Protein AF-0000000071013697 (afdb_homodimer)

Sequence (736 aa):
MAKAIGVGIIGIQPDRSWGAIAHVPALRLLPDQYRIEAVSTTRIESARAAAEHYDIPRHFASVEDLCACDAVDLVAVTVKVPAHLALVRTALAAGKHVYCEWPLGNGLDEAIEMADAARAAGVVATCGMQARFAPELAYARDLIADGYVGEVLSATLIGNGGVWGPVVPPADAYNADVTNGATMLTIPLGHTLDGVAQILGDLVQVSARLGNRRTEQLVLGENRTVPLTAPDQIMLHGVLKGGALLSVHYRGGMPAGTGFLLEINGTAGDLQISGPVGHAQLADLQISGARSGEALAPLSVPAKYSGDADLPAVIGNVYRSYRQLANDIATGSRLAPSFDAAVARHRMIAAIEASAAAGGRSIDITDGMAKAIGVGIIGIQPDRSWGAIAHVPALRLLPDQYRIEAVSTTRIESARAAAEHYDIPRHFASVEDLCACDAVDLVAVTVKVPAHLALVRTALAAGKHVYCEWPLGNGLDEAIEMADAARAAGVVATCGMQARFAPELAYARDLIADGYVGEVLSATLIGNGGVWGPVVPPADAYNADVTNGATMLTIPLGHTLDGVAQILGDLVQVSARLGNRRTEQLVLGENRTVPLTAPDQIMLHGVLKGGALLSVHYRGGMPAGTGFLLEINGTAGDLQISGPVGHAQLADLQISGARSGEALAPLSVPAKYSGDADLPAVIGNVYRSYRQLANDIATGSRLAPSFDAAVARHRMIAAIEASAAAGGRSIDITDG

Radius of gyration: 29.69 Å; Cα contacts (8 Å, |Δi|>4): 1861; cha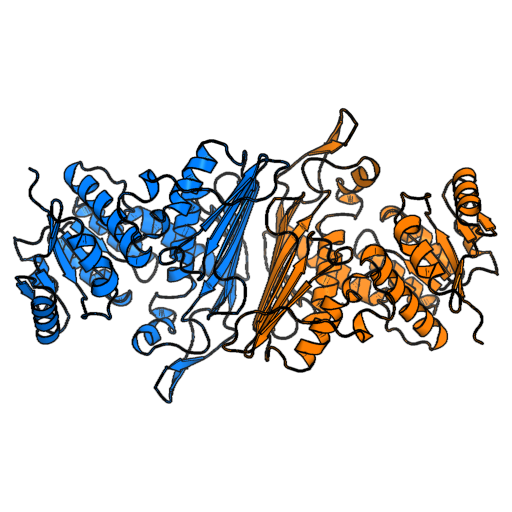ins: 2; bounding box: 60×95×62 Å

Structure (mmCIF, N/CA/C/O backbone):
data_AF-0000000071013697-model_v1
#
loop_
_entity.id
_entity.type
_entity.pdbx_description
1 polymer 'Gfo/Idh/MocA family oxidoreductase'
#
loop_
_atom_site.group_PDB
_atom_site.id
_atom_site.type_symbol
_atom_site.label_atom_id
_atom_site.label_alt_id
_atom_site.label_comp_id
_atom_site.label_asym_id
_atom_site.label_entity_id
_atom_site.label_seq_id
_atom_site.pdbx_PDB_ins_code
_atom_site.Cartn_x
_atom_site.Cartn_y
_atom_site.Cartn_z
_atom_site.occupancy
_atom_site.B_iso_or_equiv
_atom_site.auth_seq_id
_atom_site.auth_comp_id
_atom_site.auth_asym_id
_atom_site.auth_atom_id
_atom_site.pdbx_PDB_model_num
ATOM 1 N N . MET A 1 1 ? 17.625 -37 -32.031 1 46.25 1 MET A N 1
ATOM 2 C CA . MET A 1 1 ? 16.859 -36 -31.266 1 46.25 1 MET A CA 1
ATOM 3 C C . MET A 1 1 ? 16.25 -36.625 -30.016 1 46.25 1 MET A C 1
ATOM 5 O O . MET A 1 1 ? 15.953 -37.812 -29.984 1 46.25 1 MET A O 1
ATOM 9 N N . ALA A 1 2 ? 16.516 -35.844 -28.844 1 65.62 2 ALA A N 1
ATOM 10 C CA . ALA A 1 2 ? 15.984 -36.469 -27.641 1 65.62 2 ALA A CA 1
ATOM 11 C C . ALA A 1 2 ? 14.5 -36.781 -27.781 1 65.62 2 ALA A C 1
ATOM 13 O O . ALA A 1 2 ? 13.773 -36.062 -28.469 1 65.62 2 ALA A O 1
ATOM 14 N N . LYS A 1 3 ? 14.047 -37.938 -27.516 1 87.94 3 LYS A N 1
ATOM 15 C CA . LYS A 1 3 ? 12.648 -38.375 -27.562 1 87.94 3 LYS A CA 1
ATOM 16 C C . LYS A 1 3 ? 11.75 -37.406 -26.812 1 87.94 3 LYS A C 1
ATOM 18 O O . LYS A 1 3 ? 12.102 -36.938 -25.719 1 87.94 3 LYS A O 1
ATOM 23 N N . ALA A 1 4 ? 10.656 -36.969 -27.5 1 95.62 4 ALA A N 1
ATOM 24 C CA . ALA A 1 4 ? 9.68 -36.094 -26.875 1 95.62 4 ALA A CA 1
ATOM 25 C C . ALA A 1 4 ? 9.141 -36.688 -25.578 1 95.62 4 ALA A C 1
ATOM 27 O O . ALA A 1 4 ? 8.953 -37.906 -25.484 1 95.62 4 ALA A O 1
ATOM 28 N N . ILE A 1 5 ? 8.969 -35.875 -24.609 1 98.5 5 ILE A N 1
ATOM 29 C CA . ILE A 1 5 ? 8.438 -36.281 -23.312 1 98.5 5 ILE A CA 1
ATOM 30 C C . ILE A 1 5 ? 6.945 -36.562 -23.422 1 98.5 5 ILE A C 1
ATOM 32 O O . ILE A 1 5 ? 6.168 -35.688 -23.828 1 98.5 5 ILE A O 1
ATOM 36 N N . GLY A 1 6 ? 6.547 -37.781 -23.203 1 98.75 6 GLY A N 1
ATOM 37 C CA . GLY A 1 6 ? 5.129 -38.125 -23.172 1 98.75 6 GLY A CA 1
ATOM 38 C C . GLY A 1 6 ? 4.426 -37.594 -21.938 1 98.75 6 GLY A C 1
ATOM 39 O O . GLY A 1 6 ? 4.77 -37.969 -20.812 1 98.75 6 GLY A O 1
ATOM 40 N N . VAL A 1 7 ? 3.352 -36.781 -22.141 1 98.88 7 VAL A N 1
ATOM 41 C CA . VAL A 1 7 ? 2.684 -36.125 -21.031 1 98.88 7 VAL A CA 1
ATOM 42 C C . VAL A 1 7 ? 1.305 -36.75 -20.812 1 98.88 7 VAL A C 1
ATOM 44 O O . VAL A 1 7 ? 0.542 -36.938 -21.766 1 98.88 7 VAL A O 1
ATOM 47 N N . GLY A 1 8 ? 1.058 -37.156 -19.625 1 98.81 8 GLY A N 1
ATOM 48 C CA . GLY A 1 8 ? -0.3 -37.406 -19.172 1 98.81 8 GLY A CA 1
ATOM 49 C C . GLY A 1 8 ? -0.873 -36.281 -18.344 1 98.81 8 GLY A C 1
ATOM 50 O O . GLY A 1 8 ? -0.254 -35.844 -17.375 1 98.81 8 GLY A O 1
ATOM 51 N N . ILE A 1 9 ? -2.076 -35.781 -18.672 1 98.75 9 ILE A N 1
ATOM 52 C CA . ILE A 1 9 ? -2.672 -34.656 -17.969 1 98.75 9 ILE A CA 1
ATOM 53 C C . ILE A 1 9 ? -3.883 -35.125 -17.172 1 98.75 9 ILE A C 1
ATOM 55 O O . ILE A 1 9 ? -4.75 -35.812 -17.688 1 98.75 9 ILE A O 1
ATOM 59 N N . ILE A 1 10 ? -3.846 -34.75 -15.922 1 98.31 10 ILE A N 1
ATOM 60 C CA . ILE A 1 10 ? -4.977 -35.031 -15.047 1 98.31 10 ILE A CA 1
ATOM 61 C C . ILE A 1 10 ? -5.832 -33.781 -14.875 1 98.31 10 ILE A C 1
ATOM 63 O O . ILE A 1 10 ? -5.344 -32.75 -14.406 1 98.31 10 ILE A O 1
ATOM 67 N N . GLY A 1 11 ? -7.094 -33.844 -15.242 1 95.12 11 GLY A N 1
ATOM 68 C CA . GLY A 1 11 ? -8.008 -32.781 -14.883 1 95.12 11 GLY A CA 1
ATOM 69 C C . GLY A 1 11 ? -8.352 -31.875 -16.047 1 95.12 11 GLY A C 1
ATOM 70 O O . GLY A 1 11 ? -8.531 -30.672 -15.867 1 95.12 11 GLY A O 1
ATOM 71 N N . ILE A 1 12 ? -8.523 -32.344 -17.281 1 94.5 12 ILE A N 1
ATOM 72 C CA . ILE A 1 12 ? -8.891 -31.516 -18.422 1 94.5 12 ILE A CA 1
ATOM 73 C C . ILE A 1 12 ? -10.406 -31.531 -18.609 1 94.5 12 ILE A C 1
ATOM 75 O O . ILE A 1 12 ? -11.016 -32.594 -18.703 1 94.5 12 ILE A O 1
ATOM 79 N N . GLN A 1 13 ? -10.984 -30.453 -18.469 1 91.69 13 GLN A N 1
ATOM 80 C CA . GLN A 1 13 ? -12.336 -30.188 -18.953 1 91.69 13 GLN A CA 1
ATOM 81 C C . GLN A 1 13 ? -12.312 -29.188 -20.109 1 91.69 13 GLN A C 1
ATOM 83 O O . GLN A 1 13 ? -11.914 -28.031 -19.922 1 91.69 13 GLN A O 1
ATOM 88 N N . PRO A 1 14 ? -12.805 -29.688 -21.25 1 90.12 14 PRO A N 1
ATOM 89 C CA . PRO A 1 14 ? -12.656 -28.844 -22.438 1 90.12 14 PRO A CA 1
ATOM 90 C C . PRO A 1 14 ? -13.164 -27.422 -22.219 1 90.12 14 PRO A C 1
ATOM 92 O O . PRO A 1 14 ? -14.281 -27.234 -21.734 1 90.12 14 PRO A O 1
ATOM 95 N N . ASP A 1 15 ? -12.305 -26.422 -22.484 1 84.62 15 ASP A N 1
ATOM 96 C CA . ASP A 1 15 ? -12.531 -24.969 -22.578 1 84.62 15 ASP A CA 1
ATOM 97 C C . ASP A 1 15 ? -12.883 -24.391 -21.203 1 84.62 15 ASP A C 1
ATOM 99 O O . ASP A 1 15 ? -13.398 -23.281 -21.109 1 84.62 15 ASP A O 1
ATOM 103 N N . ARG A 1 16 ? -12.672 -25.141 -20.156 1 86.94 16 ARG A N 1
ATOM 104 C CA . ARG A 1 16 ? -13.086 -24.656 -18.844 1 86.94 16 ARG A CA 1
ATOM 105 C C . ARG A 1 16 ? -11.961 -24.812 -17.828 1 86.94 16 ARG A C 1
ATOM 107 O O . ARG A 1 16 ? -11.68 -23.891 -17.062 1 86.94 16 ARG A O 1
ATOM 114 N N . SER A 1 17 ? -11.336 -25.859 -17.922 1 92.81 17 SER A N 1
ATOM 115 C CA . SER A 1 17 ? -10.344 -26.156 -16.891 1 92.81 17 SER A CA 1
ATOM 116 C C . SER A 1 17 ? -9.016 -25.469 -17.203 1 92.81 17 SER A C 1
ATOM 118 O O . SER A 1 17 ? -8.734 -25.125 -18.344 1 92.81 17 SER A O 1
ATOM 120 N N . TRP A 1 18 ? -8.227 -25.234 -16.141 1 94.69 18 TRP A N 1
ATOM 121 C CA . TRP A 1 18 ? -6.887 -24.672 -16.297 1 94.69 18 TRP A CA 1
ATOM 122 C C . TRP A 1 18 ? -6.031 -25.531 -17.219 1 94.69 18 TRP A C 1
ATOM 124 O O . TRP A 1 18 ? -5.273 -25 -18.031 1 94.69 18 TRP A O 1
ATOM 134 N N . GLY A 1 19 ? -6.156 -26.859 -17.094 1 96.25 19 GLY A N 1
ATOM 135 C CA . GLY A 1 19 ? -5.461 -27.75 -18 1 96.25 19 GLY A CA 1
ATOM 136 C C . GLY A 1 19 ? -5.77 -27.484 -19.453 1 96.25 19 GLY A C 1
ATOM 137 O O . GLY A 1 19 ? -4.867 -27.469 -20.297 1 96.25 19 GLY A O 1
ATOM 138 N N . ALA A 1 20 ? -7.02 -27.25 -19.703 1 95.69 20 ALA A N 1
ATOM 139 C CA . ALA A 1 20 ? -7.484 -27.016 -21.062 1 95.69 20 ALA A CA 1
ATOM 140 C C . ALA A 1 20 ? -7.043 -25.656 -21.578 1 95.69 20 ALA A C 1
ATOM 142 O O . ALA A 1 20 ? -6.625 -25.531 -22.734 1 95.69 20 ALA A O 1
ATOM 143 N N . ILE A 1 21 ? -7.004 -24.656 -20.719 1 95.19 21 ILE A N 1
ATOM 144 C CA . ILE A 1 21 ? -6.855 -23.266 -21.156 1 95.19 21 ILE A CA 1
ATOM 145 C C . ILE A 1 21 ? -5.371 -22.906 -21.234 1 95.19 21 ILE A C 1
ATOM 147 O O . ILE A 1 21 ? -4.961 -22.109 -22.078 1 95.19 21 ILE A O 1
ATOM 151 N N . ALA A 1 22 ? -4.594 -23.578 -20.391 1 96.62 22 ALA A N 1
ATOM 152 C CA . ALA A 1 22 ? -3.203 -23.141 -20.281 1 96.62 22 ALA A CA 1
ATOM 153 C C . ALA A 1 22 ? -2.25 -24.281 -20.656 1 96.62 22 ALA A C 1
ATOM 155 O O . ALA A 1 22 ? -1.383 -24.109 -21.516 1 96.62 22 ALA A O 1
ATOM 156 N N . HIS A 1 23 ? -2.459 -25.484 -20.188 1 98.06 23 HIS A N 1
ATOM 157 C CA . HIS A 1 23 ? -1.481 -26.562 -20.328 1 98.06 23 HIS A CA 1
ATOM 158 C C . HIS A 1 23 ? -1.508 -27.141 -21.734 1 98.06 23 HIS A C 1
ATOM 160 O O . HIS A 1 23 ? -0.461 -27.281 -22.375 1 98.06 23 HIS A O 1
ATOM 166 N N . VAL A 1 24 ? -2.707 -27.469 -22.234 1 97.94 24 VAL A N 1
ATOM 167 C CA . VAL A 1 24 ? -2.811 -28.094 -23.562 1 97.94 24 VAL A CA 1
ATOM 168 C C . VAL A 1 24 ? -2.223 -27.156 -24.609 1 97.94 24 VAL A C 1
ATOM 170 O O . VAL A 1 24 ? -1.322 -27.547 -25.359 1 97.94 24 VAL A O 1
ATOM 173 N N . PRO A 1 25 ? -2.629 -25.859 -24.609 1 96.56 25 PRO A N 1
ATOM 174 C CA . PRO A 1 25 ? -2.041 -24.969 -25.625 1 96.56 25 PRO A CA 1
ATOM 175 C C . PRO A 1 25 ? -0.535 -24.797 -25.453 1 96.56 25 PRO A C 1
ATOM 177 O O . PRO A 1 25 ? 0.202 -24.75 -26.438 1 96.56 25 PRO A O 1
ATOM 180 N N . ALA A 1 26 ? -0.019 -24.688 -24.281 1 96.69 26 ALA A N 1
ATOM 181 C CA . ALA A 1 26 ? 1.41 -24.516 -24.031 1 96.69 26 ALA A CA 1
ATOM 182 C C . ALA A 1 26 ? 2.203 -25.719 -24.547 1 96.69 26 ALA A C 1
ATOM 184 O O . ALA A 1 26 ? 3.219 -25.547 -25.234 1 96.69 26 ALA A O 1
ATOM 185 N N . LEU A 1 27 ? 1.732 -26.922 -24.281 1 98.06 27 LEU A N 1
ATOM 186 C CA . LEU A 1 27 ? 2.414 -28.141 -24.688 1 98.06 27 LEU A CA 1
ATOM 187 C C . LEU A 1 27 ? 2.406 -28.297 -26.203 1 98.06 27 LEU A C 1
ATOM 189 O O . LEU A 1 27 ? 3.391 -28.75 -26.781 1 98.06 27 LEU A O 1
ATOM 193 N N . ARG A 1 28 ? 1.353 -27.891 -26.812 1 97.06 28 ARG A N 1
ATOM 194 C CA . ARG A 1 28 ? 1.227 -28.016 -28.266 1 97.06 28 ARG A CA 1
ATOM 195 C C . ARG A 1 28 ? 2.178 -27.062 -28.969 1 97.06 28 ARG A C 1
ATOM 197 O O . ARG A 1 28 ? 2.543 -27.281 -30.125 1 97.06 28 ARG A O 1
ATOM 204 N N . LEU A 1 29 ? 2.561 -26.016 -28.297 1 94.81 29 LEU A N 1
ATOM 205 C CA . LEU A 1 29 ? 3.514 -25.062 -28.844 1 94.81 29 LEU A CA 1
ATOM 206 C C . LEU A 1 29 ? 4.938 -25.594 -28.75 1 94.81 29 LEU A C 1
ATOM 208 O O . LEU A 1 29 ? 5.875 -24.984 -29.266 1 94.81 29 LEU A O 1
ATOM 212 N N . LEU A 1 30 ? 5.09 -26.781 -28.109 1 96.19 30 LEU A N 1
ATOM 213 C CA . LEU A 1 30 ? 6.402 -27.391 -27.938 1 96.19 30 LEU A CA 1
ATOM 214 C C . LEU A 1 30 ? 6.418 -28.812 -28.469 1 96.19 30 LEU A C 1
ATOM 216 O O . LEU A 1 30 ? 6.828 -29.75 -27.781 1 96.19 30 LEU A O 1
ATOM 220 N N . PRO A 1 31 ? 6.16 -29.031 -29.766 1 95.62 31 PRO A N 1
ATOM 221 C CA . PRO A 1 31 ? 5.98 -30.375 -30.312 1 95.62 31 PRO A CA 1
ATOM 222 C C . PRO A 1 31 ? 7.285 -31.172 -30.359 1 95.62 31 PRO A C 1
ATOM 224 O O . PRO A 1 31 ? 7.266 -32.406 -30.391 1 95.62 31 PRO A O 1
ATOM 227 N N . ASP A 1 32 ? 8.367 -30.422 -30.359 1 96.12 32 ASP A N 1
ATOM 228 C CA . ASP A 1 32 ? 9.656 -31.109 -30.391 1 96.12 32 ASP A CA 1
ATOM 229 C C . ASP A 1 32 ? 10.047 -31.625 -29.016 1 96.12 32 ASP A C 1
ATOM 231 O O . ASP A 1 32 ? 10.883 -32.531 -28.891 1 96.12 32 ASP A O 1
ATOM 235 N N . GLN A 1 33 ? 9.375 -31.094 -28.031 1 97.56 33 GLN A N 1
ATOM 236 C CA . GLN A 1 33 ? 9.781 -31.438 -26.672 1 97.56 33 GLN A CA 1
ATOM 237 C C . GLN A 1 33 ? 8.727 -32.312 -25.984 1 97.56 33 GLN A C 1
ATOM 239 O O . GLN A 1 33 ? 9.047 -33.062 -25.078 1 97.56 33 GLN A O 1
ATOM 244 N N . TYR A 1 34 ? 7.48 -32.094 -26.438 1 98.44 34 TYR A N 1
ATOM 245 C CA . TYR A 1 34 ? 6.414 -32.781 -25.719 1 98.44 34 TYR A CA 1
ATOM 246 C C . TYR A 1 34 ? 5.434 -33.406 -26.703 1 98.44 34 TYR A C 1
ATOM 248 O O . TYR A 1 34 ? 5.246 -32.938 -27.812 1 98.44 34 TYR A O 1
ATOM 256 N N . ARG A 1 35 ? 4.801 -34.5 -26.234 1 98.31 35 ARG A N 1
ATOM 257 C CA . ARG A 1 35 ? 3.625 -35.125 -26.828 1 98.31 35 ARG A CA 1
ATOM 258 C C . ARG A 1 35 ? 2.576 -35.438 -25.766 1 98.31 35 ARG A C 1
ATOM 260 O O . ARG A 1 35 ? 2.871 -36.125 -24.781 1 98.31 35 ARG A O 1
ATOM 267 N N . ILE A 1 36 ? 1.415 -34.906 -25.938 1 98.69 36 ILE A N 1
ATOM 268 C CA . ILE A 1 36 ? 0.339 -35.281 -25.031 1 98.69 36 ILE A CA 1
ATOM 269 C C . ILE A 1 36 ? -0.137 -36.688 -25.344 1 98.69 36 ILE A C 1
ATOM 271 O O . ILE A 1 36 ? -0.72 -36.938 -26.406 1 98.69 36 ILE A O 1
ATOM 275 N N . GLU A 1 37 ? 0.039 -37.594 -24.406 1 98.5 37 GLU A N 1
ATOM 276 C CA . GLU A 1 37 ? -0.154 -39 -24.703 1 98.5 37 GLU A CA 1
ATOM 277 C C . GLU A 1 37 ? -1.427 -39.531 -24.047 1 98.5 37 GLU A C 1
ATOM 279 O O . GLU A 1 37 ? -1.995 -40.531 -24.516 1 98.5 37 GLU A O 1
ATOM 284 N N . ALA A 1 38 ? -1.811 -38.844 -22.984 1 98.62 38 ALA A N 1
ATOM 285 C CA . ALA A 1 38 ? -2.928 -39.406 -22.234 1 98.62 38 ALA A CA 1
ATOM 286 C C . ALA A 1 38 ? -3.621 -38.312 -21.406 1 98.62 38 ALA A C 1
ATOM 288 O O . ALA A 1 38 ? -3.02 -37.281 -21.078 1 98.62 38 ALA A O 1
ATOM 289 N N . VAL A 1 39 ? -4.926 -38.531 -21.078 1 98.44 39 VAL A N 1
ATOM 290 C CA . VAL A 1 39 ? -5.703 -37.719 -20.156 1 98.44 39 VAL A CA 1
ATOM 291 C C . VAL A 1 39 ? -6.449 -38.625 -19.172 1 98.44 39 VAL A C 1
ATOM 293 O O . VAL A 1 39 ? -6.801 -39.75 -19.484 1 98.44 39 VAL A O 1
ATOM 296 N N . SER A 1 40 ? -6.551 -38.125 -18 1 97.44 40 SER A N 1
ATOM 297 C CA . SER A 1 40 ? -7.355 -38.812 -17 1 97.44 40 SER A CA 1
ATOM 298 C C . SER A 1 40 ? -8.266 -37.844 -16.25 1 97.44 40 SER A C 1
ATOM 300 O O . SER A 1 40 ? -7.879 -36.719 -15.977 1 97.44 40 SER A O 1
ATOM 302 N N . THR A 1 41 ? -9.453 -38.188 -16.047 1 93.94 41 THR A N 1
ATOM 303 C CA . THR A 1 41 ? -10.398 -37.594 -15.109 1 93.94 41 THR A CA 1
ATOM 304 C C . THR A 1 41 ? -10.992 -38.625 -14.18 1 93.94 41 THR A C 1
ATOM 306 O O . THR A 1 41 ? -10.648 -39.812 -14.266 1 93.94 41 THR A O 1
ATOM 309 N N . THR A 1 42 ? -11.766 -38.125 -13.219 1 90.25 42 THR A N 1
ATOM 310 C CA . THR A 1 42 ? -12.359 -39.062 -12.289 1 90.25 42 THR A CA 1
ATOM 311 C C . THR A 1 42 ? -13.477 -39.844 -12.961 1 90.25 42 THR A C 1
ATOM 313 O O . THR A 1 42 ? -13.961 -40.844 -12.414 1 90.25 42 THR A O 1
ATOM 316 N N . ARG A 1 43 ? -14.055 -39.406 -14.211 1 90.56 43 ARG A N 1
ATOM 317 C CA . ARG A 1 43 ? -15.102 -40.094 -14.969 1 90.56 43 ARG A CA 1
ATOM 318 C C . ARG A 1 43 ? -14.617 -40.469 -16.359 1 90.56 43 ARG A C 1
ATOM 320 O O . ARG A 1 43 ? -14.117 -39.625 -17.094 1 90.56 43 ARG A O 1
ATOM 327 N N . ILE A 1 44 ? -14.703 -41.656 -16.703 1 95.38 44 ILE A N 1
ATOM 328 C CA . ILE A 1 44 ? -14.203 -42.156 -17.984 1 95.38 44 ILE A CA 1
ATOM 329 C C . ILE A 1 44 ? -14.844 -41.375 -19.125 1 95.38 44 ILE A C 1
ATOM 331 O O . ILE A 1 44 ? -14.195 -41.125 -20.141 1 95.38 44 ILE A O 1
ATOM 335 N N . GLU A 1 45 ? -16.062 -41 -18.969 1 96 45 GLU A N 1
ATOM 336 C CA . GLU A 1 45 ? -16.766 -40.281 -20.016 1 96 45 GLU A CA 1
ATOM 337 C C . GLU A 1 45 ? -16.141 -38.906 -20.25 1 96 45 GLU A C 1
ATOM 339 O O . GLU A 1 45 ? -15.953 -38.5 -21.406 1 96 45 GLU A O 1
ATOM 344 N N . SER A 1 46 ? -15.844 -38.25 -19.141 1 94.94 46 SER A N 1
ATOM 345 C CA . SER A 1 46 ? -15.211 -36.938 -19.281 1 94.94 46 SER A CA 1
ATOM 346 C C . SER A 1 46 ? -13.805 -37.062 -19.844 1 94.94 46 SER A C 1
ATOM 348 O O . SER A 1 46 ? -13.359 -36.219 -20.609 1 94.94 46 SER A O 1
ATOM 350 N N . ALA A 1 47 ? -13.109 -38.156 -19.453 1 96.81 47 ALA A N 1
ATOM 351 C CA . ALA A 1 47 ? -11.773 -38.406 -20 1 96.81 47 ALA A CA 1
ATOM 352 C C . ALA A 1 47 ? -11.844 -38.656 -21.5 1 96.81 47 ALA A C 1
ATOM 354 O O . ALA A 1 47 ? -11.016 -38.125 -22.25 1 96.81 47 ALA A O 1
ATOM 355 N N . ARG A 1 48 ? -12.781 -39.406 -21.891 1 97.19 48 ARG A N 1
ATOM 356 C CA . ARG A 1 48 ? -12.977 -39.688 -23.312 1 97.19 48 ARG A CA 1
ATOM 357 C C . ARG A 1 48 ? -13.297 -38.406 -24.094 1 97.19 48 ARG A C 1
ATOM 359 O O . ARG A 1 48 ? -12.75 -38.188 -25.172 1 97.19 48 ARG A O 1
ATOM 366 N N . ALA A 1 49 ? -14.188 -37.656 -23.578 1 96.5 49 ALA A N 1
ATOM 367 C CA . ALA A 1 49 ? -14.57 -36.406 -24.219 1 96.5 49 ALA A CA 1
ATOM 368 C C . ALA A 1 49 ? -13.359 -35.5 -24.406 1 96.5 49 ALA A C 1
ATOM 370 O O . ALA A 1 49 ? -13.203 -34.875 -25.453 1 96.5 49 ALA A O 1
ATOM 371 N N . ALA A 1 50 ? -12.578 -35.406 -23.359 1 96.88 50 ALA A N 1
ATOM 372 C CA . ALA A 1 50 ? -11.375 -34.594 -23.438 1 96.88 50 ALA A CA 1
ATOM 373 C C . ALA A 1 50 ? -10.406 -35.125 -24.484 1 96.88 50 ALA A C 1
ATOM 375 O O . ALA A 1 50 ? -9.852 -34.375 -25.281 1 96.88 50 ALA A O 1
ATOM 376 N N . ALA A 1 51 ? -10.211 -36.406 -24.5 1 97.88 51 ALA A N 1
ATOM 377 C CA . ALA A 1 51 ? -9.312 -37.062 -25.453 1 97.88 51 ALA A CA 1
ATOM 378 C C . ALA A 1 51 ? -9.758 -36.812 -26.891 1 97.88 51 ALA A C 1
ATOM 380 O O . ALA A 1 51 ? -8.945 -36.469 -27.75 1 97.88 51 ALA A O 1
ATOM 381 N N . GLU A 1 52 ? -11.031 -36.938 -27.094 1 97.62 52 GLU A N 1
ATOM 382 C CA . GLU A 1 52 ? -11.594 -36.719 -28.422 1 97.62 52 GLU A CA 1
ATOM 383 C C . GLU A 1 52 ? -11.461 -35.25 -28.844 1 97.62 52 GLU A C 1
ATOM 385 O O . GLU A 1 52 ? -11.062 -34.969 -29.969 1 97.62 52 GLU A O 1
ATOM 390 N N . HIS A 1 53 ? -11.789 -34.406 -27.922 1 97.31 53 HIS A N 1
ATOM 391 C CA . HIS A 1 53 ? -11.781 -32.969 -28.203 1 97.31 53 HIS A CA 1
ATOM 392 C C . HIS A 1 53 ? -10.383 -32.5 -28.562 1 97.31 53 HIS A C 1
ATOM 394 O O . HIS A 1 53 ? -10.219 -31.656 -29.469 1 97.31 53 HIS A O 1
ATOM 400 N N . TYR A 1 54 ? -9.352 -33.062 -27.891 1 97.38 54 TYR A N 1
ATOM 401 C CA . TYR A 1 54 ? -7.996 -32.531 -28.062 1 97.38 54 TYR A CA 1
ATOM 402 C C . TYR A 1 54 ? -7.133 -33.531 -28.859 1 97.38 54 TYR A C 1
ATOM 404 O O . TYR A 1 54 ? -5.918 -33.344 -28.953 1 97.38 54 TYR A O 1
ATOM 412 N N . ASP A 1 55 ? -7.707 -34.531 -29.391 1 97.25 55 ASP A N 1
ATOM 413 C CA . ASP A 1 55 ? -7.008 -35.562 -30.172 1 97.25 55 ASP A CA 1
ATOM 414 C C . ASP A 1 55 ? -5.867 -36.188 -29.359 1 97.25 55 ASP A C 1
ATOM 416 O O . ASP A 1 55 ? -4.723 -36.219 -29.812 1 97.25 55 ASP A O 1
ATOM 420 N N . ILE A 1 56 ? -6.152 -36.594 -28.188 1 98.25 56 ILE A N 1
ATOM 421 C CA . ILE A 1 56 ? -5.227 -37.281 -27.312 1 98.25 56 ILE A CA 1
ATOM 422 C C . ILE A 1 56 ? -5.449 -38.781 -27.438 1 98.25 56 ILE A C 1
ATOM 424 O O . ILE A 1 56 ? -6.582 -39.281 -27.328 1 98.25 56 ILE A O 1
ATOM 428 N N . PRO A 1 57 ? -4.457 -39.531 -27.688 1 98.12 57 PRO A N 1
ATOM 429 C CA . PRO A 1 57 ? -4.617 -40.938 -28.109 1 98.12 57 PRO A CA 1
ATOM 430 C C . PRO A 1 57 ? -5.172 -41.844 -27.016 1 98.12 57 PRO A C 1
ATOM 432 O O . PRO A 1 57 ? -5.766 -42.875 -27.312 1 98.12 57 PRO A O 1
ATOM 435 N N . ARG A 1 58 ? -4.973 -41.5 -25.672 1 98.5 58 ARG A N 1
ATOM 436 C CA . ARG A 1 58 ? -5.363 -42.406 -24.594 1 98.5 58 ARG A CA 1
ATOM 437 C C . ARG A 1 58 ? -6.148 -41.656 -23.516 1 98.5 58 ARG A C 1
ATOM 439 O O . ARG A 1 58 ? -5.875 -40.469 -23.25 1 98.5 58 ARG A O 1
ATOM 446 N N . HIS A 1 59 ? -7.117 -42.219 -22.984 1 98.12 59 HIS A N 1
ATOM 447 C CA . HIS A 1 59 ? -7.906 -41.719 -21.875 1 98.12 59 HIS A CA 1
ATOM 448 C C . HIS A 1 59 ? -8.117 -42.75 -20.797 1 98.12 59 HIS A C 1
ATOM 450 O O . HIS A 1 59 ? -8.273 -43.938 -21.094 1 98.12 59 HIS A O 1
ATOM 456 N N . PHE A 1 60 ? -8 -42.344 -19.547 1 97.88 60 PHE A N 1
ATOM 457 C CA . PHE A 1 60 ? -8.102 -43.25 -18.422 1 97.88 60 PHE A CA 1
ATOM 458 C C . PHE A 1 60 ? -9.086 -42.719 -17.375 1 97.88 60 PHE A C 1
ATOM 460 O O . PHE A 1 60 ? -9.336 -41.531 -17.312 1 97.88 60 PHE A O 1
ATOM 467 N N . ALA A 1 61 ? -9.562 -43.562 -16.531 1 94.25 61 ALA A N 1
ATOM 468 C CA . ALA A 1 61 ? -10.5 -43.188 -15.484 1 94.25 61 ALA A CA 1
ATOM 469 C C . ALA A 1 61 ? -9.805 -43.062 -14.133 1 94.25 61 ALA A C 1
ATOM 471 O O . ALA A 1 61 ? -10.453 -42.812 -13.117 1 94.25 61 ALA A O 1
ATOM 472 N N . SER A 1 62 ? -8.5 -43.312 -14.211 1 95.06 62 SER A N 1
ATOM 473 C CA . SER A 1 62 ? -7.773 -43.188 -12.953 1 95.06 62 SER A CA 1
ATOM 474 C C . SER A 1 62 ? -6.332 -42.75 -13.18 1 95.06 62 SER A C 1
ATOM 476 O O . SER A 1 62 ? -5.766 -43 -14.242 1 95.06 62 SER A O 1
ATOM 478 N N . VAL A 1 63 ? -5.844 -42.156 -12.094 1 97.06 63 VAL A N 1
ATOM 479 C CA . VAL A 1 63 ? -4.449 -41.719 -12.125 1 97.06 63 VAL A CA 1
ATOM 480 C C . VAL A 1 63 ? -3.531 -42.938 -12.164 1 97.06 63 VAL A C 1
ATOM 482 O O . VAL A 1 63 ? -2.475 -42.906 -12.797 1 97.06 63 VAL A O 1
ATOM 485 N N . GLU A 1 64 ? -3.908 -44.031 -11.562 1 97.75 64 GLU A N 1
ATOM 486 C CA . GLU A 1 64 ? -3.109 -45.281 -11.562 1 97.75 64 GLU A CA 1
ATOM 487 C C . GLU A 1 64 ? -2.902 -45.812 -12.977 1 97.75 64 GLU A C 1
ATOM 489 O O . GLU A 1 64 ? -1.779 -46.125 -13.367 1 97.75 64 GLU A O 1
ATOM 494 N N . ASP A 1 65 ? -4.02 -45.844 -13.703 1 97.75 65 ASP A N 1
ATOM 495 C CA . ASP A 1 65 ? -3.941 -46.312 -15.078 1 97.75 65 ASP A CA 1
ATOM 496 C C . ASP A 1 65 ? -3.094 -45.375 -15.938 1 97.75 65 ASP A C 1
ATOM 498 O O . ASP A 1 65 ? -2.318 -45.844 -16.781 1 97.75 65 ASP A O 1
ATOM 502 N N . LEU A 1 66 ? -3.316 -44.125 -15.75 1 98.44 66 LEU A N 1
ATOM 503 C CA . LEU A 1 66 ? -2.52 -43.156 -16.5 1 98.44 66 LEU A CA 1
ATOM 504 C C . LEU A 1 66 ? -1.034 -43.344 -16.203 1 98.44 66 LEU A C 1
ATOM 506 O O . LEU A 1 66 ? -0.212 -43.344 -17.125 1 98.44 66 LEU A O 1
ATOM 510 N N . CYS A 1 67 ? -0.663 -43.562 -14.93 1 98.31 67 CYS A N 1
ATOM 511 C CA . CYS A 1 67 ? 0.728 -43.688 -14.5 1 98.31 67 CYS A CA 1
ATOM 512 C C . CYS A 1 67 ? 1.337 -45 -14.953 1 98.31 67 CYS A C 1
ATOM 514 O O . CYS A 1 67 ? 2.557 -45.125 -15.078 1 98.31 67 CYS A O 1
ATOM 516 N N . ALA A 1 68 ? 0.521 -45.969 -15.195 1 97.94 68 ALA A N 1
ATOM 517 C CA . ALA A 1 68 ? 0.993 -47.281 -15.648 1 97.94 68 ALA A CA 1
ATOM 518 C C . ALA A 1 68 ? 1.287 -47.281 -17.141 1 97.94 68 ALA A C 1
ATOM 520 O O . ALA A 1 68 ? 1.915 -48.219 -17.672 1 97.94 68 ALA A O 1
ATOM 521 N N . CYS A 1 69 ? 0.825 -46.281 -17.797 1 97.88 69 CYS A N 1
ATOM 522 C CA . CYS A 1 69 ? 1.018 -46.188 -19.234 1 97.88 69 CYS A CA 1
ATOM 523 C C . CYS A 1 69 ? 2.477 -45.906 -19.578 1 97.88 69 CYS A C 1
ATOM 525 O O . CYS A 1 69 ? 3.023 -44.875 -19.172 1 97.88 69 CYS A O 1
ATOM 527 N N . ASP A 1 70 ? 3.086 -46.688 -20.484 1 97.56 70 ASP A N 1
ATOM 528 C CA . ASP A 1 70 ? 4.5 -46.594 -20.828 1 97.56 70 ASP A CA 1
ATOM 529 C C . ASP A 1 70 ? 4.781 -45.344 -21.641 1 97.56 70 ASP A C 1
ATOM 531 O O . ASP A 1 70 ? 5.891 -44.781 -21.609 1 97.56 70 ASP A O 1
ATOM 535 N N . ALA A 1 71 ? 3.77 -44.875 -22.281 1 97.88 71 ALA A N 1
ATOM 536 C CA . ALA A 1 71 ? 3.941 -43.719 -23.156 1 97.88 71 ALA A CA 1
ATOM 537 C C . ALA A 1 71 ? 4.012 -42.438 -22.344 1 97.88 71 ALA A C 1
ATOM 539 O O . ALA A 1 71 ? 4.406 -41.375 -22.859 1 97.88 71 ALA A O 1
ATOM 540 N N . VAL A 1 72 ? 3.68 -42.5 -21.031 1 98.69 72 VAL A N 1
ATOM 541 C CA . VAL A 1 72 ? 3.656 -41.312 -20.188 1 98.69 72 VAL A CA 1
ATOM 542 C C . VAL A 1 72 ? 4.957 -41.25 -19.391 1 98.69 72 VAL A C 1
ATOM 544 O O . VAL A 1 72 ? 5.285 -42.156 -18.625 1 98.69 72 VAL A O 1
ATOM 547 N N . ASP A 1 73 ? 5.676 -40.125 -19.562 1 98.5 73 ASP A N 1
ATOM 548 C CA . ASP A 1 73 ? 6.906 -39.875 -18.828 1 98.5 73 ASP A CA 1
ATOM 549 C C . ASP A 1 73 ? 6.668 -38.844 -17.734 1 98.5 73 ASP A C 1
ATOM 551 O O . ASP A 1 73 ? 7.359 -38.844 -16.703 1 98.5 73 ASP A O 1
ATOM 555 N N . LEU A 1 74 ? 5.805 -37.875 -17.984 1 98.81 74 LEU A N 1
ATOM 556 C CA . LEU A 1 74 ? 5.484 -36.75 -17.141 1 98.81 74 LEU A CA 1
ATOM 557 C C . LEU A 1 74 ? 3.986 -36.656 -16.859 1 98.81 74 LEU A C 1
ATOM 559 O O . LEU A 1 74 ? 3.176 -36.781 -17.781 1 98.81 74 LEU A O 1
ATOM 563 N N . VAL A 1 75 ? 3.633 -36.531 -15.617 1 98.88 75 VAL A N 1
ATOM 564 C CA . VAL A 1 75 ? 2.232 -36.344 -15.242 1 98.88 75 VAL A CA 1
ATOM 565 C C . VAL A 1 75 ? 1.982 -34.906 -14.828 1 98.88 75 VAL A C 1
ATOM 567 O O . VAL A 1 75 ? 2.641 -34.375 -13.922 1 98.88 75 VAL A O 1
ATOM 570 N N . ALA A 1 76 ? 1.092 -34.219 -15.492 1 98.88 76 ALA A N 1
ATOM 571 C CA . ALA A 1 76 ? 0.643 -32.875 -15.117 1 98.88 76 ALA A CA 1
ATOM 572 C C . ALA A 1 76 ? -0.642 -32.938 -14.297 1 98.88 76 ALA A C 1
ATOM 574 O O . ALA A 1 76 ? -1.678 -33.375 -14.789 1 98.88 76 ALA A O 1
ATOM 575 N N . VAL A 1 77 ? -0.539 -32.5 -13.07 1 98.75 77 VAL A N 1
ATOM 576 C CA . VAL A 1 77 ? -1.677 -32.5 -12.156 1 98.75 77 VAL A CA 1
ATOM 577 C C . VAL A 1 77 ? -2.295 -31.094 -12.141 1 98.75 77 VAL A C 1
ATOM 579 O O . VAL A 1 77 ? -1.746 -30.172 -11.531 1 98.75 77 VAL A O 1
ATOM 582 N N . THR A 1 78 ? -3.477 -30.891 -12.766 1 97.94 78 THR A N 1
ATOM 583 C CA . THR A 1 78 ? -4.074 -29.578 -12.977 1 97.94 78 THR A CA 1
ATOM 584 C C . THR A 1 78 ? -5.496 -29.531 -12.422 1 97.94 78 THR A C 1
ATOM 586 O O . THR A 1 78 ? -6.406 -29.016 -13.078 1 97.94 78 THR A O 1
ATOM 589 N N . VAL A 1 79 ? -5.711 -30.125 -11.258 1 96.88 79 VAL A N 1
ATOM 590 C CA . VAL A 1 79 ? -7.012 -30.219 -10.609 1 96.88 79 VAL A CA 1
ATOM 591 C C . VAL A 1 79 ? -7.031 -29.344 -9.359 1 96.88 79 VAL A C 1
ATOM 593 O O . VAL A 1 79 ? -6.09 -28.578 -9.117 1 96.88 79 VAL A O 1
ATOM 596 N N . LYS A 1 80 ? -8.125 -29.406 -8.641 1 96.44 80 LYS A N 1
ATOM 597 C CA . LYS A 1 80 ? -8.281 -28.625 -7.422 1 96.44 80 LYS A CA 1
ATOM 598 C C . LYS A 1 80 ? -7.32 -29.109 -6.336 1 96.44 80 LYS A C 1
ATOM 600 O O . LYS A 1 80 ? -7.047 -30.297 -6.227 1 96.44 80 LYS A O 1
ATOM 605 N N . VA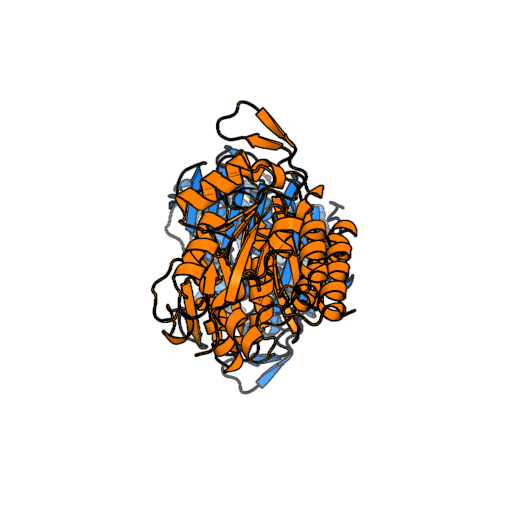L A 1 81 ? -6.922 -28.234 -5.43 1 97.94 81 VAL A N 1
ATOM 606 C CA . VAL A 1 81 ? -5.812 -28.344 -4.488 1 97.94 81 VAL A CA 1
ATOM 607 C C . VAL A 1 81 ? -6.008 -29.578 -3.607 1 97.94 81 VAL A C 1
ATOM 609 O O . VAL A 1 81 ? -5.07 -30.344 -3.387 1 97.94 81 VAL A O 1
ATOM 612 N N . PRO A 1 82 ? -7.203 -29.906 -3.146 1 97.81 82 PRO A N 1
ATOM 613 C CA . PRO A 1 82 ? -7.352 -31 -2.176 1 97.81 82 PRO A CA 1
ATOM 614 C C . PRO A 1 82 ? -6.984 -32.344 -2.758 1 97.81 82 PRO A C 1
ATOM 616 O O . PRO A 1 82 ? -6.719 -33.312 -2.01 1 97.81 82 PRO A O 1
ATOM 619 N N . ALA A 1 83 ? -6.93 -32.438 -4.074 1 97.62 83 ALA A N 1
ATOM 620 C CA . ALA A 1 83 ? -6.664 -33.719 -4.715 1 97.62 83 ALA A CA 1
ATOM 621 C C . ALA A 1 83 ? -5.176 -33.875 -5.004 1 97.62 83 ALA A C 1
ATOM 623 O O . ALA A 1 83 ? -4.727 -34.969 -5.375 1 97.62 83 ALA A O 1
ATOM 624 N N . HIS A 1 84 ? -4.348 -32.844 -4.809 1 98.75 84 HIS A N 1
ATOM 625 C CA . HIS A 1 84 ? -2.963 -32.844 -5.27 1 98.75 84 HIS A CA 1
ATOM 626 C C . HIS A 1 84 ? -2.146 -33.938 -4.621 1 98.75 84 HIS A C 1
ATOM 628 O O . HIS A 1 84 ? -1.475 -34.719 -5.312 1 98.75 84 HIS A O 1
ATOM 634 N N . LEU A 1 85 ? -2.273 -34.062 -3.324 1 98.75 85 LEU A N 1
ATOM 635 C CA . LEU A 1 85 ? -1.399 -34.969 -2.59 1 98.75 85 LEU A CA 1
ATOM 636 C C . LEU A 1 85 ? -1.549 -36.406 -3.102 1 98.75 85 LEU A C 1
ATOM 638 O O . LEU A 1 85 ? -0.56 -37.031 -3.471 1 98.75 85 LEU A O 1
ATOM 642 N N . ALA A 1 86 ? -2.766 -36.875 -3.168 1 98.38 86 ALA A N 1
ATOM 643 C CA . ALA A 1 86 ? -3.025 -38.25 -3.568 1 98.38 86 ALA A CA 1
ATOM 644 C C . ALA A 1 86 ? -2.553 -38.5 -4.996 1 98.38 86 ALA A C 1
ATOM 646 O O . ALA A 1 86 ? -1.929 -39.531 -5.277 1 98.38 86 ALA A O 1
ATOM 647 N N . LEU A 1 87 ? -2.801 -37.594 -5.883 1 98.69 87 LEU A N 1
ATOM 648 C CA . LEU A 1 87 ? -2.467 -37.75 -7.293 1 98.69 87 LEU A CA 1
ATOM 649 C C . LEU A 1 87 ? -0.958 -37.688 -7.504 1 98.69 87 LEU A C 1
ATOM 651 O O . LEU A 1 87 ? -0.401 -38.531 -8.242 1 98.69 87 LEU A O 1
ATOM 655 N N . VAL A 1 88 ? -0.315 -36.75 -6.867 1 98.81 88 VAL A N 1
ATOM 656 C CA . VAL A 1 88 ? 1.129 -36.562 -6.992 1 98.81 88 VAL A CA 1
ATOM 657 C C . VAL A 1 88 ? 1.847 -37.781 -6.41 1 98.81 88 VAL A C 1
ATOM 659 O O . VAL A 1 88 ? 2.807 -38.281 -6.996 1 98.81 88 VAL A O 1
ATOM 662 N N . ARG A 1 89 ? 1.359 -38.25 -5.289 1 98.38 89 ARG A N 1
ATOM 663 C CA . ARG A 1 89 ? 1.939 -39.438 -4.668 1 98.38 89 ARG A CA 1
ATOM 664 C C . ARG A 1 89 ? 1.92 -40.625 -5.629 1 98.38 89 ARG A C 1
ATOM 666 O O . ARG A 1 89 ? 2.914 -41.344 -5.758 1 98.38 89 ARG A O 1
ATOM 673 N N . THR A 1 90 ? 0.8 -40.844 -6.27 1 98.5 90 THR A N 1
ATOM 674 C CA . THR A 1 90 ? 0.642 -41.969 -7.207 1 98.5 90 THR A CA 1
ATOM 675 C C . THR A 1 90 ? 1.61 -41.812 -8.375 1 98.5 90 THR A C 1
ATOM 677 O O . THR A 1 90 ? 2.256 -42.812 -8.773 1 98.5 90 THR A O 1
ATOM 680 N N . ALA A 1 91 ? 1.736 -40.625 -8.914 1 98.81 91 ALA A N 1
ATOM 681 C CA . ALA A 1 91 ? 2.631 -40.375 -10.039 1 98.81 91 ALA A CA 1
ATOM 682 C C . ALA A 1 91 ? 4.086 -40.625 -9.656 1 98.81 91 ALA A C 1
ATOM 684 O O . ALA A 1 91 ? 4.84 -41.25 -10.398 1 98.81 91 ALA A O 1
ATOM 685 N N . LEU A 1 92 ? 4.461 -40.156 -8.484 1 98.62 92 LEU A N 1
ATOM 686 C CA . LEU A 1 92 ? 5.836 -40.281 -8.016 1 98.62 92 LEU A CA 1
ATOM 687 C C . LEU A 1 92 ? 6.168 -41.75 -7.73 1 98.62 92 LEU A C 1
ATOM 689 O O . LEU A 1 92 ? 7.27 -42.219 -8.039 1 98.62 92 LEU A O 1
ATOM 693 N N . ALA A 1 93 ? 5.23 -42.438 -7.145 1 98.06 93 ALA A N 1
ATOM 694 C CA . ALA A 1 93 ? 5.43 -43.875 -6.848 1 98.06 93 ALA A CA 1
ATOM 695 C C . ALA A 1 93 ? 5.668 -44.656 -8.125 1 98.06 93 ALA A C 1
ATOM 697 O O . ALA A 1 93 ? 6.363 -45.688 -8.109 1 98.06 93 ALA A O 1
ATOM 698 N N . ALA A 1 94 ? 5.109 -44.219 -9.219 1 98.31 94 ALA A N 1
ATOM 699 C CA . ALA A 1 94 ? 5.246 -44.875 -10.508 1 98.31 94 ALA A CA 1
ATOM 700 C C . ALA A 1 94 ? 6.52 -44.438 -11.227 1 98.31 94 ALA A C 1
ATOM 702 O O . ALA A 1 94 ? 6.793 -44.844 -12.352 1 98.31 94 ALA A O 1
ATOM 703 N N . GLY A 1 95 ? 7.262 -43.531 -10.625 1 98 95 GLY A N 1
ATOM 704 C CA . GLY A 1 95 ? 8.531 -43.094 -11.172 1 98 95 GLY A CA 1
ATOM 705 C C . GLY A 1 95 ? 8.367 -42.062 -12.281 1 98 95 GLY A C 1
ATOM 706 O O . GLY A 1 95 ? 9.258 -41.906 -13.125 1 98 95 GLY A O 1
ATOM 707 N N . LYS A 1 96 ? 7.238 -41.406 -12.32 1 98.69 96 LYS A N 1
ATOM 708 C CA . LYS A 1 96 ? 6.996 -40.406 -13.352 1 98.69 96 LYS A CA 1
ATOM 709 C C . LYS A 1 96 ? 7.512 -39.031 -12.914 1 98.69 96 LYS A C 1
ATOM 711 O O . LYS A 1 96 ? 7.492 -38.719 -11.727 1 98.69 96 LYS A O 1
ATOM 716 N N . HIS A 1 97 ? 8.062 -38.188 -13.859 1 98.56 97 HIS A N 1
ATOM 717 C CA . HIS A 1 97 ? 8.18 -36.781 -13.594 1 98.56 97 HIS A CA 1
ATOM 718 C C . HIS A 1 97 ? 6.82 -36.156 -13.312 1 98.56 97 HIS A C 1
ATOM 720 O O . HIS A 1 97 ? 5.789 -36.688 -13.734 1 98.56 97 HIS A O 1
ATOM 726 N N . VAL A 1 98 ? 6.844 -35.031 -12.562 1 98.88 98 VAL A N 1
ATOM 727 C CA . VAL A 1 98 ? 5.559 -34.438 -12.195 1 98.88 98 VAL A CA 1
ATOM 728 C C . VAL A 1 98 ? 5.598 -32.938 -12.406 1 98.88 98 VAL A C 1
ATOM 730 O O . VAL A 1 98 ? 6.582 -32.281 -12.062 1 98.88 98 VAL A O 1
ATOM 733 N N . TYR A 1 99 ? 4.609 -32.344 -13.023 1 98.81 99 TYR A N 1
ATOM 734 C CA . TYR A 1 99 ? 4.195 -30.953 -12.961 1 98.81 99 TYR A CA 1
ATOM 735 C C . TYR A 1 99 ? 2.914 -30.797 -12.148 1 98.81 99 TYR A C 1
ATOM 737 O O . TYR A 1 99 ? 1.834 -31.188 -12.602 1 98.81 99 TYR A O 1
ATOM 745 N N . CYS A 1 100 ? 3.01 -30.281 -10.961 1 98.88 100 CYS A N 1
ATOM 746 C CA . CYS A 1 100 ? 1.824 -30.047 -10.148 1 98.88 100 CYS A CA 1
ATOM 747 C C . CYS A 1 100 ? 1.514 -28.562 -10.047 1 98.88 100 CYS A C 1
ATOM 749 O O . CYS A 1 100 ? 2.396 -27.75 -9.742 1 98.88 100 CYS A O 1
ATOM 751 N N . GLU A 1 101 ? 0.348 -28.25 -10.219 1 98.31 101 GLU A N 1
ATOM 752 C CA . GLU A 1 101 ? -0.077 -26.859 -10.109 1 98.31 101 GLU A CA 1
ATOM 753 C C . GLU A 1 101 ? 0.089 -26.344 -8.688 1 98.31 101 GLU A C 1
ATOM 755 O O . GLU A 1 101 ? 0.038 -27.109 -7.727 1 98.31 101 GLU A O 1
ATOM 760 N N . TRP A 1 102 ? 0.338 -25.047 -8.625 1 98.5 102 TRP A N 1
ATOM 761 C CA . TRP A 1 102 ? 0.311 -24.328 -7.363 1 98.5 102 TRP A CA 1
ATOM 762 C C . TRP A 1 102 ? -1.124 -24.078 -6.906 1 98.5 102 TRP A C 1
ATOM 764 O O . TRP A 1 102 ? -1.988 -23.734 -7.715 1 98.5 102 TRP A O 1
ATOM 774 N N . PRO A 1 103 ? -1.36 -24.172 -5.582 1 98.44 103 PRO A N 1
ATOM 775 C CA . PRO A 1 103 ? -0.48 -24.609 -4.492 1 98.44 103 PRO A CA 1
ATOM 776 C C . PRO A 1 103 ? -0.104 -26.078 -4.578 1 98.44 103 PRO A C 1
ATOM 778 O O . PRO A 1 103 ? -0.919 -26.906 -5 1 98.44 103 PRO A O 1
ATOM 781 N N . LEU A 1 104 ? 1.135 -26.359 -4.105 1 98.75 104 LEU A N 1
ATOM 782 C CA . LEU A 1 104 ? 1.588 -27.734 -4.227 1 98.75 104 LEU A CA 1
ATOM 783 C C . LEU A 1 104 ? 0.685 -28.672 -3.43 1 98.75 104 LEU A C 1
ATOM 785 O O . LEU A 1 104 ? 0.247 -29.703 -3.945 1 98.75 104 LEU A O 1
ATOM 789 N N . GLY A 1 105 ? 0.449 -28.375 -2.227 1 98.44 105 GLY A N 1
ATOM 790 C CA . GLY A 1 105 ? -0.443 -29.125 -1.348 1 98.44 105 GLY A CA 1
ATOM 791 C C . GLY A 1 105 ? -1.396 -28.234 -0.575 1 98.44 105 GLY A C 1
ATOM 792 O O . GLY A 1 105 ? -1.309 -27 -0.654 1 98.44 105 GLY A O 1
ATOM 793 N N . ASN A 1 106 ? -2.348 -28.906 0.039 1 98.25 106 ASN A N 1
ATOM 794 C CA . ASN A 1 106 ? -3.213 -28.172 0.963 1 98.25 106 ASN A CA 1
ATOM 795 C C . ASN A 1 106 ? -2.512 -27.906 2.289 1 98.25 106 ASN A C 1
ATOM 797 O O . ASN A 1 106 ? -2.742 -28.594 3.277 1 98.25 106 ASN A O 1
ATOM 801 N N . GLY A 1 107 ? -1.65 -26.906 2.254 1 97.94 107 GLY A N 1
ATOM 802 C CA . GLY A 1 107 ? -0.876 -26.516 3.424 1 97.94 107 GLY A CA 1
ATOM 803 C C . GLY A 1 107 ? 0.564 -27 3.367 1 97.94 107 GLY A C 1
ATOM 804 O O . GLY A 1 107 ? 0.945 -27.734 2.455 1 97.94 107 GLY A O 1
ATOM 805 N N . LEU A 1 108 ? 1.296 -26.578 4.375 1 98.19 108 LEU A N 1
ATOM 806 C CA . LEU A 1 108 ? 2.736 -26.781 4.445 1 98.19 108 LEU A CA 1
ATOM 807 C C . LEU A 1 108 ? 3.061 -28.266 4.625 1 98.19 108 LEU A C 1
ATOM 809 O O . LEU A 1 108 ? 3.965 -28.797 3.971 1 98.19 108 LEU A O 1
ATOM 813 N N . ASP A 1 109 ? 2.33 -28.953 5.441 1 98.5 109 ASP A N 1
ATOM 814 C CA . ASP A 1 109 ? 2.619 -30.359 5.734 1 98.5 109 ASP A CA 1
ATOM 815 C C . ASP A 1 109 ? 2.539 -31.203 4.473 1 98.5 109 ASP A C 1
ATOM 817 O O . ASP A 1 109 ? 3.426 -32.031 4.207 1 98.5 109 ASP A O 1
ATOM 821 N N . GLU A 1 110 ? 1.497 -31.016 3.689 1 98.81 110 GLU A N 1
ATOM 822 C CA . GLU A 1 110 ? 1.356 -31.766 2.451 1 98.81 110 GLU A CA 1
ATOM 823 C C . GLU A 1 110 ? 2.469 -31.422 1.464 1 98.81 110 GLU A C 1
ATOM 825 O O . GLU A 1 110 ? 2.982 -32.312 0.769 1 98.81 110 GLU A O 1
ATOM 830 N N . ALA A 1 111 ? 2.791 -30.156 1.383 1 98.75 111 ALA A N 1
ATOM 831 C CA . ALA A 1 111 ? 3.863 -29.719 0.488 1 98.75 111 ALA A CA 1
ATOM 832 C C . ALA A 1 111 ? 5.176 -30.422 0.839 1 98.75 111 ALA A C 1
ATOM 834 O O . ALA A 1 111 ? 5.883 -30.906 -0.046 1 98.75 111 ALA A O 1
ATOM 835 N N . ILE A 1 112 ? 5.488 -30.453 2.125 1 98.56 112 ILE A N 1
ATOM 836 C CA . ILE A 1 112 ? 6.715 -31.094 2.592 1 98.56 112 ILE A CA 1
ATOM 837 C C . ILE A 1 112 ? 6.691 -32.562 2.232 1 98.56 112 ILE A C 1
ATOM 839 O O . ILE A 1 112 ? 7.684 -33.125 1.729 1 98.56 112 ILE A O 1
ATOM 843 N N . GLU A 1 113 ? 5.582 -33.188 2.467 1 98.69 113 GLU A N 1
ATOM 844 C CA . GLU A 1 113 ? 5.445 -34.594 2.148 1 98.69 113 GLU A CA 1
ATOM 845 C C . GLU A 1 113 ? 5.695 -34.875 0.666 1 98.69 113 GLU A C 1
ATOM 847 O O . GLU A 1 113 ? 6.414 -35.812 0.306 1 98.69 113 GLU A O 1
ATOM 852 N N . MET A 1 114 ? 5.121 -34.094 -0.173 1 98.75 114 MET A N 1
ATOM 853 C CA . MET A 1 114 ? 5.262 -34.281 -1.615 1 98.75 114 MET A CA 1
ATOM 854 C C . MET A 1 114 ? 6.691 -34 -2.064 1 98.75 114 MET A C 1
ATOM 856 O O . MET A 1 114 ? 7.215 -34.688 -2.939 1 98.75 114 MET A O 1
ATOM 860 N N . ALA A 1 115 ? 7.32 -33 -1.483 1 98.56 115 ALA A N 1
ATOM 861 C CA . ALA A 1 115 ? 8.719 -32.719 -1.814 1 98.56 115 ALA A CA 1
ATOM 862 C C . ALA A 1 115 ? 9.625 -33.875 -1.417 1 98.56 115 ALA A C 1
ATOM 864 O O . ALA A 1 115 ? 10.508 -34.25 -2.178 1 98.56 115 ALA A O 1
ATOM 865 N N . ASP A 1 116 ? 9.398 -34.406 -0.252 1 98.44 116 ASP A N 1
ATOM 866 C CA . ASP A 1 116 ? 10.164 -35.562 0.213 1 98.44 116 ASP A CA 1
ATOM 867 C C . ASP A 1 116 ? 9.984 -36.75 -0.726 1 98.44 116 ASP A C 1
ATOM 869 O O . ASP A 1 116 ? 10.953 -37.438 -1.064 1 98.44 116 ASP A O 1
ATOM 873 N N . ALA A 1 117 ? 8.75 -37 -1.121 1 98.44 117 ALA A N 1
ATOM 874 C CA . ALA A 1 117 ? 8.445 -38.094 -2.031 1 98.44 117 ALA A CA 1
ATOM 875 C C . ALA A 1 117 ? 9.148 -37.906 -3.373 1 98.44 117 ALA A C 1
ATOM 877 O O . ALA A 1 117 ? 9.648 -38.875 -3.965 1 98.44 117 ALA A O 1
ATOM 878 N N . ALA A 1 118 ? 9.148 -36.688 -3.873 1 98.25 118 ALA A N 1
ATOM 879 C CA . ALA A 1 118 ? 9.812 -36.406 -5.141 1 98.25 118 ALA A CA 1
ATOM 880 C C . ALA A 1 118 ? 11.312 -36.656 -5.051 1 98.25 118 ALA A C 1
ATOM 882 O O . ALA A 1 118 ? 11.898 -37.25 -5.961 1 98.25 118 ALA A O 1
ATOM 883 N N . ARG A 1 119 ? 11.945 -36.219 -3.969 1 97 119 ARG A N 1
ATOM 884 C CA . ARG A 1 119 ? 13.367 -36.469 -3.758 1 97 119 ARG A CA 1
ATOM 885 C C . ARG A 1 119 ? 13.656 -37.969 -3.729 1 97 119 ARG A C 1
ATOM 887 O O . ARG A 1 119 ? 14.633 -38.438 -4.328 1 97 119 ARG A O 1
ATOM 894 N N . ALA A 1 120 ? 12.836 -38.688 -3.078 1 97.5 120 ALA A N 1
ATOM 895 C CA . ALA A 1 120 ? 13.016 -40.125 -2.941 1 97.5 120 ALA A CA 1
ATOM 896 C C . ALA A 1 120 ? 12.891 -40.844 -4.289 1 97.5 120 ALA A C 1
ATOM 898 O O . ALA A 1 120 ? 13.594 -41.812 -4.562 1 97.5 120 ALA A O 1
ATOM 899 N N . ALA A 1 121 ? 11.977 -40.375 -5.133 1 97.06 121 ALA A N 1
ATOM 900 C CA . ALA A 1 121 ? 11.719 -41 -6.43 1 97.06 121 ALA A CA 1
ATOM 901 C C . ALA A 1 121 ? 12.836 -40.656 -7.422 1 97.06 121 ALA A C 1
ATOM 903 O O . ALA A 1 121 ? 12.992 -41.344 -8.438 1 97.06 121 ALA A O 1
ATOM 904 N N . GLY A 1 122 ? 13.594 -39.562 -7.18 1 96.19 122 GLY A N 1
ATOM 905 C CA . GLY A 1 122 ? 14.703 -39.188 -8.039 1 96.19 122 GLY A CA 1
ATOM 906 C C . GLY A 1 122 ? 14.266 -38.688 -9.391 1 96.19 122 GLY A C 1
ATOM 907 O O . GLY A 1 122 ? 14.984 -38.812 -10.383 1 96.19 122 GLY A O 1
ATOM 908 N N . VAL A 1 123 ? 13.086 -38.219 -9.492 1 96.75 123 VAL A N 1
ATOM 909 C CA . VAL A 1 123 ? 12.539 -37.688 -10.742 1 96.75 123 VAL A CA 1
ATOM 910 C C . VAL A 1 123 ? 12.547 -36.156 -10.695 1 96.75 123 VAL A C 1
ATOM 912 O O . VAL A 1 123 ? 12.828 -35.562 -9.656 1 96.75 123 VAL A O 1
ATOM 915 N N . VAL A 1 124 ? 12.281 -35.5 -11.82 1 98.06 124 VAL A N 1
ATOM 916 C CA . VAL A 1 124 ? 12.117 -34.062 -11.875 1 98.06 124 VAL A CA 1
ATOM 917 C C . VAL A 1 124 ? 10.672 -33.688 -11.57 1 98.06 124 VAL A C 1
ATOM 919 O O . VAL A 1 124 ? 9.75 -34.125 -12.25 1 98.06 124 VAL A O 1
ATOM 922 N N . ALA A 1 125 ? 10.484 -32.969 -10.477 1 98.19 125 ALA A N 1
ATOM 923 C CA . ALA A 1 125 ? 9.164 -32.5 -10.047 1 98.19 125 ALA A CA 1
ATOM 924 C C . ALA A 1 125 ? 9.109 -30.984 -9.961 1 98.19 125 ALA A C 1
ATOM 926 O O . ALA A 1 125 ? 9.922 -30.359 -9.266 1 98.19 125 ALA A O 1
ATOM 927 N N . THR A 1 126 ? 8.164 -30.422 -10.688 1 98.38 126 THR A N 1
ATOM 928 C CA . THR A 1 126 ? 8.039 -28.969 -10.758 1 98.38 126 THR A CA 1
ATOM 929 C C . THR A 1 126 ? 6.652 -28.516 -10.289 1 98.38 126 THR A C 1
ATOM 931 O O . THR A 1 126 ? 5.68 -29.266 -10.414 1 98.38 126 THR A O 1
ATOM 934 N N . CYS A 1 127 ? 6.574 -27.359 -9.633 1 98.69 127 CYS A N 1
ATOM 935 C CA . CYS A 1 127 ? 5.316 -26.734 -9.234 1 98.69 127 CYS A CA 1
ATOM 936 C C . CYS A 1 127 ? 4.977 -25.562 -10.141 1 98.69 127 CYS A C 1
ATOM 938 O O . CYS A 1 127 ? 5.863 -24.797 -10.531 1 98.69 127 CYS A O 1
ATOM 940 N N . GLY A 1 128 ? 3.689 -25.438 -10.445 1 98.25 128 GLY A N 1
ATOM 941 C CA . GLY A 1 128 ? 3.213 -24.422 -11.375 1 98.25 128 GLY A CA 1
ATOM 942 C C . GLY A 1 128 ? 3.271 -23.016 -10.812 1 98.25 128 GLY A C 1
ATOM 943 O O . GLY A 1 128 ? 2.252 -22.328 -10.742 1 98.25 128 GLY A O 1
ATOM 944 N N . MET A 1 129 ? 4.414 -22.453 -10.445 1 97.75 129 MET A N 1
ATOM 945 C CA . MET A 1 129 ? 4.648 -21.094 -9.977 1 97.75 129 MET A CA 1
ATOM 946 C C . MET A 1 129 ? 5.059 -20.172 -11.125 1 97.75 129 MET A C 1
ATOM 948 O O . MET A 1 129 ? 6.141 -19.594 -11.102 1 97.75 129 MET A O 1
ATOM 952 N N . GLN A 1 130 ? 4.102 -20.016 -12.055 1 95.62 130 GLN A N 1
ATOM 953 C CA . GLN A 1 130 ? 4.43 -19.531 -13.398 1 95.62 130 GLN A CA 1
ATOM 954 C C . GLN A 1 130 ? 4.586 -18.016 -13.414 1 95.62 130 GLN A C 1
ATOM 956 O O . GLN A 1 130 ? 5.035 -17.453 -14.414 1 95.62 130 GLN A O 1
ATOM 961 N N . ALA A 1 131 ? 4.328 -17.297 -12.266 1 96.75 131 ALA A N 1
ATOM 962 C CA . ALA A 1 131 ? 4.559 -15.852 -12.227 1 96.75 131 ALA A CA 1
ATOM 963 C C . ALA A 1 131 ? 6.023 -15.523 -12.492 1 96.75 131 ALA A C 1
ATOM 965 O O . ALA A 1 131 ? 6.34 -14.5 -13.094 1 96.75 131 ALA A O 1
ATOM 966 N N . ARG A 1 132 ? 6.895 -16.344 -12.031 1 94.31 132 ARG A N 1
ATOM 967 C CA . ARG A 1 132 ? 8.328 -16.094 -12.148 1 94.31 132 ARG A CA 1
ATOM 968 C C . ARG A 1 132 ? 8.766 -16.078 -13.609 1 94.31 132 ARG A C 1
ATOM 970 O O . ARG A 1 132 ? 9.852 -15.602 -13.93 1 94.31 132 ARG A O 1
ATOM 977 N N . PHE A 1 133 ? 7.859 -16.594 -14.531 1 94.62 133 PHE A N 1
ATOM 978 C CA . PHE A 1 133 ? 8.195 -16.656 -15.953 1 94.62 133 PHE A CA 1
ATOM 979 C C . PHE A 1 133 ? 7.555 -15.484 -16.703 1 94.62 133 PHE A C 1
ATOM 981 O O . PHE A 1 133 ? 7.668 -15.391 -17.922 1 94.62 133 PHE A O 1
ATOM 988 N N . ALA A 1 134 ? 6.793 -14.633 -15.977 1 96.38 134 ALA A N 1
ATOM 989 C CA . ALA A 1 134 ? 6.324 -13.406 -16.625 1 96.38 134 ALA A CA 1
ATOM 990 C C . ALA A 1 134 ? 7.5 -12.57 -17.125 1 96.38 134 ALA A C 1
ATOM 992 O O . ALA A 1 134 ? 8.414 -12.242 -16.375 1 96.38 134 ALA A O 1
ATOM 993 N N . PRO A 1 135 ? 7.477 -12.164 -18.391 1 96.44 135 PRO A N 1
ATOM 994 C CA . PRO A 1 135 ? 8.633 -11.477 -18.969 1 96.44 135 PRO A CA 1
ATOM 995 C C . PRO A 1 135 ? 9.008 -10.203 -18.219 1 96.44 135 PRO A C 1
ATOM 997 O O . PRO A 1 135 ? 10.195 -9.914 -18.047 1 96.44 135 PRO A O 1
ATOM 1000 N N . GLU A 1 136 ? 8.031 -9.469 -17.797 1 97.25 136 GLU A N 1
ATOM 1001 C CA . GLU A 1 136 ? 8.273 -8.219 -17.078 1 97.25 136 GLU A CA 1
ATOM 1002 C C . GLU A 1 136 ? 8.953 -8.477 -15.734 1 97.25 136 GLU A C 1
ATOM 1004 O O . GLU A 1 136 ? 9.836 -7.719 -15.328 1 97.25 136 GLU A O 1
ATOM 1009 N N . LEU A 1 137 ? 8.57 -9.555 -15 1 97.81 137 LEU A N 1
ATOM 1010 C CA . LEU A 1 137 ? 9.203 -9.898 -13.734 1 97.81 137 LEU A CA 1
ATOM 1011 C C . LEU A 1 137 ? 10.617 -10.422 -13.953 1 97.81 137 LEU A C 1
ATOM 1013 O O . LEU A 1 137 ? 11.539 -10.055 -13.227 1 97.81 137 LEU A O 1
ATOM 1017 N N . ALA A 1 138 ? 10.766 -11.273 -14.977 1 96.5 138 ALA A N 1
ATOM 1018 C CA . ALA A 1 138 ? 12.094 -11.789 -15.297 1 96.5 138 ALA A CA 1
ATOM 1019 C C . ALA A 1 138 ? 13.047 -10.656 -15.68 1 96.5 138 ALA A C 1
ATOM 1021 O O . ALA A 1 138 ? 14.203 -10.641 -15.258 1 96.5 138 ALA A O 1
ATOM 1022 N N . TYR A 1 139 ? 12.523 -9.742 -16.469 1 97.75 139 TYR A N 1
ATOM 1023 C CA . TYR A 1 139 ? 13.32 -8.586 -16.875 1 97.75 139 TYR A CA 1
ATOM 1024 C C . TYR A 1 139 ? 13.672 -7.719 -15.672 1 97.75 139 TYR A C 1
ATOM 1026 O O . TYR A 1 139 ? 14.82 -7.297 -15.531 1 97.75 139 TYR A O 1
ATOM 1034 N N . ALA A 1 140 ? 12.75 -7.48 -14.812 1 98.62 140 ALA A N 1
ATOM 1035 C CA . ALA A 1 140 ? 13 -6.711 -13.594 1 98.62 140 ALA A CA 1
ATOM 1036 C C . ALA A 1 140 ? 14.102 -7.352 -12.75 1 98.62 140 ALA A C 1
ATOM 1038 O O . ALA A 1 140 ? 14.953 -6.656 -12.195 1 98.62 140 ALA A O 1
ATOM 1039 N N . ARG A 1 141 ? 14.047 -8.664 -12.625 1 98.12 141 ARG A N 1
ATOM 1040 C CA . ARG A 1 141 ? 15.078 -9.383 -11.883 1 98.12 141 ARG A CA 1
ATOM 1041 C C . ARG A 1 141 ? 16.469 -9.039 -12.406 1 98.12 141 ARG A C 1
ATOM 1043 O O . ARG A 1 141 ? 17.359 -8.711 -11.617 1 98.12 141 ARG A O 1
ATOM 1050 N N . ASP A 1 142 ? 16.609 -9.102 -13.68 1 98.25 142 ASP A N 1
ATOM 1051 C CA . ASP A 1 142 ? 17.906 -8.844 -14.289 1 98.25 142 ASP A CA 1
ATOM 1052 C C . ASP A 1 142 ? 18.297 -7.371 -14.156 1 98.25 142 ASP A C 1
ATOM 1054 O O . ASP A 1 142 ? 19.453 -7.043 -13.945 1 98.25 142 ASP A O 1
ATOM 1058 N N . LEU A 1 143 ? 17.297 -6.445 -14.328 1 98.5 143 LEU A N 1
ATOM 1059 C CA . LEU A 1 143 ? 17.562 -5.023 -14.148 1 98.5 143 LEU A CA 1
ATOM 1060 C C . LEU A 1 143 ? 18.109 -4.746 -12.75 1 98.5 143 LEU A C 1
ATOM 1062 O O . LEU A 1 143 ? 19.062 -3.984 -12.586 1 98.5 143 LEU A O 1
ATOM 1066 N N . ILE A 1 144 ? 17.547 -5.34 -11.773 1 98.38 144 ILE A N 1
ATOM 1067 C CA . ILE A 1 144 ? 17.938 -5.137 -10.383 1 98.38 144 ILE A CA 1
ATOM 1068 C C . ILE A 1 144 ? 19.328 -5.738 -10.156 1 98.38 144 ILE A C 1
ATOM 1070 O O . ILE A 1 144 ? 20.188 -5.109 -9.539 1 98.38 144 ILE A O 1
ATOM 1074 N N . ALA A 1 145 ? 19.547 -6.914 -10.641 1 97.69 145 ALA A N 1
ATOM 1075 C CA . ALA A 1 145 ? 20.844 -7.57 -10.523 1 97.69 145 ALA A CA 1
ATOM 1076 C C . ALA A 1 145 ? 21.938 -6.734 -11.18 1 97.69 145 ALA A C 1
ATOM 1078 O O . ALA A 1 145 ? 23.078 -6.707 -10.703 1 97.69 145 ALA A O 1
ATOM 1079 N N . ASP A 1 146 ? 21.578 -6.07 -12.258 1 97.88 146 ASP A N 1
ATOM 1080 C CA . ASP A 1 146 ? 22.531 -5.273 -13.031 1 97.88 146 ASP A CA 1
ATOM 1081 C C . ASP A 1 146 ? 22.719 -3.893 -12.406 1 97.88 146 ASP A C 1
ATOM 1083 O O . ASP A 1 146 ? 23.469 -3.064 -12.938 1 97.88 146 ASP A O 1
ATOM 1087 N N . GLY A 1 147 ? 22 -3.633 -11.359 1 97.88 147 GLY A N 1
ATOM 1088 C CA . GLY A 1 147 ? 22.234 -2.406 -10.609 1 97.88 147 GLY A CA 1
ATOM 1089 C C . GLY A 1 147 ? 21.344 -1.262 -11.055 1 97.88 147 GLY A C 1
ATOM 1090 O O . GLY A 1 147 ? 21.609 -0.1 -10.742 1 97.88 147 GLY A O 1
ATOM 1091 N N . TYR A 1 148 ? 20.297 -1.524 -11.812 1 98.06 148 TYR A N 1
ATOM 1092 C CA . TYR A 1 148 ? 19.422 -0.487 -12.359 1 98.06 148 TYR A CA 1
ATOM 1093 C C . TYR A 1 148 ? 18.875 0.405 -11.25 1 98.06 148 TYR A C 1
ATOM 1095 O O . TYR A 1 148 ? 18.766 1.621 -11.414 1 98.06 148 TYR A O 1
ATOM 1103 N N . VAL A 1 149 ? 18.562 -0.178 -10.07 1 98.19 149 VAL A N 1
ATOM 1104 C CA . VAL A 1 149 ? 17.938 0.603 -9.008 1 98.19 149 VAL A CA 1
ATOM 1105 C C . VAL A 1 149 ? 18.922 0.777 -7.852 1 98.19 149 VAL A C 1
ATOM 1107 O O . VAL A 1 149 ? 18.562 1.299 -6.793 1 98.19 149 VAL A O 1
ATOM 1110 N N . GLY A 1 150 ? 20.156 0.395 -7.957 1 97.81 150 GLY A N 1
ATOM 1111 C CA . GLY A 1 150 ? 21.062 0.385 -6.816 1 97.81 150 GLY A CA 1
ATOM 1112 C C . GLY A 1 150 ? 20.625 -0.566 -5.719 1 97.81 150 GLY A C 1
ATOM 1113 O O . GLY A 1 150 ? 20.203 -1.693 -5.992 1 97.81 150 GLY A O 1
ATOM 1114 N N . GLU A 1 151 ? 20.859 -0.138 -4.504 1 97.69 151 GLU A N 1
ATOM 1115 C CA . GLU A 1 151 ? 20.359 -0.911 -3.375 1 97.69 151 GLU A CA 1
ATOM 1116 C C . GLU A 1 151 ? 18.844 -0.761 -3.248 1 97.69 151 GLU A C 1
ATOM 1118 O O . GLU A 1 151 ? 18.312 0.356 -3.227 1 97.69 151 GLU A O 1
ATOM 1123 N N . VAL A 1 152 ? 18.156 -1.886 -3.195 1 98.56 152 VAL A N 1
ATOM 1124 C CA . VAL A 1 152 ? 16.703 -1.824 -3.012 1 98.56 152 VAL A CA 1
ATOM 1125 C C . VAL A 1 152 ? 16.375 -1.376 -1.588 1 98.56 152 VAL A C 1
ATOM 1127 O O . VAL A 1 152 ? 16.844 -1.979 -0.619 1 98.56 152 VAL A O 1
ATOM 1130 N N . LEU A 1 153 ? 15.578 -0.306 -1.465 1 98.56 153 LEU A N 1
ATOM 1131 C CA . LEU A 1 153 ? 15.188 0.23 -0.165 1 98.56 153 LEU A CA 1
ATOM 1132 C C . LEU A 1 153 ? 13.883 -0.4 0.315 1 98.56 153 LEU A C 1
ATOM 1134 O O . LEU A 1 153 ? 13.773 -0.812 1.473 1 98.56 153 LEU A O 1
ATOM 1138 N N . SER A 1 154 ? 12.938 -0.431 -0.544 1 98.75 154 SER A N 1
ATOM 1139 C CA . SER A 1 154 ? 11.625 -0.97 -0.193 1 98.75 154 SER A CA 1
ATOM 1140 C C . SER A 1 154 ? 10.805 -1.293 -1.439 1 98.75 154 SER A C 1
ATOM 1142 O O . SER A 1 154 ? 11.195 -0.937 -2.553 1 98.75 154 SER A O 1
ATOM 1144 N N . ALA A 1 155 ? 9.742 -2.006 -1.246 1 98.88 155 ALA A N 1
ATOM 1145 C CA . ALA A 1 155 ? 8.773 -2.307 -2.299 1 98.88 155 ALA A CA 1
ATOM 1146 C C . ALA A 1 155 ? 7.344 -2.229 -1.77 1 98.88 155 ALA A C 1
ATOM 1148 O O . ALA A 1 155 ? 7.094 -2.51 -0.596 1 98.88 155 ALA A O 1
ATOM 1149 N N . THR A 1 156 ? 6.41 -1.78 -2.611 1 98.88 156 THR A N 1
ATOM 1150 C CA . THR A 1 156 ? 4.973 -1.729 -2.367 1 98.88 156 THR A CA 1
ATOM 1151 C C . THR A 1 156 ? 4.227 -2.625 -3.35 1 98.88 156 THR A C 1
ATOM 1153 O O . THR A 1 156 ? 4.445 -2.545 -4.559 1 98.88 156 THR A O 1
ATOM 1156 N N . LEU A 1 157 ? 3.391 -3.467 -2.791 1 98.88 157 LEU A N 1
ATOM 1157 C CA . LEU A 1 157 ? 2.611 -4.383 -3.617 1 98.88 157 LEU A CA 1
ATOM 1158 C C . LEU A 1 157 ? 1.121 -4.242 -3.328 1 98.88 157 LEU A C 1
ATOM 1160 O O . LEU A 1 157 ? 0.692 -4.367 -2.178 1 98.88 157 LEU A O 1
ATOM 1164 N N . ILE A 1 158 ? 0.286 -3.918 -4.359 1 98.88 158 ILE A N 1
ATOM 1165 C CA . ILE A 1 158 ? -1.171 -3.865 -4.305 1 98.88 158 ILE A CA 1
ATOM 1166 C C . ILE A 1 158 ? -1.763 -4.801 -5.355 1 98.88 158 ILE A C 1
ATOM 1168 O O . ILE A 1 158 ? -1.275 -4.859 -6.484 1 98.88 158 ILE A O 1
ATOM 1172 N N . GLY A 1 159 ? -2.734 -5.539 -4.992 1 98.69 159 GLY A N 1
ATOM 1173 C CA . GLY A 1 159 ? -3.418 -6.355 -5.984 1 98.69 159 GLY A CA 1
ATOM 1174 C C . GLY A 1 159 ? -4.871 -6.625 -5.641 1 98.69 159 GLY A C 1
ATOM 1175 O O . GLY A 1 159 ? -5.27 -6.504 -4.48 1 98.69 159 GLY A O 1
ATOM 1176 N N . ASN A 1 160 ? -5.703 -6.934 -6.648 1 97.81 160 ASN A N 1
ATOM 1177 C CA . ASN A 1 160 ? -7.062 -7.402 -6.402 1 97.81 160 ASN A CA 1
ATOM 1178 C C . ASN A 1 160 ? -7.152 -8.93 -6.465 1 97.81 160 ASN A C 1
ATOM 1180 O O . ASN A 1 160 ? -6.32 -9.578 -7.102 1 97.81 160 ASN A O 1
ATOM 1184 N N . GLY A 1 161 ? -8.18 -9.461 -5.836 1 97.06 161 GLY A N 1
ATOM 1185 C CA . GLY A 1 161 ? -8.273 -10.891 -5.613 1 97.06 161 GLY A CA 1
ATOM 1186 C C . GLY A 1 161 ? -9.227 -11.586 -6.57 1 97.06 161 GLY A C 1
ATOM 1187 O O . GLY A 1 161 ? -9.375 -12.805 -6.527 1 97.06 161 GLY A O 1
ATOM 1188 N N . GLY A 1 162 ? -9.875 -10.797 -7.445 1 96 162 GLY A N 1
ATOM 1189 C CA . GLY A 1 162 ? -10.781 -11.391 -8.406 1 96 162 GLY A CA 1
ATOM 1190 C C . GLY A 1 162 ? -11.992 -12.039 -7.766 1 96 162 GLY A C 1
ATOM 1191 O O . GLY A 1 162 ? -12.812 -11.359 -7.148 1 96 162 GLY A O 1
ATOM 1192 N N . VAL A 1 163 ? -11.992 -13.367 -7.711 1 96.75 163 VAL A N 1
ATOM 1193 C CA . VAL A 1 163 ? -13.203 -14.125 -7.398 1 96.75 163 VAL A CA 1
ATOM 1194 C C . VAL A 1 163 ? -13.469 -14.078 -5.898 1 96.75 163 VAL A C 1
ATOM 1196 O O . VAL A 1 163 ? -14.477 -14.609 -5.426 1 96.75 163 VAL A O 1
ATOM 1199 N N . TRP A 1 164 ? -12.633 -13.477 -5.141 1 98.19 164 TRP A N 1
ATOM 1200 C CA . TRP A 1 164 ? -12.867 -13.359 -3.705 1 98.19 164 TRP A CA 1
ATOM 1201 C C . TRP A 1 164 ? -13.586 -12.055 -3.377 1 98.19 164 TRP A C 1
ATOM 1203 O O . TRP A 1 164 ? -13.227 -11.359 -2.422 1 98.19 164 TRP A O 1
ATOM 1213 N N . GLY A 1 165 ? -14.5 -11.664 -4.258 1 97.19 165 GLY A N 1
ATOM 1214 C CA . GLY A 1 165 ? -15.398 -10.531 -4.098 1 97.19 165 GLY A CA 1
ATOM 1215 C C . GLY A 1 165 ? -16.812 -10.938 -3.762 1 97.19 165 GLY A C 1
ATOM 1216 O O . GLY A 1 165 ? -17.047 -11.977 -3.141 1 97.19 165 GLY A O 1
ATOM 1217 N N . PRO A 1 166 ? -17.766 -10.102 -4.125 1 96.5 166 PRO A N 1
ATOM 1218 C CA . PRO A 1 166 ? -19.156 -10.352 -3.727 1 96.5 166 PRO A CA 1
ATOM 1219 C C . PRO A 1 166 ? -19.781 -11.5 -4.504 1 96.5 166 PRO A C 1
ATOM 1221 O O . PRO A 1 166 ? -20.766 -12.094 -4.043 1 96.5 166 PRO A O 1
ATOM 1224 N N . VAL A 1 167 ? -19.234 -11.781 -5.691 1 96.62 167 VAL A N 1
ATOM 1225 C CA . VAL A 1 167 ? -19.812 -12.797 -6.57 1 96.62 167 VAL A CA 1
ATOM 1226 C C . VAL A 1 167 ? -18.719 -13.773 -7.016 1 96.62 167 VAL A C 1
ATOM 1228 O O . VAL A 1 167 ? -17.578 -13.367 -7.262 1 96.62 167 VAL A O 1
ATOM 1231 N N . VAL A 1 168 ? -19.109 -15.086 -7.09 1 97.31 168 VAL A N 1
ATOM 1232 C CA . VAL A 1 168 ? -18.141 -16.109 -7.504 1 97.31 168 VAL A CA 1
ATOM 1233 C C . VAL A 1 168 ? -18.781 -17.016 -8.547 1 97.31 168 VAL A C 1
ATOM 1235 O O . VAL A 1 168 ? -19.938 -17.406 -8.414 1 97.31 168 VAL A O 1
ATOM 1238 N N . PRO A 1 169 ? -18.078 -17.281 -9.656 1 95.81 169 PRO A N 1
ATOM 1239 C CA . PRO A 1 169 ? -18.578 -18.312 -10.562 1 95.81 169 PRO A CA 1
ATOM 1240 C C . PRO A 1 169 ? -18.719 -19.672 -9.883 1 95.81 169 PRO A C 1
ATOM 1242 O O . PRO A 1 169 ? -17.922 -20.016 -9.008 1 95.81 169 PRO A O 1
ATOM 1245 N N . PRO A 1 170 ? -19.672 -20.469 -10.352 1 95.06 170 PRO A N 1
ATOM 1246 C CA . PRO A 1 170 ? -19.922 -21.766 -9.711 1 95.06 170 PRO A CA 1
ATOM 1247 C C . PRO A 1 170 ? -18.656 -22.641 -9.641 1 95.06 170 PRO A C 1
ATOM 1249 O O . PRO A 1 170 ? -18.406 -23.266 -8.609 1 95.06 170 PRO A O 1
ATOM 1252 N N . ALA A 1 171 ? -17.875 -22.656 -10.648 1 92.19 171 ALA A N 1
ATOM 1253 C CA . ALA A 1 171 ? -16.688 -23.5 -10.727 1 92.19 171 ALA A CA 1
ATOM 1254 C C . ALA A 1 171 ? -15.648 -23.078 -9.695 1 92.19 171 ALA A C 1
ATOM 1256 O O . ALA A 1 171 ? -14.797 -23.891 -9.305 1 92.19 171 ALA A O 1
ATOM 1257 N N . ASP A 1 172 ? -15.703 -21.812 -9.211 1 95.56 172 ASP A N 1
ATOM 1258 C CA . ASP A 1 172 ? -14.695 -21.266 -8.305 1 95.56 172 ASP A CA 1
ATOM 1259 C C . ASP A 1 172 ? -15.227 -21.203 -6.875 1 95.56 172 ASP A C 1
ATOM 1261 O O . ASP A 1 172 ? -14.516 -20.766 -5.961 1 95.56 172 ASP A O 1
ATOM 1265 N N . ALA A 1 173 ? -16.422 -21.672 -6.645 1 96.25 173 ALA A N 1
ATOM 1266 C CA . ALA A 1 173 ? -17.078 -21.547 -5.348 1 96.25 173 ALA A CA 1
ATOM 1267 C C . ALA A 1 173 ? -16.281 -22.266 -4.258 1 96.25 173 ALA A C 1
ATOM 1269 O O . ALA A 1 173 ? -16.328 -21.859 -3.09 1 96.25 173 ALA A O 1
ATOM 1270 N N . TYR A 1 174 ? -15.531 -23.266 -4.688 1 96 174 TYR A N 1
ATOM 1271 C CA . TYR A 1 174 ? -14.766 -24.016 -3.697 1 96 174 TYR A CA 1
ATOM 1272 C C . TYR A 1 174 ? -13.695 -23.141 -3.061 1 96 174 TYR A C 1
ATOM 1274 O O . TYR A 1 174 ? -13.211 -23.438 -1.965 1 96 174 TYR A O 1
ATOM 1282 N N . ASN A 1 175 ? -13.312 -22.016 -3.717 1 97.31 175 ASN A N 1
ATOM 1283 C CA . ASN A 1 175 ? -12.273 -21.109 -3.223 1 97.31 175 ASN A CA 1
ATOM 1284 C C . ASN A 1 175 ? -12.75 -20.328 -1.998 1 97.31 175 ASN A C 1
ATOM 1286 O O . ASN A 1 175 ? -11.945 -19.734 -1.279 1 97.31 175 ASN A O 1
ATOM 1290 N N . ALA A 1 176 ? -14.031 -20.297 -1.778 1 98 176 ALA A N 1
ATOM 1291 C CA . ALA A 1 176 ? -14.594 -19.547 -0.664 1 98 176 ALA A CA 1
ATOM 1292 C C . ALA A 1 176 ? -14.25 -20.188 0.672 1 98 176 ALA A C 1
ATOM 1294 O O . ALA A 1 176 ? -14.156 -19.516 1.695 1 98 176 ALA A O 1
ATOM 1295 N N . ASP A 1 177 ? -14.102 -21.453 0.65 1 98.25 177 ASP A N 1
ATOM 1296 C CA . ASP A 1 177 ? -13.836 -22.25 1.854 1 98.25 177 ASP A CA 1
ATOM 1297 C C . ASP A 1 177 ? -12.336 -22.344 2.121 1 98.25 177 ASP A C 1
ATOM 1299 O O . ASP A 1 177 ? -11.609 -23.031 1.398 1 98.25 177 ASP A O 1
ATOM 1303 N N . VAL A 1 178 ? -11.883 -21.797 3.229 1 98.19 178 VAL A N 1
ATOM 1304 C CA . VAL A 1 178 ? -10.469 -21.656 3.555 1 98.19 178 VAL A CA 1
ATOM 1305 C C . VAL A 1 178 ? -9.844 -23.047 3.689 1 98.19 178 VAL A C 1
ATOM 1307 O O . VAL A 1 178 ? -8.648 -23.219 3.426 1 98.19 178 VAL A O 1
ATOM 1310 N N . THR A 1 179 ? -10.578 -24.094 3.98 1 98 179 THR A N 1
ATOM 1311 C CA . THR A 1 179 ? -10.047 -25.422 4.25 1 98 179 THR A CA 1
ATOM 1312 C C . THR A 1 179 ? -9.609 -26.109 2.957 1 98 179 THR A C 1
ATOM 1314 O O . THR A 1 179 ? -8.906 -27.125 2.99 1 98 179 THR A O 1
ATOM 1317 N N . ASN A 1 180 ? -9.93 -25.516 1.81 1 98.12 180 ASN A N 1
ATOM 1318 C CA . ASN A 1 180 ? -9.578 -26.109 0.521 1 98.12 180 ASN A CA 1
ATOM 1319 C C . ASN A 1 180 ? -8.164 -25.703 0.096 1 98.12 180 ASN A C 1
ATOM 1321 O O . ASN A 1 180 ? -7.625 -26.266 -0.865 1 98.12 180 ASN A O 1
ATOM 1325 N N . GLY A 1 181 ? -7.562 -24.766 0.728 1 98.06 181 GLY A N 1
ATOM 1326 C CA . GLY A 1 181 ? -6.176 -24.406 0.477 1 98.06 181 GLY A CA 1
ATOM 1327 C C . GLY A 1 181 ? -6.004 -23.5 -0.734 1 98.06 181 GLY A C 1
ATOM 1328 O O . GLY A 1 181 ? -4.898 -23.031 -1.017 1 98.06 181 GLY A O 1
ATOM 1329 N N . ALA A 1 182 ? -7.102 -23.312 -1.474 1 98 182 ALA A N 1
ATOM 1330 C CA . ALA A 1 182 ? -7.137 -22.375 -2.592 1 98 182 ALA A CA 1
ATOM 1331 C C . ALA A 1 182 ? -7.773 -21.047 -2.174 1 98 182 ALA A C 1
ATOM 1333 O O . ALA A 1 182 ? -8.992 -20.891 -2.242 1 98 182 ALA A O 1
ATOM 1334 N N . THR A 1 183 ? -6.98 -20.094 -1.768 1 98.5 183 THR A N 1
ATOM 1335 C CA . THR A 1 183 ? -7.43 -18.828 -1.199 1 98.5 183 THR A CA 1
ATOM 1336 C C . THR A 1 183 ? -6.766 -17.656 -1.908 1 98.5 183 THR A C 1
ATOM 1338 O O . THR A 1 183 ? -5.844 -17.844 -2.705 1 98.5 183 THR A O 1
ATOM 1341 N N . MET A 1 184 ? -7.254 -16.438 -1.634 1 98.56 184 MET A N 1
ATOM 1342 C CA . MET A 1 184 ? -6.605 -15.25 -2.17 1 98.56 184 MET A CA 1
ATOM 1343 C C . MET A 1 184 ? -5.148 -15.172 -1.721 1 98.56 184 MET A C 1
ATOM 1345 O O . MET A 1 184 ? -4.289 -14.711 -2.471 1 98.56 184 MET A O 1
ATOM 1349 N N . LEU A 1 185 ? -4.836 -15.648 -0.544 1 98.75 185 LEU A N 1
ATOM 1350 C CA . LEU A 1 185 ? -3.477 -15.656 -0.015 1 98.75 185 LEU A CA 1
ATOM 1351 C C . LEU A 1 185 ? -2.594 -16.625 -0.804 1 98.75 185 LEU A C 1
ATOM 1353 O O . LEU A 1 185 ? -1.47 -16.266 -1.175 1 98.75 185 LEU A O 1
ATOM 1357 N N . THR A 1 186 ? -3.117 -17.766 -1.151 1 98.56 186 THR A N 1
ATOM 1358 C CA . THR A 1 186 ? -2.273 -18.781 -1.767 1 98.56 186 THR A CA 1
ATOM 1359 C C . THR A 1 186 ? -2.225 -18.594 -3.281 1 98.56 186 THR A C 1
ATOM 1361 O O . THR A 1 186 ? -1.18 -18.797 -3.904 1 98.56 186 THR A O 1
ATOM 1364 N N . ILE A 1 187 ? -3.299 -18.188 -3.865 1 98.19 187 ILE A N 1
ATOM 1365 C CA . ILE A 1 187 ? -3.342 -18.25 -5.324 1 98.19 187 ILE A CA 1
ATOM 1366 C C . ILE A 1 187 ? -2.826 -16.953 -5.922 1 98.19 187 ILE A C 1
ATOM 1368 O O . ILE A 1 187 ? -1.656 -16.859 -6.305 1 98.19 187 ILE A O 1
ATOM 1372 N N . PRO A 1 188 ? -3.666 -15.844 -5.926 1 98.06 188 PRO A N 1
ATOM 1373 C CA . PRO A 1 188 ? -3.088 -14.664 -6.574 1 98.06 188 PRO A CA 1
ATOM 1374 C C . PRO A 1 188 ? -1.894 -14.094 -5.816 1 98.06 188 PRO A C 1
ATOM 1376 O O . PRO A 1 188 ? -0.873 -13.758 -6.422 1 98.06 188 PRO A O 1
ATOM 1379 N N . LEU A 1 189 ? -1.96 -13.961 -4.5 1 98.69 189 LEU A N 1
ATOM 1380 C CA . LEU A 1 189 ? -0.855 -13.375 -3.746 1 98.69 189 LEU A CA 1
ATOM 1381 C C . LEU A 1 189 ? 0.313 -14.352 -3.648 1 98.69 189 LEU A C 1
ATOM 1383 O O . LEU A 1 189 ? 1.473 -13.953 -3.77 1 98.69 189 LEU A O 1
ATOM 1387 N N . GLY A 1 190 ? 0.027 -15.602 -3.414 1 98.5 190 GLY A N 1
ATOM 1388 C CA . GLY A 1 190 ? 1.093 -16.594 -3.342 1 98.5 190 GLY A CA 1
ATOM 1389 C C . GLY A 1 190 ? 1.934 -16.656 -4.605 1 98.5 190 GLY A C 1
ATOM 1390 O O . GLY A 1 190 ? 3.164 -16.641 -4.535 1 98.5 190 GLY A O 1
ATOM 1391 N N . HIS A 1 191 ? 1.26 -16.734 -5.793 1 98.44 191 HIS A N 1
ATOM 1392 C CA . HIS A 1 191 ? 1.976 -16.672 -7.062 1 98.44 191 HIS A CA 1
ATOM 1393 C C . HIS A 1 191 ? 2.816 -15.398 -7.152 1 98.44 191 HIS A C 1
ATOM 1395 O O . HIS A 1 191 ? 3.982 -15.445 -7.547 1 98.44 191 HIS A O 1
ATOM 1401 N N . THR A 1 192 ? 2.209 -14.312 -6.77 1 98.56 192 THR A N 1
ATOM 1402 C CA . THR A 1 192 ? 2.84 -13.008 -6.926 1 98.56 192 THR A CA 1
ATOM 1403 C C . THR A 1 192 ? 4.055 -12.883 -6.012 1 98.56 192 THR A C 1
ATOM 1405 O O . THR A 1 192 ? 5.117 -12.414 -6.438 1 98.56 192 THR A O 1
ATOM 1408 N N . LEU A 1 193 ? 3.896 -13.352 -4.793 1 98.44 193 LEU A N 1
ATOM 1409 C CA . LEU A 1 193 ? 5.004 -13.25 -3.848 1 98.44 193 LEU A CA 1
ATOM 1410 C C . LEU A 1 193 ? 6.16 -14.148 -4.27 1 98.44 193 LEU A C 1
ATOM 1412 O O . LEU A 1 193 ? 7.32 -13.844 -3.984 1 98.44 193 LEU A O 1
ATOM 1416 N N . ASP A 1 194 ? 5.891 -15.266 -4.938 1 98.12 194 ASP A N 1
ATOM 1417 C CA . ASP A 1 194 ? 6.965 -16.062 -5.516 1 98.12 194 ASP A CA 1
ATOM 1418 C C . ASP A 1 194 ? 7.738 -15.273 -6.57 1 98.12 194 ASP A C 1
ATOM 1420 O O . ASP A 1 194 ? 8.969 -15.312 -6.605 1 98.12 194 ASP A O 1
ATOM 1424 N N . GLY A 1 195 ? 6.984 -14.602 -7.438 1 97.5 195 GLY A N 1
ATOM 1425 C CA . GLY A 1 195 ? 7.629 -13.719 -8.391 1 97.5 195 GLY A CA 1
ATOM 1426 C C . GLY A 1 195 ? 8.469 -12.633 -7.734 1 97.5 195 GLY A C 1
ATOM 1427 O O . GLY A 1 195 ? 9.586 -12.359 -8.164 1 97.5 195 GLY A O 1
ATOM 1428 N N . VAL A 1 196 ? 7.941 -12.047 -6.676 1 97.75 196 VAL A N 1
ATOM 1429 C CA . VAL A 1 196 ? 8.641 -10.992 -5.938 1 97.75 196 VAL A CA 1
ATOM 1430 C C . VAL A 1 196 ? 9.914 -11.562 -5.316 1 97.75 196 VAL A C 1
ATOM 1432 O O . VAL A 1 196 ? 10.961 -10.914 -5.344 1 97.75 196 VAL A O 1
ATOM 1435 N N . ALA A 1 197 ? 9.828 -12.75 -4.758 1 97.25 197 ALA A N 1
ATOM 1436 C CA . ALA A 1 197 ? 10.992 -13.383 -4.145 1 97.25 197 ALA A CA 1
ATOM 1437 C C . ALA A 1 197 ? 12.102 -13.594 -5.164 1 97.25 197 ALA A C 1
ATOM 1439 O O . ALA A 1 197 ? 13.281 -13.461 -4.84 1 97.25 197 ALA A O 1
ATOM 1440 N N . GLN A 1 198 ? 11.734 -13.93 -6.34 1 94.94 198 GLN A N 1
ATOM 1441 C CA . GLN A 1 198 ? 12.719 -14.141 -7.395 1 94.94 198 GLN A CA 1
ATOM 1442 C C . GLN A 1 198 ? 13.445 -12.844 -7.738 1 94.94 198 GLN A C 1
ATOM 1444 O O . GLN A 1 198 ? 14.617 -12.859 -8.125 1 94.94 198 GLN A O 1
ATOM 1449 N N . ILE A 1 199 ? 12.727 -11.75 -7.59 1 96.75 199 ILE A N 1
ATOM 1450 C CA . ILE A 1 199 ? 13.242 -10.438 -7.969 1 96.75 199 ILE A CA 1
ATOM 1451 C C . ILE A 1 199 ? 14 -9.82 -6.797 1 96.75 199 ILE A C 1
ATOM 1453 O O . ILE A 1 199 ? 15.102 -9.289 -6.977 1 96.75 199 ILE A O 1
ATOM 1457 N N . LEU A 1 200 ? 13.453 -9.922 -5.609 1 98 200 LEU A N 1
ATOM 1458 C CA . LEU A 1 200 ? 13.922 -9.117 -4.492 1 98 200 LEU A CA 1
ATOM 1459 C C . LEU A 1 200 ? 14.492 -9.992 -3.385 1 98 200 LEU A C 1
ATOM 1461 O O . LEU A 1 200 ? 15.031 -9.484 -2.398 1 98 200 LEU A O 1
ATOM 1465 N N . GLY A 1 201 ? 14.422 -11.273 -3.531 1 97.06 201 GLY A N 1
ATOM 1466 C CA . GLY A 1 201 ? 14.797 -12.18 -2.455 1 97.06 201 GLY A CA 1
ATOM 1467 C C . GLY A 1 201 ? 13.617 -12.586 -1.585 1 97.06 201 GLY A C 1
ATOM 1468 O O . GLY A 1 201 ? 12.555 -11.961 -1.639 1 97.06 201 GLY A O 1
ATOM 1469 N N . ASP A 1 202 ? 13.844 -13.562 -0.774 1 97.69 202 ASP A N 1
ATOM 1470 C CA . ASP A 1 202 ? 12.789 -14.133 0.053 1 97.69 202 ASP A CA 1
ATOM 1471 C C . ASP A 1 202 ? 12.391 -13.18 1.18 1 97.69 202 ASP A C 1
ATOM 1473 O O . ASP A 1 202 ? 13.234 -12.453 1.708 1 97.69 202 ASP A O 1
ATOM 1477 N N . LEU A 1 203 ? 11.102 -13.133 1.461 1 98 203 LEU A N 1
ATOM 1478 C CA . LEU A 1 203 ? 10.633 -12.539 2.707 1 98 203 LEU A CA 1
ATOM 1479 C C . LEU A 1 203 ? 11.172 -13.305 3.912 1 98 203 LEU A C 1
ATOM 1481 O O . LEU A 1 203 ? 11.008 -14.531 3.998 1 98 203 LEU A O 1
ATOM 1485 N N . VAL A 1 204 ? 11.875 -12.625 4.879 1 97.94 204 VAL A N 1
ATOM 1486 C CA . VAL A 1 204 ? 12.523 -13.352 5.969 1 97.94 204 VAL A CA 1
ATOM 1487 C C . VAL A 1 204 ? 11.805 -13.062 7.281 1 97.94 204 VAL A C 1
ATOM 1489 O O . VAL A 1 204 ? 11.992 -13.773 8.273 1 97.94 204 VAL A O 1
ATOM 1492 N N . GLN A 1 205 ? 11.07 -12.008 7.363 1 98.25 205 GLN A N 1
ATOM 1493 C CA . GLN A 1 205 ? 10.242 -11.641 8.508 1 98.25 205 GLN A CA 1
ATOM 1494 C C . GLN A 1 205 ? 8.938 -10.984 8.047 1 98.25 205 GLN A C 1
ATOM 1496 O O . GLN A 1 205 ? 8.93 -10.203 7.102 1 98.25 205 GLN A O 1
ATOM 1501 N N . VAL A 1 206 ? 7.781 -11.312 8.805 1 98.5 206 VAL A N 1
ATOM 1502 C CA . VAL A 1 206 ? 6.5 -10.805 8.32 1 98.5 206 VAL A CA 1
ATOM 1503 C C . VAL A 1 206 ? 5.582 -10.492 9.5 1 98.5 206 VAL A C 1
ATOM 1505 O O . VAL A 1 206 ? 5.605 -11.195 10.516 1 98.5 206 VAL A O 1
ATOM 1508 N N . SER A 1 207 ? 4.875 -9.383 9.453 1 98.56 207 SER A N 1
ATOM 1509 C CA . SER A 1 207 ? 3.711 -9.023 10.258 1 98.56 207 SER A CA 1
ATOM 1510 C C . SER A 1 207 ? 2.465 -8.883 9.391 1 98.56 207 SER A C 1
ATOM 1512 O O . SER A 1 207 ? 2.457 -8.117 8.422 1 98.56 207 SER A O 1
ATOM 1514 N N . ALA A 1 208 ? 1.406 -9.688 9.75 1 98.69 208 ALA A N 1
ATOM 1515 C CA . ALA A 1 208 ? 0.297 -9.781 8.805 1 98.69 208 ALA A CA 1
ATOM 1516 C C . ALA A 1 208 ? -1.043 -9.586 9.516 1 98.69 208 ALA A C 1
ATOM 1518 O O . ALA A 1 208 ? -1.146 -9.781 10.727 1 98.69 208 ALA A O 1
ATOM 1519 N N . ARG A 1 209 ? -1.989 -9.125 8.766 1 98.56 209 ARG A N 1
ATOM 1520 C CA . ARG A 1 209 ? -3.402 -9.07 9.133 1 98.56 209 ARG A CA 1
ATOM 1521 C C . ARG A 1 209 ? -4.273 -9.648 8.023 1 98.56 209 ARG A C 1
ATOM 1523 O O . ARG A 1 209 ? -4.16 -9.25 6.863 1 98.56 209 ARG A O 1
ATOM 1530 N N . LEU A 1 210 ? -5.035 -10.633 8.406 1 98.56 210 LEU A N 1
ATOM 1531 C CA . LEU A 1 210 ? -6.031 -11.227 7.516 1 98.56 210 LEU A CA 1
ATOM 1532 C C . LEU A 1 210 ? -7.441 -10.898 7.988 1 98.56 210 LEU A C 1
ATOM 1534 O O . LEU A 1 210 ? -7.711 -10.891 9.188 1 98.56 210 LEU A O 1
ATOM 1538 N N . GLY A 1 211 ? -8.289 -10.531 7.02 1 97.81 211 GLY A N 1
ATOM 1539 C CA . GLY A 1 211 ? -9.641 -10.18 7.43 1 97.81 211 GLY A CA 1
ATOM 1540 C C . GLY A 1 211 ? -10.695 -10.609 6.422 1 97.81 211 GLY A C 1
ATOM 1541 O O . GLY A 1 211 ? -10.391 -10.805 5.242 1 97.81 211 GLY A O 1
ATOM 1542 N N . ASN A 1 212 ? -11.922 -10.875 6.898 1 98.12 212 ASN A N 1
ATOM 1543 C CA . ASN A 1 212 ? -13.125 -11.062 6.09 1 98.12 212 ASN A CA 1
ATOM 1544 C C . ASN A 1 212 ? -14.109 -9.906 6.277 1 98.12 212 ASN A C 1
ATOM 1546 O O . ASN A 1 212 ? -14.812 -9.844 7.281 1 98.12 212 ASN A O 1
ATOM 1550 N N . ARG A 1 213 ? -14.102 -9.039 5.273 1 98.19 213 ARG A N 1
ATOM 1551 C CA . ARG A 1 213 ? -15.078 -7.953 5.297 1 98.19 213 ARG A CA 1
ATOM 1552 C C . ARG A 1 213 ? -16.391 -8.383 4.645 1 98.19 213 ARG A C 1
ATOM 1554 O O . ARG A 1 213 ? -17.422 -7.742 4.836 1 98.19 213 ARG A O 1
ATOM 1561 N N . ARG A 1 214 ? -16.281 -9.461 3.846 1 97.44 214 ARG A N 1
ATOM 1562 C CA . ARG A 1 214 ? -17.438 -10.195 3.346 1 97.44 214 ARG A CA 1
ATOM 1563 C C . ARG A 1 214 ? -17.531 -11.57 3.994 1 97.44 214 ARG A C 1
ATOM 1565 O O . ARG A 1 214 ? -16.531 -12.25 4.176 1 97.44 214 ARG A O 1
ATOM 1572 N N . THR A 1 215 ? -18.766 -11.977 4.289 1 97.06 215 THR A N 1
ATOM 1573 C CA . THR A 1 215 ? -18.906 -13.266 4.961 1 97.06 215 THR A CA 1
ATOM 1574 C C . THR A 1 215 ? -19.547 -14.289 4.031 1 97.06 215 THR A C 1
ATOM 1576 O O . THR A 1 215 ? -19.578 -15.484 4.336 1 97.06 215 THR A O 1
ATOM 1579 N N . GLU A 1 216 ? -20.047 -13.82 2.92 1 98 216 GLU A N 1
ATOM 1580 C CA . GLU A 1 216 ? -20.656 -14.688 1.922 1 98 216 GLU A CA 1
ATOM 1581 C C . GLU A 1 216 ? -20.438 -14.148 0.511 1 98 216 GLU A C 1
ATOM 1583 O O . GLU A 1 216 ? -20.109 -12.977 0.332 1 98 216 GLU A O 1
ATOM 1588 N N . GLN A 1 217 ? -20.594 -15.008 -0.422 1 98.12 217 GLN A N 1
ATOM 1589 C CA . GLN A 1 217 ? -20.547 -14.664 -1.839 1 98.12 217 GLN A CA 1
ATOM 1590 C C . GLN A 1 217 ? -21.797 -15.18 -2.568 1 98.12 217 GLN A C 1
ATOM 1592 O O . GLN A 1 217 ? -22.281 -16.281 -2.277 1 98.12 217 GLN A O 1
ATOM 1597 N N . LEU A 1 218 ? -22.25 -14.391 -3.451 1 97.94 218 LEU A N 1
ATOM 1598 C CA . LEU A 1 218 ? -23.281 -14.852 -4.363 1 97.94 218 LEU A CA 1
ATOM 1599 C C . LEU A 1 218 ? -22.688 -15.734 -5.457 1 97.94 218 LEU A C 1
ATOM 1601 O O . LEU A 1 218 ? -21.672 -15.391 -6.059 1 97.94 218 LEU A O 1
ATOM 1605 N N . VAL A 1 219 ? -23.297 -16.969 -5.668 1 98.06 219 VAL A N 1
ATOM 1606 C CA . VAL A 1 219 ? -22.875 -17.812 -6.77 1 98.06 219 VAL A CA 1
ATOM 1607 C C . VAL A 1 219 ? -23.531 -17.359 -8.07 1 98.06 219 VAL A C 1
ATOM 1609 O O . VAL A 1 219 ? -24.766 -17.344 -8.172 1 98.06 219 VAL A O 1
ATOM 1612 N N . LEU A 1 220 ? -22.703 -16.938 -9.008 1 96.44 220 LEU A N 1
ATOM 1613 C CA . LEU A 1 220 ? -23.188 -16.375 -10.266 1 96.44 220 LEU A CA 1
ATOM 1614 C C . LEU A 1 220 ? -24.156 -17.312 -10.953 1 96.44 220 LEU A C 1
ATOM 1616 O O . LEU A 1 220 ? -23.859 -18.5 -11.133 1 96.44 220 LEU A O 1
ATOM 1620 N N . GLY A 1 221 ? -25.266 -16.734 -11.305 1 95.69 221 GLY A N 1
ATOM 1621 C CA . GLY A 1 221 ? -26.25 -17.484 -12.062 1 95.69 221 GLY A CA 1
ATOM 1622 C C . GLY A 1 221 ? -27.078 -18.422 -11.195 1 95.69 221 GLY A C 1
ATOM 1623 O O . GLY A 1 221 ? -27.938 -19.156 -11.695 1 95.69 221 GLY A O 1
ATOM 1624 N N . GLU A 1 222 ? -26.766 -18.422 -9.945 1 94.12 222 GLU A N 1
ATOM 1625 C CA . GLU A 1 222 ? -27.5 -19.25 -9.008 1 94.12 222 GLU A CA 1
ATOM 1626 C C . GLU A 1 222 ? -28.156 -18.422 -7.906 1 94.12 222 GLU A C 1
ATOM 1628 O O . GLU A 1 222 ? -27.719 -17.297 -7.637 1 94.12 222 GLU A O 1
ATOM 1633 N N . ASN A 1 223 ? -29.219 -18.656 -7.391 1 92.38 223 ASN A N 1
ATOM 1634 C CA . ASN A 1 223 ? -29.906 -17.938 -6.324 1 92.38 223 ASN A CA 1
ATOM 1635 C C . ASN A 1 223 ? -29.484 -18.438 -4.949 1 92.38 223 ASN A C 1
ATOM 1637 O O . ASN A 1 223 ? -30.344 -18.766 -4.113 1 92.38 223 ASN A O 1
ATOM 1641 N N . ARG A 1 224 ? -28.172 -18.594 -4.816 1 96.25 224 ARG A N 1
ATOM 1642 C CA . ARG A 1 224 ? -27.672 -19.016 -3.512 1 96.25 224 ARG A CA 1
ATOM 1643 C C . ARG A 1 224 ? -26.328 -18.359 -3.191 1 96.25 224 ARG A C 1
ATOM 1645 O O . ARG A 1 224 ? -25.625 -17.906 -4.094 1 96.25 224 ARG A O 1
ATOM 1652 N N . THR A 1 225 ? -26.047 -18.344 -1.901 1 97.69 225 THR A N 1
ATOM 1653 C CA . THR A 1 225 ? -24.766 -17.859 -1.421 1 97.69 225 THR A CA 1
ATOM 1654 C C . THR A 1 225 ? -23.938 -18.984 -0.825 1 97.69 225 THR A C 1
ATOM 1656 O O . THR A 1 225 ? -24.453 -20.062 -0.533 1 97.69 225 THR A O 1
ATOM 1659 N N . VAL A 1 226 ? -22.672 -18.812 -0.836 1 98.19 226 VAL A N 1
ATOM 1660 C CA . VAL A 1 226 ? -21.766 -19.672 -0.097 1 98.19 226 VAL A CA 1
ATOM 1661 C C . VAL A 1 226 ? -21.016 -18.875 0.959 1 98.19 226 VAL A C 1
ATOM 1663 O O . VAL A 1 226 ? -20.719 -17.688 0.749 1 98.19 226 VAL A O 1
ATOM 1666 N N . PRO A 1 227 ? -20.797 -19.531 2.125 1 98.31 227 PRO A N 1
ATOM 1667 C CA . PRO A 1 227 ? -19.969 -18.828 3.115 1 98.31 227 PRO A CA 1
ATOM 1668 C C . PRO A 1 227 ? -18.562 -18.531 2.615 1 98.31 227 PRO A C 1
ATOM 1670 O O . PRO A 1 227 ? -17.953 -19.375 1.951 1 98.31 227 PRO A O 1
ATOM 1673 N N . LEU A 1 228 ? -18.109 -17.328 2.807 1 98.56 228 LEU A N 1
ATOM 1674 C CA . LEU A 1 228 ? -16.734 -16.984 2.502 1 98.56 228 LEU A CA 1
ATOM 1675 C C . LEU A 1 228 ? -15.867 -17.016 3.762 1 98.56 228 LEU A C 1
ATOM 1677 O O . LEU A 1 228 ? -15.867 -16.078 4.551 1 98.56 228 LEU A O 1
ATOM 1681 N N . THR A 1 229 ? -15.117 -18.094 3.943 1 98.56 229 THR A N 1
ATOM 1682 C CA . THR A 1 229 ? -14.258 -18.234 5.113 1 98.56 229 THR A CA 1
ATOM 1683 C C . THR A 1 229 ? -12.812 -17.906 4.766 1 98.56 229 THR A C 1
ATOM 1685 O O . THR A 1 229 ? -12 -17.641 5.656 1 98.56 229 THR A O 1
ATOM 1688 N N . ALA A 1 230 ? -12.453 -17.906 3.463 1 98.44 230 ALA A N 1
ATOM 1689 C CA . ALA A 1 230 ? -11.148 -17.422 3.035 1 98.44 230 ALA A CA 1
ATOM 1690 C C . ALA A 1 230 ? -11.062 -15.898 3.166 1 98.44 230 ALA A C 1
ATOM 1692 O O . ALA A 1 230 ? -12.008 -15.188 2.816 1 98.44 230 ALA A O 1
ATOM 1693 N N . PRO A 1 231 ? -9.961 -15.383 3.676 1 98.62 231 PRO A N 1
ATOM 1694 C CA . PRO A 1 231 ? -9.836 -13.938 3.83 1 98.62 231 PRO A CA 1
ATOM 1695 C C . PRO A 1 231 ? -9.984 -13.188 2.506 1 98.62 231 PRO A C 1
ATOM 1697 O O . PRO A 1 231 ? -9.43 -13.609 1.488 1 98.62 231 PRO A O 1
ATOM 1700 N N . ASP A 1 232 ? -10.797 -12.094 2.539 1 98.75 232 ASP A N 1
ATOM 1701 C CA . ASP A 1 232 ? -10.945 -11.258 1.352 1 98.75 232 ASP A CA 1
ATOM 1702 C C . ASP A 1 232 ? -10.125 -9.969 1.479 1 98.75 232 ASP A C 1
ATOM 1704 O O . ASP A 1 232 ? -10.172 -9.109 0.596 1 98.75 232 ASP A O 1
ATOM 1708 N N . GLN A 1 233 ? -9.438 -9.805 2.598 1 98.81 233 GLN A N 1
ATOM 1709 C CA . GLN A 1 233 ? -8.469 -8.742 2.84 1 98.81 233 GLN A CA 1
ATOM 1710 C C . GLN A 1 233 ? -7.16 -9.312 3.385 1 98.81 233 GLN A C 1
ATOM 1712 O O . GLN A 1 233 ? -7.152 -10 4.406 1 98.81 233 GLN A O 1
ATOM 1717 N N . ILE A 1 234 ? -6.082 -9 2.691 1 98.88 234 ILE A N 1
ATOM 1718 C CA . ILE A 1 234 ? -4.77 -9.461 3.131 1 98.88 234 ILE A CA 1
ATOM 1719 C C . ILE A 1 234 ? -3.799 -8.281 3.176 1 98.88 234 ILE A C 1
ATOM 1721 O O . ILE A 1 234 ? -3.572 -7.621 2.162 1 98.88 234 ILE A O 1
ATOM 1725 N N . MET A 1 235 ? -3.264 -8.016 4.312 1 98.81 235 MET A N 1
ATOM 1726 C CA . MET A 1 235 ? -2.248 -6.98 4.496 1 98.81 235 MET A CA 1
ATOM 1727 C C . MET A 1 235 ? -1.028 -7.539 5.223 1 98.81 235 MET A C 1
ATOM 1729 O O . MET A 1 235 ? -1.166 -8.344 6.145 1 98.81 235 MET A O 1
ATOM 1733 N N . LEU A 1 236 ? 0.121 -7.137 4.766 1 98.5 236 LEU A N 1
ATOM 1734 C CA . LEU A 1 236 ? 1.324 -7.496 5.512 1 98.5 236 LEU A CA 1
ATOM 1735 C C . LEU A 1 236 ? 2.449 -6.504 5.23 1 98.5 236 LEU A C 1
ATOM 1737 O O . LEU A 1 236 ? 2.404 -5.77 4.242 1 98.5 236 LEU A O 1
ATOM 1741 N N . HIS A 1 237 ? 3.344 -6.395 6.137 1 98.69 237 HIS A N 1
ATOM 1742 C CA . HIS A 1 237 ? 4.652 -5.781 5.941 1 98.69 237 HIS A CA 1
ATOM 1743 C C . HIS A 1 237 ? 5.762 -6.66 6.508 1 98.69 237 HIS A C 1
ATOM 1745 O O . HIS A 1 237 ? 5.508 -7.52 7.352 1 98.69 237 HIS A O 1
ATOM 1751 N N . GLY A 1 238 ? 6.898 -6.535 5.895 1 98.12 238 GLY A N 1
ATOM 1752 C CA . GLY A 1 238 ? 7.984 -7.391 6.344 1 98.12 238 GLY A CA 1
ATOM 1753 C C . GLY A 1 238 ? 9.336 -6.984 5.781 1 98.12 238 GLY A C 1
ATOM 1754 O O . GLY A 1 238 ? 9.484 -5.883 5.254 1 98.12 238 GLY A O 1
ATOM 1755 N N . VAL A 1 239 ? 10.312 -7.902 6.059 1 98.44 239 VAL A N 1
ATOM 1756 C CA . VAL A 1 239 ? 11.695 -7.684 5.656 1 98.44 239 VAL A CA 1
ATOM 1757 C C . VAL A 1 239 ? 12.109 -8.742 4.637 1 98.44 239 VAL A C 1
ATOM 1759 O O . VAL A 1 239 ? 11.844 -9.93 4.824 1 98.44 239 VAL A O 1
ATOM 1762 N N . LEU A 1 240 ? 12.578 -8.305 3.467 1 98.12 240 LEU A N 1
ATOM 1763 C CA . LEU A 1 240 ? 13.125 -9.203 2.459 1 98.12 240 LEU A CA 1
ATOM 1764 C C . LEU A 1 240 ? 14.586 -9.539 2.768 1 98.12 240 LEU A C 1
ATOM 1766 O O . LEU A 1 240 ? 15.242 -8.812 3.518 1 98.12 240 LEU A O 1
ATOM 1770 N N . LYS A 1 241 ? 14.977 -10.625 2.041 1 95.56 241 LYS A N 1
ATOM 1771 C CA . LYS A 1 241 ? 16.391 -10.953 2.139 1 95.56 241 LYS A CA 1
ATOM 1772 C C . LYS A 1 241 ? 17.266 -9.789 1.657 1 95.56 241 LYS A C 1
ATOM 1774 O O . LYS A 1 241 ? 17.016 -9.219 0.594 1 95.56 241 LYS A O 1
ATOM 1779 N N . GLY A 1 242 ? 18.094 -9.242 2.201 1 94.19 242 GLY A N 1
ATOM 1780 C CA . GLY A 1 242 ? 18.922 -8.094 1.873 1 94.19 242 GLY A CA 1
ATOM 1781 C C . GLY A 1 242 ? 18.562 -6.855 2.676 1 94.19 242 GLY A C 1
ATOM 1782 O O . GLY A 1 242 ? 19.281 -5.848 2.617 1 94.19 242 GLY A O 1
ATOM 1783 N N . GLY A 1 243 ? 17.422 -6.902 3.295 1 97.06 243 GLY A N 1
ATOM 1784 C CA . GLY A 1 243 ? 17.094 -5.836 4.234 1 97.06 243 GLY A CA 1
ATOM 1785 C C . GLY A 1 243 ? 15.992 -4.922 3.746 1 97.06 243 GLY A C 1
ATOM 1786 O O . GLY A 1 243 ? 15.414 -4.172 4.531 1 97.06 243 GLY A O 1
ATOM 1787 N N . ALA A 1 244 ? 15.625 -4.957 2.469 1 98.44 244 ALA A N 1
ATOM 1788 C CA . ALA A 1 244 ? 14.562 -4.117 1.928 1 98.44 244 ALA A CA 1
ATOM 1789 C C . ALA A 1 244 ? 13.227 -4.418 2.605 1 98.44 244 ALA A C 1
ATOM 1791 O O . ALA A 1 244 ? 12.984 -5.547 3.037 1 98.44 244 ALA A O 1
ATOM 1792 N N . LEU A 1 245 ? 12.406 -3.42 2.709 1 98.75 245 LEU A N 1
ATOM 1793 C CA . LEU A 1 245 ? 11.102 -3.582 3.352 1 98.75 245 LEU A CA 1
ATOM 1794 C C . LEU A 1 245 ? 10 -3.758 2.312 1 98.75 245 LEU A C 1
ATOM 1796 O O . LEU A 1 245 ? 10.078 -3.189 1.222 1 98.75 245 LEU A O 1
ATOM 1800 N N . LEU A 1 246 ? 9 -4.586 2.635 1 98.81 246 LEU A N 1
ATOM 1801 C CA . LEU A 1 246 ? 7.906 -4.887 1.721 1 98.81 246 LEU A CA 1
ATOM 1802 C C . LEU A 1 246 ? 6.559 -4.613 2.377 1 98.81 246 LEU A C 1
ATOM 1804 O O . LEU A 1 246 ? 6.312 -5.043 3.506 1 98.81 246 LEU A O 1
ATOM 1808 N N . SER A 1 247 ? 5.711 -3.818 1.732 1 98.88 247 SER A N 1
ATOM 1809 C CA . SER A 1 247 ? 4.32 -3.59 2.115 1 98.88 247 SER A CA 1
ATOM 1810 C C . SER A 1 247 ? 3.361 -4.184 1.091 1 98.88 247 SER A C 1
ATOM 1812 O O . SER A 1 247 ? 3.523 -3.973 -0.113 1 98.88 247 SER A O 1
ATOM 1814 N N . VAL A 1 248 ? 2.346 -4.918 1.58 1 98.94 248 VAL A N 1
ATOM 1815 C CA . VAL A 1 248 ? 1.426 -5.609 0.683 1 98.94 248 VAL A CA 1
ATOM 1816 C C . VAL A 1 248 ? -0.015 -5.34 1.109 1 98.94 248 VAL A C 1
ATOM 1818 O O . VAL A 1 248 ? -0.331 -5.367 2.301 1 98.94 248 VAL A O 1
ATOM 1821 N N . HIS A 1 249 ? -0.93 -5.098 0.121 1 98.94 249 HIS A N 1
ATOM 1822 C CA . HIS A 1 249 ? -2.371 -5.09 0.348 1 98.94 249 HIS A CA 1
ATOM 1823 C C . HIS A 1 249 ? -3.113 -5.746 -0.811 1 98.94 249 HIS A C 1
ATOM 1825 O O . HIS A 1 249 ? -3.096 -5.238 -1.934 1 98.94 249 HIS A O 1
ATOM 1831 N N . TYR A 1 250 ? -3.725 -6.863 -0.567 1 98.88 250 TYR A N 1
ATOM 1832 C CA . TYR A 1 250 ? -4.598 -7.523 -1.533 1 98.88 250 TYR A CA 1
ATOM 1833 C C . TYR A 1 250 ? -6.059 -7.422 -1.107 1 98.88 250 TYR A C 1
ATOM 1835 O O . TYR A 1 250 ? -6.395 -7.711 0.043 1 98.88 250 TYR A O 1
ATOM 1843 N N . ARG A 1 251 ? -6.938 -7.055 -2.076 1 98.56 251 ARG A N 1
ATOM 1844 C CA . ARG A 1 251 ? -8.359 -6.82 -1.832 1 98.56 251 ARG A CA 1
ATOM 1845 C C . ARG A 1 251 ? -9.219 -7.762 -2.664 1 98.56 251 ARG A C 1
ATOM 1847 O O . ARG A 1 251 ? -9.023 -7.887 -3.875 1 98.56 251 ARG A O 1
ATOM 1854 N N . GLY A 1 252 ? -10.156 -8.359 -2.023 1 98.25 252 GLY A N 1
ATOM 1855 C CA . GLY A 1 252 ? -11.062 -9.258 -2.729 1 98.25 252 GLY A CA 1
ATOM 1856 C C . GLY A 1 252 ? -11.906 -8.555 -3.773 1 98.25 252 GLY A C 1
ATOM 1857 O O . GLY A 1 252 ? -12.266 -7.391 -3.607 1 98.25 252 GLY A O 1
ATOM 1858 N N . GLY A 1 253 ? -12.234 -9.328 -4.805 1 96.88 253 GLY A N 1
ATOM 1859 C CA . GLY A 1 253 ? -13.039 -8.781 -5.883 1 96.88 253 GLY A CA 1
ATOM 1860 C C . GLY A 1 253 ? -12.219 -8.031 -6.918 1 96.88 253 GLY A C 1
ATOM 1861 O O . GLY A 1 253 ? -11.055 -8.352 -7.148 1 96.88 253 GLY A O 1
ATOM 1862 N N . MET A 1 254 ? -12.93 -7.191 -7.594 1 95.75 254 MET A N 1
ATOM 1863 C CA . MET A 1 254 ? -12.336 -6.379 -8.648 1 95.75 254 MET A CA 1
ATOM 1864 C C . MET A 1 254 ? -12.625 -4.898 -8.422 1 95.75 254 MET A C 1
ATOM 1866 O O . MET A 1 254 ? -13.266 -4.254 -9.258 1 95.75 254 MET A O 1
ATOM 1870 N N . PRO A 1 255 ? -12.125 -4.359 -7.227 1 95.69 255 PRO A N 1
ATOM 1871 C CA . PRO A 1 255 ? -12.328 -2.918 -7.066 1 95.69 255 PRO A CA 1
ATOM 1872 C C . PRO A 1 255 ? -11.828 -2.115 -8.266 1 95.69 255 PRO A C 1
ATOM 1874 O O . PRO A 1 255 ? -10.914 -2.549 -8.969 1 95.69 255 PRO A O 1
ATOM 1877 N N . ALA A 1 256 ? -12.531 -0.942 -8.32 1 94.38 256 ALA A N 1
ATOM 1878 C CA . ALA A 1 256 ? -12.109 -0.054 -9.398 1 94.38 256 ALA A CA 1
ATOM 1879 C C . ALA A 1 256 ? -10.781 0.629 -9.062 1 94.38 256 ALA A C 1
ATOM 1881 O O . ALA A 1 256 ? -10.406 0.715 -7.891 1 94.38 256 ALA A O 1
ATOM 1882 N N . GLY A 1 257 ? -9.875 0.897 -9.922 1 92.94 257 GLY A N 1
ATOM 1883 C CA . GLY A 1 257 ? -8.594 1.546 -9.703 1 92.94 257 GLY A CA 1
ATOM 1884 C C . GLY A 1 257 ? -7.414 0.647 -10.008 1 92.94 257 GLY A C 1
ATOM 1885 O O . GLY A 1 257 ? -7.293 0.122 -11.117 1 92.94 257 GLY A O 1
ATOM 1886 N N . THR A 1 258 ? -6.676 0.392 -8.773 1 96.44 258 THR A N 1
ATOM 1887 C CA . THR A 1 258 ? -5.441 -0.36 -8.969 1 96.44 258 THR A CA 1
ATOM 1888 C C . THR A 1 258 ? -5.73 -1.852 -9.109 1 96.44 258 THR A C 1
ATOM 1890 O O . THR A 1 258 ? -6.297 -2.467 -8.203 1 96.44 258 THR A O 1
ATOM 1893 N N . GLY A 1 259 ? -5.414 -2.402 -10.25 1 97.38 259 GLY A N 1
ATOM 1894 C CA . GLY A 1 259 ? -5.492 -3.844 -10.43 1 97.38 259 GLY A CA 1
ATOM 1895 C C . GLY A 1 259 ? -4.312 -4.582 -9.828 1 97.38 259 GLY A C 1
ATOM 1896 O O . GLY A 1 259 ? -4.484 -5.418 -8.938 1 97.38 259 GLY A O 1
ATOM 1897 N N . PHE A 1 260 ? -3.211 -4.277 -10.336 1 98.56 260 PHE A N 1
ATOM 1898 C CA . PHE A 1 260 ? -1.928 -4.785 -9.867 1 98.56 260 PHE A CA 1
ATOM 1899 C C . PHE A 1 260 ? -0.861 -3.699 -9.922 1 98.56 260 PHE A C 1
ATOM 1901 O O . PHE A 1 260 ? -0.714 -3.016 -10.938 1 98.56 260 PHE A O 1
ATOM 1908 N N . LEU A 1 261 ? -0.108 -3.572 -8.812 1 98.75 261 LEU A N 1
ATOM 1909 C CA . LEU A 1 261 ? 1.009 -2.637 -8.742 1 98.75 261 LEU A CA 1
ATOM 1910 C C . LEU A 1 261 ? 2.133 -3.191 -7.875 1 98.75 261 LEU A C 1
ATOM 1912 O O . LEU A 1 261 ? 1.905 -3.562 -6.723 1 98.75 261 LEU A O 1
ATOM 1916 N N . LEU A 1 262 ? 3.283 -3.328 -8.414 1 98.81 262 LEU A N 1
ATOM 1917 C CA . LEU A 1 262 ? 4.531 -3.557 -7.691 1 98.81 262 LEU A CA 1
ATOM 1918 C C . LEU A 1 262 ? 5.516 -2.416 -7.934 1 98.81 262 LEU A C 1
ATOM 1920 O O . LEU A 1 262 ? 5.977 -2.215 -9.055 1 98.81 262 LEU A O 1
ATOM 1924 N N . GLU A 1 263 ? 5.797 -1.634 -6.906 1 98.81 263 GLU A N 1
ATOM 1925 C CA . GLU A 1 263 ? 6.781 -0.559 -6.988 1 98.81 263 GLU A CA 1
ATOM 1926 C C . GLU A 1 263 ? 8.031 -0.892 -6.18 1 98.81 263 GLU A C 1
ATOM 1928 O O . GLU A 1 263 ? 7.941 -1.228 -4.996 1 98.81 263 GLU A O 1
ATOM 1933 N N . ILE A 1 264 ? 9.125 -0.795 -6.84 1 98.81 264 ILE A N 1
ATOM 1934 C CA . ILE A 1 264 ? 10.43 -1.075 -6.234 1 98.81 264 ILE A CA 1
ATOM 1935 C C . ILE A 1 264 ? 11.266 0.2 -6.199 1 98.81 264 ILE A C 1
ATOM 1937 O O . ILE A 1 264 ? 11.57 0.778 -7.246 1 98.81 264 ILE A O 1
ATOM 1941 N N . ASN A 1 265 ? 11.633 0.636 -5.02 1 98.38 265 ASN A N 1
ATOM 1942 C CA . ASN A 1 265 ? 12.414 1.852 -4.836 1 98.38 265 ASN A CA 1
ATOM 1943 C C . ASN A 1 265 ? 13.844 1.535 -4.402 1 98.38 265 ASN A C 1
ATOM 1945 O O . ASN A 1 265 ? 14.055 0.803 -3.434 1 98.38 265 ASN A O 1
ATOM 1949 N N . GLY A 1 266 ? 14.758 2.078 -5.117 1 98.12 266 GLY A N 1
ATOM 1950 C CA . GLY A 1 266 ? 16.156 1.872 -4.805 1 98.12 266 GLY A CA 1
ATOM 1951 C C . GLY A 1 266 ? 16.953 3.166 -4.715 1 98.12 266 GLY A C 1
ATOM 1952 O O . GLY A 1 266 ? 16.391 4.25 -4.918 1 98.12 266 GLY A O 1
ATOM 1953 N N . THR A 1 267 ? 18.219 3.076 -4.395 1 97.38 267 THR A N 1
ATOM 1954 C CA . THR A 1 267 ? 19.078 4.227 -4.16 1 97.38 267 THR A CA 1
ATOM 1955 C C . THR A 1 267 ? 19.438 4.918 -5.477 1 97.38 267 THR A C 1
ATOM 1957 O O . THR A 1 267 ? 19.812 6.094 -5.484 1 97.38 267 THR A O 1
ATOM 1960 N N . ALA A 1 268 ? 19.266 4.145 -6.609 1 97.56 268 ALA A N 1
ATOM 1961 C CA . ALA A 1 268 ? 19.734 4.711 -7.875 1 97.56 268 ALA A CA 1
ATOM 1962 C C . ALA A 1 268 ? 18.609 4.738 -8.906 1 97.56 268 ALA A C 1
ATOM 1964 O O . ALA A 1 268 ? 18.812 5.156 -10.047 1 97.56 268 ALA A O 1
ATOM 1965 N N . GLY A 1 269 ? 17.453 4.285 -8.523 1 97.94 269 GLY A N 1
ATOM 1966 C CA . GLY A 1 269 ? 16.328 4.242 -9.461 1 97.94 269 GLY A CA 1
ATOM 1967 C C . GLY A 1 269 ? 15.117 3.521 -8.914 1 97.94 269 GLY A C 1
ATOM 1968 O O . GLY A 1 269 ? 15.117 3.086 -7.758 1 97.94 269 GLY A O 1
ATOM 1969 N N . ASP A 1 270 ? 14.102 3.473 -9.773 1 98.62 270 ASP A N 1
ATOM 1970 C CA . ASP A 1 270 ? 12.82 2.871 -9.406 1 98.62 270 ASP A CA 1
ATOM 1971 C C . ASP A 1 270 ? 12.281 2.008 -10.547 1 98.62 270 ASP A C 1
ATOM 1973 O O . ASP A 1 270 ? 12.555 2.273 -11.719 1 98.62 270 ASP A O 1
ATOM 1977 N N . LEU A 1 271 ? 11.602 0.958 -10.156 1 98.81 271 LEU A N 1
ATOM 1978 C CA . LEU A 1 271 ? 10.844 0.143 -11.102 1 98.81 271 LEU A CA 1
ATOM 1979 C C . LEU A 1 271 ? 9.383 0.044 -10.688 1 98.81 271 LEU A C 1
ATOM 1981 O O . LEU A 1 271 ? 9.078 -0.009 -9.492 1 98.81 271 LEU A O 1
ATOM 1985 N N . GLN A 1 272 ? 8.547 0.07 -11.648 1 98.75 272 GLN A N 1
ATOM 1986 C CA . GLN A 1 272 ? 7.121 -0.133 -11.438 1 98.75 272 GLN A CA 1
ATOM 1987 C C . GLN A 1 272 ? 6.57 -1.184 -12.398 1 98.75 272 GLN A C 1
ATOM 1989 O O . GLN A 1 272 ? 6.758 -1.084 -13.609 1 98.75 272 GLN A O 1
ATOM 1994 N N . ILE A 1 273 ? 5.977 -2.207 -11.883 1 98.69 273 ILE A N 1
ATOM 1995 C CA . ILE A 1 273 ? 5.273 -3.223 -12.656 1 98.69 273 ILE A CA 1
ATOM 1996 C C . ILE A 1 273 ? 3.779 -3.17 -12.336 1 98.69 273 ILE A C 1
ATOM 1998 O O . ILE A 1 273 ? 3.387 -3.154 -11.172 1 98.69 273 ILE A O 1
ATOM 2002 N N . SER A 1 274 ? 2.967 -3.082 -13.359 1 98.38 274 SER A N 1
ATOM 2003 C CA . SER A 1 274 ? 1.526 -2.945 -13.164 1 98.38 274 SER A CA 1
ATOM 2004 C C . SER A 1 274 ? 0.751 -3.871 -14.102 1 98.38 274 SER A C 1
ATOM 2006 O O . SER A 1 274 ? 1.313 -4.41 -15.055 1 98.38 274 SER A O 1
ATOM 2008 N N . GLY A 1 275 ? -0.469 -4.148 -13.828 1 97.62 275 GLY A N 1
ATOM 2009 C CA . GLY A 1 275 ? -1.372 -4.973 -14.609 1 97.62 275 GLY A CA 1
ATOM 2010 C C . GLY A 1 275 ? -2.826 -4.809 -14.219 1 97.62 275 GLY A C 1
ATOM 2011 O O . GLY A 1 275 ? -3.135 -4.156 -13.219 1 97.62 275 GLY A O 1
ATOM 2012 N N . PRO A 1 276 ? -3.688 -5.422 -14.977 1 95.94 276 PRO A N 1
ATOM 2013 C CA . PRO A 1 276 ? -5.121 -5.195 -14.773 1 95.94 276 PRO A CA 1
ATOM 2014 C C . PRO A 1 276 ? -5.676 -5.969 -13.578 1 95.94 276 PRO A C 1
ATOM 2016 O O . PRO A 1 276 ? -6.727 -5.609 -13.039 1 95.94 276 PRO A O 1
ATOM 2019 N N . VAL A 1 277 ? -5.043 -7.07 -13.18 1 96.56 277 VAL A N 1
ATOM 2020 C CA . VAL A 1 277 ? -5.551 -7.891 -12.086 1 96.56 277 VAL A CA 1
ATOM 2021 C C . VAL A 1 277 ? -4.391 -8.359 -11.211 1 96.56 277 VAL A C 1
ATOM 2023 O O . VAL A 1 277 ? -3.252 -8.445 -11.672 1 96.56 277 VAL A O 1
ATOM 2026 N N . GLY A 1 278 ? -4.695 -8.672 -9.984 1 97.69 278 GLY A N 1
ATOM 2027 C CA . GLY A 1 278 ? -3.693 -9.039 -8.992 1 97.69 278 GLY A CA 1
ATOM 2028 C C . GLY A 1 278 ? -3.088 -10.406 -9.234 1 97.69 278 GLY A C 1
ATOM 2029 O O . GLY A 1 278 ? -2.186 -10.828 -8.5 1 97.69 278 GLY A O 1
ATOM 2030 N N . HIS A 1 279 ? -3.506 -11.117 -10.266 1 97.5 279 HIS A N 1
ATOM 2031 C CA . HIS A 1 279 ? -2.949 -12.398 -10.688 1 97.5 279 HIS A CA 1
ATOM 2032 C C . HIS A 1 279 ? -1.739 -12.195 -11.594 1 97.5 279 HIS A C 1
ATOM 2034 O O . HIS A 1 279 ? -1.819 -12.422 -12.805 1 97.5 279 HIS A O 1
ATOM 2040 N N . ALA A 1 280 ? -0.599 -11.93 -10.953 1 97.31 280 ALA A N 1
ATOM 2041 C CA . ALA A 1 280 ? 0.596 -11.625 -11.742 1 97.31 280 ALA A CA 1
ATOM 2042 C C . ALA A 1 280 ? 0.949 -12.781 -12.672 1 97.31 280 ALA A C 1
ATOM 2044 O O . ALA A 1 280 ? 1.54 -12.57 -13.734 1 97.31 280 ALA A O 1
ATOM 2045 N N . GLN A 1 281 ? 0.543 -14.016 -12.312 1 96.62 281 GLN A N 1
ATOM 2046 C CA . GLN A 1 281 ? 0.883 -15.211 -13.07 1 96.62 281 GLN A CA 1
ATOM 2047 C C . GLN A 1 281 ? 0.04 -15.32 -14.336 1 96.62 281 GLN A C 1
ATOM 2049 O O . GLN A 1 281 ? 0.363 -16.094 -15.242 1 96.62 281 GLN A O 1
ATOM 2054 N N . LEU A 1 282 ? -1.085 -14.555 -14.398 1 95.69 282 LEU A N 1
ATOM 2055 C CA . LEU A 1 282 ? -2.014 -14.68 -15.516 1 95.69 282 LEU A CA 1
ATOM 2056 C C . LEU A 1 282 ? -2.139 -13.359 -16.266 1 95.69 282 LEU A C 1
ATOM 2058 O O . LEU A 1 282 ? -2.652 -13.328 -17.391 1 95.69 282 LEU A O 1
ATOM 2062 N N . ALA A 1 283 ? -1.674 -12.25 -15.672 1 94.69 283 ALA A N 1
ATOM 2063 C CA . ALA A 1 283 ? -1.931 -10.914 -16.203 1 94.69 283 ALA A CA 1
ATOM 2064 C C . ALA A 1 283 ? -0.841 -10.5 -17.188 1 94.69 283 ALA A C 1
ATOM 2066 O O . ALA A 1 283 ? 0.338 -10.797 -16.984 1 94.69 283 ALA A O 1
ATOM 2067 N N . ASP A 1 284 ? -1.295 -9.812 -18.234 1 94.31 284 ASP A N 1
ATOM 2068 C CA . ASP A 1 284 ? -0.322 -9.102 -19.047 1 94.31 284 ASP A CA 1
ATOM 2069 C C . ASP A 1 284 ? 0.198 -7.859 -18.328 1 94.31 284 ASP A C 1
ATOM 2071 O O . ASP A 1 284 ? -0.492 -6.84 -18.266 1 94.31 284 ASP A O 1
ATOM 2075 N N . LEU A 1 285 ? 1.444 -7.922 -17.922 1 97 285 LEU A N 1
ATOM 2076 C CA . LEU A 1 285 ? 2.051 -6.879 -17.109 1 97 285 LEU A CA 1
ATOM 2077 C C . LEU A 1 285 ? 2.768 -5.852 -17.969 1 97 285 LEU A C 1
ATOM 2079 O O . LEU A 1 285 ? 3.062 -6.117 -19.141 1 97 285 LEU A O 1
ATOM 2083 N N . GLN A 1 286 ? 2.938 -4.738 -17.438 1 97.94 286 GLN A N 1
ATOM 2084 C CA . GLN A 1 286 ? 3.76 -3.672 -18 1 97.94 286 GLN A CA 1
ATOM 2085 C C . GLN A 1 286 ? 4.836 -3.23 -17 1 97.94 286 GLN A C 1
ATOM 2087 O O . GLN A 1 286 ? 4.605 -3.219 -15.797 1 97.94 286 GLN A O 1
ATOM 2092 N N . ILE A 1 287 ? 6.02 -2.893 -17.531 1 98.31 287 ILE A N 1
ATOM 2093 C CA . ILE A 1 287 ? 7.113 -2.463 -16.672 1 98.31 287 ILE A CA 1
ATOM 2094 C C . ILE A 1 287 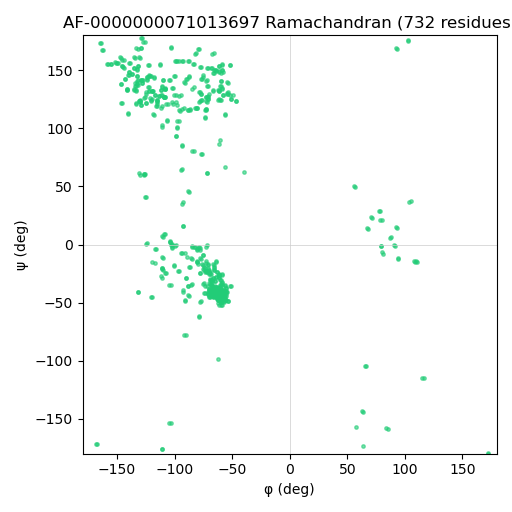? 7.574 -1.064 -17.078 1 98.31 287 ILE A C 1
ATOM 2096 O O . ILE A 1 287 ? 7.668 -0.757 -18.266 1 98.31 287 ILE A O 1
ATOM 2100 N N . SER A 1 288 ? 7.727 -0.203 -16.125 1 98.81 288 SER A N 1
ATOM 2101 C CA . SER A 1 288 ? 8.312 1.128 -16.25 1 98.81 288 SER A CA 1
ATOM 2102 C C . SER A 1 288 ? 9.5 1.308 -15.32 1 98.81 288 SER A C 1
ATOM 2104 O O . SER A 1 288 ? 9.648 0.567 -14.344 1 98.81 288 SER A O 1
ATOM 2106 N N . GLY A 1 289 ? 10.398 2.188 -15.68 1 98.69 289 GLY A N 1
ATOM 2107 C CA . GLY A 1 289 ? 11.578 2.459 -14.867 1 98.69 289 GLY A CA 1
ATOM 2108 C C . GLY A 1 289 ? 12.023 3.908 -14.922 1 98.69 289 GLY A C 1
ATOM 2109 O O . GLY A 1 289 ? 11.609 4.652 -15.812 1 98.69 289 GLY A O 1
ATOM 2110 N N . ALA A 1 290 ? 12.672 4.312 -13.875 1 98.38 290 ALA A N 1
ATOM 2111 C CA . ALA A 1 290 ? 13.312 5.625 -13.789 1 98.38 290 ALA A CA 1
ATOM 2112 C C . ALA A 1 290 ? 14.648 5.535 -13.055 1 98.38 290 ALA A C 1
ATOM 2114 O O . ALA A 1 290 ? 14.75 4.867 -12.023 1 98.38 290 ALA A O 1
ATOM 2115 N N . ARG A 1 291 ? 15.648 6.152 -13.602 1 95 291 ARG A N 1
ATOM 2116 C CA . ARG A 1 291 ? 16.891 6.375 -12.859 1 95 291 ARG A CA 1
ATOM 2117 C C . ARG A 1 291 ? 16.828 7.672 -12.062 1 95 291 ARG A C 1
ATOM 2119 O O . ARG A 1 291 ? 15.977 8.523 -12.32 1 95 291 ARG A O 1
ATOM 2126 N N . SER A 1 292 ? 17.656 7.734 -11.047 1 83.88 292 SER A N 1
ATOM 2127 C CA . SER A 1 292 ? 17.594 8.875 -10.141 1 83.88 292 SER A CA 1
ATOM 2128 C C . SER A 1 292 ? 17.531 10.195 -10.914 1 83.88 292 SER A C 1
ATOM 2130 O O . SER A 1 292 ? 18.359 10.438 -11.797 1 83.88 292 SER A O 1
ATOM 2132 N N . GLY A 1 293 ? 16.453 10.945 -10.586 1 85.31 293 GLY A N 1
ATOM 2133 C CA . GLY A 1 293 ? 16.297 12.258 -11.203 1 85.31 293 GLY A CA 1
ATOM 2134 C C . GLY A 1 293 ? 15.438 12.234 -12.445 1 85.31 293 GLY A C 1
ATOM 2135 O O . GLY A 1 293 ? 15.062 13.289 -12.969 1 85.31 293 GLY A O 1
ATOM 2136 N N . GLU A 1 294 ? 15.125 11.023 -12.984 1 93.31 294 GLU A N 1
ATOM 2137 C CA . GLU A 1 294 ? 14.312 10.922 -14.188 1 93.31 294 GLU A CA 1
ATOM 2138 C C . GLU A 1 294 ? 12.859 10.609 -13.852 1 93.31 294 GLU A C 1
ATOM 2140 O O . GLU A 1 294 ? 12.562 10.117 -12.758 1 93.31 294 GLU A O 1
ATOM 2145 N N . ALA A 1 295 ? 12.016 10.953 -14.789 1 95.44 295 ALA A N 1
ATOM 2146 C CA . ALA A 1 295 ? 10.609 10.578 -14.672 1 95.44 295 ALA A CA 1
ATOM 2147 C C . ALA A 1 295 ? 10.406 9.109 -15.031 1 95.44 295 ALA A C 1
ATOM 2149 O O . ALA A 1 295 ? 11.172 8.547 -15.828 1 95.44 295 ALA A O 1
ATOM 2150 N N . LEU A 1 296 ? 9.391 8.516 -14.469 1 97.5 296 LEU A N 1
ATOM 2151 C CA . LEU A 1 296 ? 9.031 7.137 -14.797 1 97.5 296 LEU A CA 1
ATOM 2152 C C . LEU A 1 296 ? 8.664 7.012 -16.266 1 97.5 296 LEU A C 1
ATOM 2154 O O . LEU A 1 296 ? 7.906 7.824 -16.797 1 97.5 296 LEU A O 1
ATOM 2158 N N . ALA A 1 297 ? 9.203 6.035 -16.953 1 98.19 297 ALA A N 1
ATOM 2159 C CA . ALA A 1 297 ? 8.922 5.797 -18.375 1 98.19 297 ALA A CA 1
ATOM 2160 C C . ALA A 1 297 ? 8.789 4.305 -18.656 1 98.19 297 ALA A C 1
ATOM 2162 O O . ALA A 1 297 ? 9.453 3.482 -18.031 1 98.19 297 ALA A O 1
ATOM 2163 N N . PRO A 1 298 ? 7.926 3.967 -19.656 1 98.19 298 PRO A N 1
ATOM 2164 C CA . PRO A 1 298 ? 7.812 2.553 -20.016 1 98.19 298 PRO A CA 1
ATOM 2165 C C . PRO A 1 298 ? 9.141 1.958 -20.5 1 98.19 298 PRO A C 1
ATOM 2167 O O . PRO A 1 298 ? 9.906 2.629 -21.188 1 98.19 298 PRO A O 1
ATOM 2170 N N . LEU A 1 299 ? 9.398 0.777 -20 1 97.88 299 LEU A N 1
ATOM 2171 C CA . LEU A 1 299 ? 10.547 0.022 -20.5 1 97.88 299 LEU A CA 1
ATOM 2172 C C . LEU A 1 299 ? 10.109 -1.048 -21.484 1 97.88 299 LEU A C 1
ATOM 2174 O O . LEU A 1 299 ? 9.109 -1.732 -21.266 1 97.88 299 LEU A O 1
ATOM 2178 N N . SER A 1 300 ? 10.812 -1.164 -22.625 1 96.06 300 SER A N 1
ATOM 2179 C CA . SER A 1 300 ? 10.578 -2.254 -23.562 1 96.06 300 SER A CA 1
ATOM 2180 C C . SER A 1 300 ? 11.227 -3.549 -23.078 1 96.06 300 SER A C 1
ATOM 2182 O O . SER A 1 300 ? 12.438 -3.592 -22.844 1 96.06 300 SER A O 1
ATOM 2184 N N . VAL A 1 301 ? 10.414 -4.547 -22.953 1 96.06 301 VAL A N 1
ATOM 2185 C CA . VAL A 1 301 ? 10.938 -5.84 -22.516 1 96.06 301 VAL A CA 1
ATOM 2186 C C . VAL A 1 301 ? 11.656 -6.52 -23.688 1 96.06 301 VAL A C 1
ATOM 2188 O O . VAL A 1 301 ? 11.062 -6.758 -24.734 1 96.06 301 VAL A O 1
ATOM 2191 N N . PRO A 1 302 ? 12.93 -6.883 -23.5 1 95.19 302 PRO A N 1
ATOM 2192 C CA . PRO A 1 302 ? 13.656 -7.574 -24.578 1 95.19 302 PRO A CA 1
ATOM 2193 C C . PRO A 1 302 ? 13.016 -8.906 -24.953 1 95.19 302 PRO A C 1
ATOM 2195 O O . PRO A 1 302 ? 12.484 -9.609 -24.094 1 95.19 302 PRO A O 1
ATOM 2198 N N . ALA A 1 303 ? 13.188 -9.352 -26.109 1 92.38 303 ALA A N 1
ATOM 2199 C CA . ALA A 1 303 ? 12.547 -10.523 -26.688 1 92.38 303 ALA A CA 1
ATOM 2200 C C . ALA A 1 303 ? 13.008 -11.805 -25.984 1 92.38 303 ALA A C 1
ATOM 2202 O O . ALA A 1 303 ? 12.258 -12.773 -25.891 1 92.38 303 ALA A O 1
ATOM 2203 N N . LYS A 1 304 ? 14.18 -11.773 -25.484 1 92.12 304 LYS A N 1
ATOM 2204 C CA . LYS A 1 304 ? 14.727 -12.969 -24.844 1 92.12 304 LYS A CA 1
ATOM 2205 C C . LYS A 1 304 ? 13.883 -13.391 -23.641 1 92.12 304 LYS A C 1
ATOM 2207 O O . LYS A 1 304 ? 13.891 -14.562 -23.266 1 92.12 304 LYS A O 1
ATOM 2212 N N . TYR A 1 305 ? 13.219 -12.391 -23.078 1 93 305 TYR A N 1
ATOM 2213 C CA . TYR A 1 305 ? 12.375 -12.711 -21.922 1 93 305 TYR A CA 1
ATOM 2214 C C . TYR A 1 305 ? 11 -13.188 -22.375 1 93 305 TYR A C 1
ATOM 2216 O O . TYR A 1 305 ? 10.359 -13.984 -21.688 1 93 305 TYR A O 1
ATOM 2224 N N . SER A 1 306 ? 10.508 -12.688 -23.422 1 83.19 306 SER A N 1
ATOM 2225 C CA . SER A 1 306 ? 9.172 -13.023 -23.906 1 83.19 306 SER A CA 1
ATOM 2226 C C . SER A 1 306 ? 9.211 -14.203 -24.875 1 83.19 306 SER A C 1
ATOM 2228 O O . SER A 1 306 ? 8.227 -14.93 -25.016 1 83.19 306 SER A O 1
ATOM 2230 N N . GLY A 1 307 ? 10.477 -14.617 -25.234 1 69 307 GLY A N 1
ATOM 2231 C CA . GLY A 1 307 ? 10.617 -15.633 -26.266 1 69 307 GLY A CA 1
ATOM 2232 C C . GLY A 1 307 ? 9.977 -15.227 -27.578 1 69 307 GLY A C 1
ATOM 2233 O O . GLY A 1 307 ? 9.914 -14.039 -27.906 1 69 307 GLY A O 1
ATOM 2234 N N . ASP A 1 308 ? 9.695 -16.312 -28.281 1 62.22 308 ASP A N 1
ATOM 2235 C CA . ASP A 1 308 ? 9.125 -16.094 -29.609 1 62.22 308 ASP A CA 1
ATOM 2236 C C . ASP A 1 308 ? 7.777 -15.383 -29.516 1 62.22 308 ASP A C 1
ATOM 2238 O O . ASP A 1 308 ? 7.352 -14.977 -28.422 1 62.22 308 ASP A O 1
ATOM 2242 N N . ALA A 1 309 ? 6.723 -15.852 -29.562 1 59.88 309 ALA A N 1
ATOM 2243 C CA . ALA A 1 309 ? 5.34 -15.523 -29.906 1 59.88 309 ALA A CA 1
ATOM 2244 C C . ALA A 1 309 ? 4.723 -14.594 -28.875 1 59.88 309 ALA A C 1
ATOM 2246 O O . ALA A 1 309 ? 5.133 -14.594 -27.703 1 59.88 309 ALA A O 1
ATOM 2247 N N . ASP A 1 310 ? 4.184 -13.516 -29.203 1 77.12 310 ASP A N 1
ATOM 2248 C CA . ASP A 1 310 ? 3.18 -12.656 -28.594 1 77.12 310 ASP A CA 1
ATOM 2249 C C . ASP A 1 310 ? 2.066 -13.484 -27.953 1 77.12 310 ASP A C 1
ATOM 2251 O O . ASP A 1 310 ? 0.943 -13.516 -28.453 1 77.12 310 ASP A O 1
ATOM 2255 N N . LEU A 1 311 ? 2.512 -14.344 -26.859 1 89.31 311 LEU A N 1
ATOM 2256 C CA . LEU A 1 311 ? 1.513 -15.164 -26.188 1 89.31 311 LEU A CA 1
ATOM 2257 C C . LEU A 1 311 ? 0.912 -14.43 -25 1 89.31 311 LEU A C 1
ATOM 2259 O O . LEU A 1 311 ? 1.632 -13.773 -24.25 1 89.31 311 LEU A O 1
ATOM 2263 N N . PRO A 1 312 ? -0.375 -14.602 -24.891 1 91.88 312 PRO A N 1
ATOM 2264 C CA . PRO A 1 312 ? -0.97 -14.086 -23.641 1 91.88 312 PRO A CA 1
ATOM 2265 C C . PRO A 1 312 ? -0.38 -14.742 -22.406 1 91.88 312 PRO A C 1
ATOM 2267 O O . PRO A 1 312 ? 0.036 -15.898 -22.438 1 91.88 312 PRO A O 1
ATOM 2270 N N . ALA A 1 313 ? -0.305 -13.969 -21.328 1 93.19 313 ALA A N 1
ATOM 2271 C CA . ALA A 1 313 ? 0.34 -14.414 -20.094 1 93.19 313 ALA A CA 1
ATOM 2272 C C . ALA A 1 313 ? -0.197 -15.773 -19.656 1 93.19 313 ALA A C 1
ATOM 2274 O O . ALA A 1 313 ? 0.564 -16.625 -19.203 1 93.19 313 ALA A O 1
ATOM 2275 N N . VAL A 1 314 ? -1.447 -16.094 -19.828 1 94.38 314 VAL A N 1
ATOM 2276 C CA . VAL A 1 314 ? -2.121 -17.297 -19.391 1 94.38 314 VAL A CA 1
ATOM 2277 C C . VAL A 1 314 ? -1.438 -18.531 -20 1 94.38 314 VAL A C 1
ATOM 2279 O O . VAL A 1 314 ? -1.181 -19.516 -19.312 1 94.38 314 VAL A O 1
ATOM 2282 N N . ILE A 1 315 ? -1.107 -18.438 -21.25 1 95.69 315 ILE A N 1
ATOM 2283 C CA . ILE A 1 315 ? -0.474 -19.531 -21.969 1 95.69 315 ILE A CA 1
ATOM 2284 C C . ILE A 1 315 ? 1.044 -19.391 -21.906 1 95.69 315 ILE A C 1
ATOM 2286 O O . ILE A 1 315 ? 1.765 -20.359 -21.672 1 95.69 315 ILE A O 1
ATOM 2290 N N . GLY A 1 316 ? 1.463 -18.125 -22.062 1 95.62 316 GLY A N 1
ATOM 2291 C CA . GLY A 1 316 ? 2.883 -17.859 -22.219 1 95.62 316 GLY A CA 1
ATOM 2292 C C . GLY A 1 316 ? 3.705 -18.25 -21.016 1 95.62 316 GLY A C 1
ATOM 2293 O O . GLY A 1 316 ? 4.789 -18.812 -21.141 1 95.62 316 GLY A O 1
ATOM 2294 N N . ASN A 1 317 ? 3.275 -17.906 -19.828 1 96.44 317 ASN A N 1
ATOM 2295 C CA . ASN A 1 317 ? 4.023 -18.234 -18.625 1 96.44 317 ASN A CA 1
ATOM 2296 C C . ASN A 1 317 ? 4.105 -19.734 -18.391 1 96.44 317 ASN A C 1
ATOM 2298 O O . ASN A 1 317 ? 5.137 -20.25 -17.953 1 96.44 317 ASN A O 1
ATOM 2302 N N . VAL A 1 318 ? 3.045 -20.469 -18.719 1 97 318 VAL A N 1
ATOM 2303 C CA . VAL A 1 318 ? 3.027 -21.922 -18.594 1 97 318 VAL A CA 1
ATOM 2304 C C . VAL A 1 318 ? 3.941 -22.547 -19.656 1 97 318 VAL A C 1
ATOM 2306 O O . VAL A 1 318 ? 4.691 -23.484 -19.359 1 97 318 VAL A O 1
ATOM 2309 N N . TYR A 1 319 ? 3.904 -22 -20.859 1 96.19 319 TYR A N 1
ATOM 2310 C CA . TYR A 1 319 ? 4.77 -22.406 -21.953 1 96.19 319 TYR A CA 1
ATOM 2311 C C . TYR A 1 319 ? 6.238 -22.328 -21.547 1 96.19 319 TYR A C 1
ATOM 2313 O O . TYR A 1 319 ? 6.992 -23.297 -21.734 1 96.19 319 TYR A O 1
ATOM 2321 N N . ARG A 1 320 ? 6.59 -21.25 -20.969 1 95.5 320 ARG A N 1
ATOM 2322 C CA . ARG A 1 320 ? 7.977 -21.047 -20.578 1 95.5 320 ARG A CA 1
ATOM 2323 C C . ARG A 1 320 ? 8.352 -21.969 -19.422 1 95.5 320 ARG A C 1
ATOM 2325 O O . ARG A 1 320 ? 9.5 -22.406 -19.328 1 95.5 320 ARG A O 1
ATOM 2332 N N . SER A 1 321 ? 7.438 -22.234 -18.578 1 96.31 321 SER A N 1
ATOM 2333 C CA . SER A 1 321 ? 7.664 -23.203 -17.5 1 96.31 321 SER A CA 1
ATOM 2334 C C . SER A 1 321 ? 7.934 -24.594 -18.047 1 96.31 321 SER A C 1
ATOM 2336 O O . SER A 1 321 ? 8.891 -25.25 -17.625 1 96.31 321 SER A O 1
ATOM 2338 N N . TYR A 1 322 ? 7.117 -25.016 -19.031 1 97.38 322 TYR A N 1
ATOM 2339 C CA . TYR A 1 322 ? 7.305 -26.328 -19.641 1 97.38 322 TYR A CA 1
ATOM 2340 C C . TYR A 1 322 ? 8.633 -26.406 -20.391 1 97.38 322 TYR A C 1
ATOM 2342 O O . TYR A 1 322 ? 9.305 -27.438 -20.359 1 97.38 322 TYR A O 1
ATOM 2350 N N . ARG A 1 323 ? 8.945 -25.344 -21.047 1 95.5 323 ARG A N 1
ATOM 2351 C CA . ARG A 1 323 ? 10.219 -25.312 -21.766 1 95.5 323 ARG A CA 1
ATOM 2352 C C . ARG A 1 323 ? 11.383 -25.547 -20.812 1 95.5 323 ARG A C 1
ATOM 2354 O O . ARG A 1 323 ? 12.281 -26.328 -21.109 1 95.5 323 ARG A O 1
ATOM 2361 N N . GLN A 1 324 ? 11.336 -24.859 -19.703 1 96.06 324 GLN A N 1
ATOM 2362 C CA . GLN A 1 324 ? 12.383 -25.031 -18.703 1 96.06 324 GLN A CA 1
ATOM 2363 C C . GLN A 1 324 ? 12.367 -26.453 -18.125 1 96.06 324 GLN A C 1
ATOM 2365 O O . GLN A 1 324 ? 13.414 -27.047 -17.875 1 96.06 324 GLN A O 1
ATOM 2370 N N . LEU A 1 325 ? 11.18 -26.969 -17.891 1 97.94 325 LEU A N 1
ATOM 2371 C CA . LEU A 1 325 ? 11.039 -28.312 -17.344 1 97.94 325 LEU A CA 1
ATOM 2372 C C . LEU A 1 325 ? 11.641 -29.359 -18.281 1 97.94 325 LEU A C 1
ATOM 2374 O O . LEU A 1 325 ? 12.328 -30.281 -17.828 1 97.94 325 LEU A O 1
ATOM 2378 N N . ALA A 1 326 ? 11.406 -29.234 -19.578 1 97.88 326 ALA A N 1
ATOM 2379 C CA . ALA A 1 326 ? 11.992 -30.141 -20.547 1 97.88 326 ALA A CA 1
ATOM 2380 C C . ALA A 1 326 ? 13.516 -30.141 -20.469 1 97.88 326 ALA A C 1
ATOM 2382 O O . ALA A 1 326 ? 14.148 -31.188 -20.531 1 97.88 326 ALA A O 1
ATOM 2383 N N . ASN A 1 327 ? 14.008 -28.938 -20.359 1 96.5 327 ASN A N 1
ATOM 2384 C CA . ASN A 1 327 ? 15.453 -28.812 -20.219 1 96.5 327 ASN A CA 1
ATOM 2385 C C . ASN A 1 327 ? 15.961 -29.484 -18.938 1 96.5 327 ASN A C 1
ATOM 2387 O O . ASN A 1 327 ? 17 -30.141 -18.953 1 96.5 327 ASN A O 1
ATOM 2391 N N . ASP A 1 328 ? 15.234 -29.312 -17.875 1 97.56 328 ASP A N 1
ATOM 2392 C CA . ASP A 1 328 ? 15.609 -29.938 -16.609 1 97.56 328 ASP A CA 1
ATOM 2393 C C . ASP A 1 328 ? 15.586 -31.469 -16.719 1 97.56 328 ASP A C 1
ATOM 2395 O O . ASP A 1 328 ? 16.469 -32.125 -16.203 1 97.56 328 ASP A O 1
ATOM 2399 N N . ILE A 1 329 ? 14.609 -32 -17.391 1 97.44 329 ILE A N 1
ATOM 2400 C CA . ILE A 1 329 ? 14.492 -33.438 -17.562 1 97.44 329 ILE A CA 1
ATOM 2401 C C . ILE A 1 329 ? 15.641 -33.969 -18.422 1 97.44 329 ILE A C 1
ATOM 2403 O O . ILE A 1 329 ? 16.219 -35 -18.125 1 97.44 329 ILE A O 1
ATOM 2407 N N . ALA A 1 330 ? 16.031 -33.25 -19.391 1 96.19 330 ALA A N 1
ATOM 2408 C CA . ALA A 1 330 ? 17.062 -33.656 -20.344 1 96.19 330 ALA A CA 1
ATOM 2409 C C . ALA A 1 330 ? 18.453 -33.562 -19.719 1 96.19 330 ALA A C 1
ATOM 2411 O O . ALA A 1 330 ? 19.328 -34.375 -20.016 1 96.19 330 ALA A O 1
ATOM 2412 N N . THR A 1 331 ? 18.656 -32.594 -18.859 1 95.5 331 THR A N 1
ATOM 2413 C CA . THR A 1 331 ? 20.016 -32.281 -18.438 1 95.5 331 THR A CA 1
ATOM 2414 C C . THR A 1 331 ? 20.234 -32.688 -16.984 1 95.5 331 THR A C 1
ATOM 2416 O O . THR A 1 331 ? 21.375 -32.75 -16.516 1 95.5 331 THR A O 1
ATOM 2419 N N . GLY A 1 332 ? 19.172 -32.781 -16.312 1 92.62 332 GLY A N 1
ATOM 2420 C CA . GLY A 1 332 ? 19.281 -33.062 -14.883 1 92.62 332 GLY A CA 1
ATOM 2421 C C . GLY A 1 332 ? 19.328 -31.781 -14.047 1 92.62 332 GLY A C 1
ATOM 2422 O O . GLY A 1 332 ? 19.375 -31.844 -12.82 1 92.62 332 GLY A O 1
ATOM 2423 N N . SER A 1 333 ? 19.297 -30.609 -14.711 1 93.5 333 SER A N 1
ATOM 2424 C CA . SER A 1 333 ? 19.25 -29.344 -13.977 1 93.5 333 SER A CA 1
ATOM 2425 C C . SER A 1 333 ? 17.938 -29.203 -13.219 1 93.5 333 SER A C 1
ATOM 2427 O O . SER A 1 333 ? 17.031 -30.016 -13.367 1 93.5 333 SER A O 1
ATOM 2429 N N . ARG A 1 334 ? 17.859 -28.312 -12.305 1 92.88 334 ARG A N 1
ATOM 2430 C CA . ARG A 1 334 ? 16.672 -28.031 -11.508 1 92.88 334 ARG A CA 1
ATOM 2431 C C . ARG A 1 334 ? 16.375 -26.531 -11.477 1 92.88 334 ARG A C 1
ATOM 2433 O O . ARG A 1 334 ? 16.281 -25.922 -10.406 1 92.88 334 ARG A O 1
ATOM 2440 N N . LEU A 1 335 ? 16.125 -26.016 -12.672 1 94.06 335 LEU A N 1
ATOM 2441 C CA . LEU A 1 335 ? 15.961 -24.578 -12.805 1 94.06 335 LEU A CA 1
ATOM 2442 C C . LEU A 1 335 ? 14.484 -24.203 -12.805 1 94.06 335 LEU A C 1
ATOM 2444 O O . LEU A 1 335 ? 14.133 -23.047 -12.531 1 94.06 335 LEU A O 1
ATOM 2448 N N . ALA A 1 336 ? 13.633 -25.172 -13.164 1 96.06 336 ALA A N 1
ATOM 2449 C CA . ALA A 1 336 ? 12.195 -24.953 -12.961 1 96.06 336 ALA A CA 1
ATOM 2450 C C . ALA A 1 336 ? 11.836 -24.984 -11.484 1 96.06 336 ALA A C 1
ATOM 2452 O O . ALA A 1 336 ? 12.547 -25.594 -10.68 1 96.06 336 ALA A O 1
ATOM 2453 N N . PRO A 1 337 ? 10.781 -24.266 -11.133 1 97.25 337 PRO A N 1
ATOM 2454 C CA . PRO A 1 337 ? 10.422 -24.281 -9.711 1 97.25 337 PRO A CA 1
ATOM 2455 C C . PRO A 1 337 ? 10.18 -25.688 -9.172 1 97.25 337 PRO A C 1
ATOM 2457 O O . PRO A 1 337 ? 9.18 -26.328 -9.523 1 97.25 337 PRO A O 1
ATOM 2460 N N . SER A 1 338 ? 11.047 -26.141 -8.297 1 97.75 338 SER A N 1
ATOM 2461 C CA . SER A 1 338 ? 10.984 -27.484 -7.738 1 97.75 338 SER A CA 1
ATOM 2462 C C . SER A 1 338 ? 9.953 -27.562 -6.617 1 97.75 338 SER A C 1
ATOM 2464 O O . SER A 1 338 ? 9.422 -26.547 -6.176 1 97.75 338 SER A O 1
ATOM 2466 N N . PHE A 1 339 ? 9.648 -28.781 -6.203 1 98.56 339 PHE A N 1
ATOM 2467 C CA . PHE A 1 339 ? 8.781 -28.969 -5.043 1 98.56 339 PHE A CA 1
ATOM 2468 C C . PHE A 1 339 ? 9.406 -28.359 -3.795 1 98.56 339 PHE A C 1
ATOM 2470 O O . PHE A 1 339 ? 8.688 -27.859 -2.922 1 98.56 339 PHE A O 1
ATOM 2477 N N . ASP A 1 340 ? 10.758 -28.297 -3.75 1 97.38 340 ASP A N 1
ATOM 2478 C CA . ASP A 1 340 ? 11.422 -27.625 -2.633 1 97.38 340 ASP A CA 1
ATOM 2479 C C . ASP A 1 340 ? 11.156 -26.125 -2.658 1 97.38 340 ASP A C 1
ATOM 2481 O O . ASP A 1 340 ? 10.945 -25.516 -1.61 1 97.38 340 ASP A O 1
ATOM 2485 N N . ALA A 1 341 ? 11.234 -25.562 -3.82 1 96.81 341 ALA A N 1
ATOM 2486 C CA . ALA A 1 341 ? 10.891 -24.141 -3.945 1 96.81 341 ALA A CA 1
ATOM 2487 C C . ALA A 1 341 ? 9.453 -23.875 -3.506 1 96.81 341 ALA A C 1
ATOM 2489 O O . ALA A 1 341 ? 9.164 -22.859 -2.877 1 96.81 341 ALA A O 1
ATOM 2490 N N . ALA A 1 342 ? 8.586 -24.812 -3.842 1 98.44 342 ALA A N 1
ATOM 2491 C CA . ALA A 1 342 ? 7.191 -24.688 -3.43 1 98.44 342 ALA A CA 1
ATOM 2492 C C . ALA A 1 342 ? 7.059 -24.766 -1.911 1 98.44 342 ALA A C 1
ATOM 2494 O O . ALA A 1 342 ? 6.254 -24.047 -1.316 1 98.44 342 ALA A O 1
ATOM 2495 N N . VAL A 1 343 ? 7.824 -25.656 -1.286 1 98.38 343 VAL A N 1
ATOM 2496 C CA . VAL A 1 343 ? 7.809 -25.766 0.168 1 98.38 343 VAL A CA 1
ATOM 2497 C C . VAL A 1 343 ? 8.203 -24.422 0.796 1 98.38 343 VAL A C 1
ATOM 2499 O O . VAL A 1 343 ? 7.594 -23.984 1.775 1 98.38 343 VAL A O 1
ATOM 2502 N N . ALA A 1 344 ? 9.203 -23.766 0.243 1 97.75 344 ALA A N 1
ATOM 2503 C CA . ALA A 1 344 ? 9.625 -22.469 0.757 1 97.75 344 ALA A CA 1
ATOM 2504 C C . ALA A 1 344 ? 8.484 -21.453 0.705 1 97.75 344 ALA A C 1
ATOM 2506 O O . ALA A 1 344 ? 8.305 -20.656 1.635 1 97.75 344 ALA A O 1
ATOM 2507 N N . ARG A 1 345 ? 7.723 -21.484 -0.334 1 98.19 345 ARG A N 1
ATOM 2508 C CA . ARG A 1 345 ? 6.586 -20.578 -0.456 1 98.19 345 ARG A CA 1
ATOM 2509 C C . ARG A 1 345 ? 5.48 -20.938 0.526 1 98.19 345 ARG A C 1
ATOM 2511 O O . ARG A 1 345 ? 4.816 -20.062 1.086 1 98.19 345 ARG A O 1
ATOM 2518 N N . HIS A 1 346 ? 5.266 -22.266 0.715 1 98.5 346 HIS A N 1
ATOM 2519 C CA . HIS A 1 346 ? 4.293 -22.688 1.721 1 98.5 346 HIS A CA 1
ATOM 2520 C C . HIS A 1 346 ? 4.727 -22.25 3.117 1 98.5 346 HIS A C 1
ATOM 2522 O O . HIS A 1 346 ? 3.889 -21.906 3.953 1 98.5 346 HIS A O 1
ATOM 2528 N N . ARG A 1 347 ? 6.023 -22.281 3.396 1 98.44 347 ARG A N 1
ATOM 2529 C CA . ARG A 1 347 ? 6.527 -21.797 4.676 1 98.44 347 ARG A CA 1
ATOM 2530 C C . ARG A 1 347 ? 6.238 -20.312 4.848 1 98.44 347 ARG A C 1
ATOM 2532 O O . ARG A 1 347 ? 5.863 -19.859 5.934 1 98.44 347 ARG A O 1
ATOM 2539 N N . MET A 1 348 ? 6.449 -19.562 3.84 1 98.25 348 MET A N 1
ATOM 2540 C CA . MET A 1 348 ? 6.129 -18.125 3.832 1 98.25 348 MET A CA 1
ATOM 2541 C C . MET A 1 348 ? 4.656 -17.906 4.152 1 98.25 348 MET A C 1
ATOM 2543 O O . MET A 1 348 ? 4.324 -17.078 5.012 1 98.25 348 MET A O 1
ATOM 2547 N N . ILE A 1 349 ? 3.766 -18.672 3.494 1 98.5 349 ILE A N 1
ATOM 2548 C CA . ILE A 1 349 ? 2.326 -18.547 3.695 1 98.5 349 ILE A CA 1
ATOM 2549 C C . ILE A 1 349 ? 1.974 -18.922 5.137 1 98.5 349 ILE A C 1
ATOM 2551 O O . ILE A 1 349 ? 1.19 -18.219 5.785 1 98.5 349 ILE A O 1
ATOM 2555 N N . ALA A 1 350 ? 2.57 -19.984 5.609 1 98.25 350 ALA A N 1
ATOM 2556 C CA . ALA A 1 350 ? 2.326 -20.406 6.984 1 98.25 350 ALA A CA 1
ATOM 2557 C C . ALA A 1 350 ? 2.73 -19.312 7.973 1 98.25 350 ALA A C 1
ATOM 2559 O O . ALA A 1 350 ? 2.035 -19.078 8.969 1 98.25 350 ALA A O 1
ATOM 2560 N N . ALA A 1 351 ? 3.844 -18.656 7.734 1 98.5 351 ALA A N 1
ATOM 2561 C CA . ALA A 1 351 ? 4.309 -17.578 8.602 1 98.5 351 ALA A CA 1
ATOM 2562 C C . ALA A 1 351 ? 3.342 -16.406 8.57 1 98.5 351 ALA A C 1
ATOM 2564 O O . ALA A 1 351 ? 3.086 -15.781 9.609 1 98.5 351 ALA A O 1
ATOM 2565 N N . ILE A 1 352 ? 2.816 -16.078 7.43 1 98.56 352 ILE A N 1
ATOM 2566 C CA . ILE A 1 352 ? 1.846 -15 7.281 1 98.56 352 ILE A CA 1
ATOM 2567 C C . ILE A 1 352 ? 0.6 -15.305 8.109 1 98.56 352 ILE A C 1
ATOM 2569 O O . ILE A 1 352 ? 0.132 -14.469 8.875 1 98.56 352 ILE A O 1
ATOM 2573 N N . GLU A 1 353 ? 0.108 -16.531 7.973 1 98.38 353 GLU A N 1
ATOM 2574 C CA . GLU A 1 353 ? -1.076 -16.953 8.719 1 98.38 353 GLU A CA 1
ATOM 2575 C C . GLU A 1 353 ? -0.811 -16.953 10.219 1 98.38 353 GLU A C 1
ATOM 2577 O O . GLU A 1 353 ? -1.662 -16.531 11.008 1 98.38 353 GLU A O 1
ATOM 2582 N N . ALA A 1 354 ? 0.361 -17.438 10.578 1 97.94 354 ALA A N 1
ATOM 2583 C CA . ALA A 1 354 ? 0.721 -17.484 11.992 1 97.94 354 ALA A CA 1
ATOM 2584 C C . ALA A 1 354 ? 0.801 -16.078 12.594 1 97.94 354 ALA A C 1
ATOM 2586 O O . ALA A 1 354 ? 0.345 -15.852 13.711 1 97.94 354 ALA A O 1
ATOM 2587 N N . SER A 1 355 ? 1.417 -15.164 11.867 1 98.12 355 SER A N 1
ATOM 2588 C CA . SER A 1 355 ? 1.508 -13.781 12.328 1 98.12 355 SER A CA 1
ATOM 2589 C C . SER A 1 355 ? 0.124 -13.172 12.531 1 98.12 355 SER A C 1
ATOM 2591 O O . SER A 1 355 ? -0.144 -12.562 13.57 1 98.12 355 SER A O 1
ATOM 2593 N N . ALA A 1 356 ? -0.754 -13.328 11.539 1 98 356 ALA A N 1
ATOM 2594 C CA . ALA A 1 356 ? -2.113 -12.805 11.641 1 98 356 ALA A CA 1
ATOM 2595 C C . ALA A 1 356 ? -2.836 -13.383 12.852 1 98 356 ALA A C 1
ATOM 2597 O O . ALA A 1 356 ? -3.49 -12.656 13.602 1 98 356 ALA A O 1
ATOM 2598 N N . ALA A 1 357 ? -2.709 -14.688 13.062 1 97.44 357 ALA A N 1
ATOM 2599 C CA . ALA A 1 357 ? -3.357 -15.367 14.18 1 97.44 357 ALA A CA 1
ATOM 2600 C C . ALA A 1 357 ? -2.814 -14.867 15.516 1 97.44 357 ALA A C 1
ATOM 2602 O O . ALA A 1 357 ? -3.531 -14.859 16.516 1 97.44 357 ALA A O 1
ATOM 2603 N N . ALA A 1 358 ? -1.582 -14.43 15.484 1 96.31 358 ALA A N 1
ATOM 2604 C CA . ALA A 1 358 ? -0.929 -13.961 16.703 1 96.31 358 ALA A CA 1
ATOM 2605 C C . ALA A 1 358 ? -1.1 -12.453 16.875 1 96.31 358 ALA A C 1
ATOM 2607 O O . ALA A 1 358 ? -0.35 -11.82 17.625 1 96.31 358 ALA A O 1
ATOM 2608 N N . GLY A 1 359 ? -1.995 -11.805 16.203 1 94.62 359 GLY A N 1
ATOM 2609 C CA . GLY A 1 359 ? -2.283 -10.391 16.359 1 94.62 359 GLY A CA 1
ATOM 2610 C C . GLY A 1 359 ? -1.271 -9.484 15.68 1 94.62 359 GLY A C 1
ATOM 2611 O O . GLY A 1 359 ? -0.935 -8.422 16.203 1 94.62 359 GLY A O 1
ATOM 2612 N N . GLY A 1 360 ? -0.688 -10.023 14.609 1 96 360 GLY A N 1
ATOM 2613 C CA . GLY A 1 360 ? 0.199 -9.211 13.797 1 96 360 GLY A CA 1
ATOM 2614 C C . GLY A 1 360 ? 1.635 -9.219 14.289 1 96 360 GLY A C 1
ATOM 2615 O O . GLY A 1 360 ? 2.473 -8.461 13.789 1 96 360 GLY A O 1
ATOM 2616 N N . ARG A 1 361 ? 1.973 -10 15.266 1 95.69 361 ARG A N 1
ATOM 2617 C CA . ARG A 1 361 ? 3.35 -10.109 15.734 1 95.69 361 ARG A CA 1
ATOM 2618 C C . ARG A 1 361 ? 4.273 -10.578 14.617 1 95.69 361 ARG A C 1
ATOM 2620 O O . ARG A 1 361 ? 3.916 -11.469 13.844 1 95.69 361 ARG A O 1
ATOM 2627 N N . SER A 1 362 ? 5.465 -9.984 14.594 1 97.19 362 SER A N 1
ATOM 2628 C CA . SER A 1 362 ? 6.418 -10.367 13.555 1 97.19 362 SER A CA 1
ATOM 2629 C C . SER A 1 362 ? 6.887 -11.805 13.742 1 97.19 362 SER A C 1
ATOM 2631 O O . SER A 1 362 ? 7.211 -12.219 14.859 1 97.19 362 SER A O 1
ATOM 2633 N N . ILE A 1 363 ? 6.875 -12.531 12.688 1 97.56 363 ILE A N 1
ATOM 2634 C CA . ILE A 1 363 ? 7.336 -13.914 12.664 1 97.56 363 ILE A CA 1
ATOM 2635 C C . ILE A 1 363 ? 8.5 -14.062 11.688 1 97.56 363 ILE A C 1
ATOM 2637 O O . ILE A 1 363 ? 8.43 -13.578 10.555 1 97.56 363 ILE A O 1
ATOM 2641 N N . ASP A 1 364 ? 9.578 -14.719 12.117 1 97.38 364 ASP A N 1
ATOM 2642 C CA . ASP A 1 364 ? 10.703 -15.039 11.242 1 97.38 364 ASP A CA 1
ATOM 2643 C C . ASP A 1 364 ? 10.383 -16.25 10.359 1 97.38 364 ASP A C 1
ATOM 2645 O O . ASP A 1 364 ? 9.812 -17.234 10.836 1 97.38 364 ASP A O 1
ATOM 2649 N N . ILE A 1 365 ? 10.672 -16 9.062 1 96.44 365 ILE A N 1
ATOM 2650 C CA . ILE A 1 365 ? 10.477 -17.094 8.117 1 96.44 365 ILE A CA 1
ATOM 2651 C C . ILE A 1 365 ? 11.781 -17.859 7.934 1 96.44 365 ILE A C 1
ATOM 2653 O O . ILE A 1 365 ? 12.75 -17.328 7.379 1 96.44 365 ILE A O 1
ATOM 2657 N N . THR A 1 366 ? 12.094 -18.812 8.75 1 81.19 366 THR A N 1
ATOM 2658 C CA . THR A 1 366 ? 13.359 -19.562 8.719 1 81.19 366 THR A CA 1
ATOM 2659 C C . THR A 1 366 ? 13.281 -20.719 7.723 1 81.19 366 THR A C 1
ATOM 2661 O O . THR A 1 366 ? 12.203 -21.281 7.508 1 81.19 366 THR A O 1
ATOM 2664 N N . ASP A 1 367 ? 14.391 -20.781 6.938 1 65.81 367 ASP A N 1
ATOM 2665 C CA . ASP A 1 367 ? 14.531 -21.969 6.086 1 65.81 367 ASP A CA 1
ATOM 2666 C C . ASP A 1 367 ? 14.586 -23.234 6.918 1 65.81 367 ASP A C 1
ATOM 2668 O O . ASP A 1 367 ? 15.133 -23.25 8.023 1 65.81 367 ASP A O 1
ATOM 2672 N N . GLY A 1 368 ? 13.531 -23.953 7.285 1 46.12 368 GLY A N 1
ATOM 2673 C CA . GLY A 1 368 ? 13.828 -25.234 7.895 1 46.12 368 GLY A CA 1
ATOM 2674 C C . GLY A 1 368 ? 15.109 -25.859 7.371 1 46.12 368 GLY A C 1
ATOM 2675 O O . GLY A 1 368 ? 15.602 -25.469 6.309 1 46.12 368 GLY A O 1
ATOM 2676 N N . MET B 1 1 ? -20.375 45.25 12.359 1 45.66 1 MET B N 1
ATOM 2677 C CA . MET B 1 1 ? -19.547 44.156 11.859 1 45.66 1 MET B CA 1
ATOM 2678 C C . MET B 1 1 ? -18.562 43.688 12.93 1 45.66 1 MET B C 1
ATOM 2680 O O . MET B 1 1 ? -18.125 44.469 13.773 1 45.66 1 MET B O 1
ATOM 2684 N N . ALA B 1 2 ? -18.609 42.25 13.148 1 65.12 2 ALA B N 1
ATOM 2685 C CA . ALA B 1 2 ? -17.719 41.812 14.219 1 65.12 2 ALA B CA 1
ATOM 2686 C C . ALA B 1 2 ? -16.297 42.312 13.977 1 65.12 2 ALA B C 1
ATOM 2688 O O . ALA B 1 2 ? -15.859 42.406 12.82 1 65.12 2 ALA B O 1
ATOM 2689 N N . LYS B 1 3 ? -15.648 42.875 14.883 1 87.56 3 LYS B N 1
ATOM 2690 C CA . LYS B 1 3 ? -14.266 43.375 14.828 1 87.56 3 LYS B CA 1
ATOM 2691 C C . LYS B 1 3 ? -13.328 42.281 14.328 1 87.56 3 LYS B C 1
ATOM 2693 O O . LYS B 1 3 ? -13.445 41.125 14.734 1 87.56 3 LYS B O 1
ATOM 2698 N N . ALA B 1 4 ? -12.516 42.625 13.297 1 95.69 4 ALA B N 1
ATOM 2699 C CA . ALA B 1 4 ? -11.523 41.719 12.758 1 95.69 4 ALA B CA 1
ATOM 2700 C C . ALA B 1 4 ? -10.609 41.188 13.859 1 95.69 4 ALA B C 1
ATOM 2702 O O . ALA B 1 4 ? -10.25 41.938 14.781 1 95.69 4 ALA B O 1
ATOM 2703 N N . ILE B 1 5 ? -10.289 39.969 13.805 1 98.5 5 ILE B N 1
ATOM 2704 C CA . ILE B 1 5 ? -9.406 39.312 14.773 1 98.5 5 ILE B CA 1
ATOM 2705 C C . ILE B 1 5 ? -7.969 39.781 14.539 1 98.5 5 ILE B C 1
ATOM 2707 O O . ILE B 1 5 ? -7.426 39.594 13.445 1 98.5 5 ILE B O 1
ATOM 2711 N N . GLY B 1 6 ? -7.391 40.438 15.492 1 98.75 6 GLY B N 1
ATOM 2712 C CA . GLY B 1 6 ? -5.984 40.812 15.398 1 98.75 6 GLY B CA 1
ATOM 2713 C C . GLY B 1 6 ? -5.055 39.625 15.578 1 98.75 6 GLY B C 1
ATOM 2714 O O . GLY B 1 6 ? -5.059 38.969 16.625 1 98.75 6 GLY B O 1
ATOM 2715 N N . VAL B 1 7 ? -4.168 39.375 14.57 1 98.88 7 VAL B N 1
ATOM 2716 C CA . VAL B 1 7 ? -3.318 38.219 14.594 1 98.88 7 VAL B CA 1
ATOM 2717 C C . VAL B 1 7 ? -1.867 38.625 14.836 1 98.88 7 VAL B C 1
ATOM 2719 O O . VAL B 1 7 ? -1.359 39.531 14.188 1 98.88 7 VAL B O 1
ATOM 2722 N N . GLY B 1 8 ? -1.271 38.031 15.805 1 98.81 8 GLY B N 1
ATOM 2723 C CA . GLY B 1 8 ? 0.178 38 15.922 1 98.81 8 GLY B CA 1
ATOM 2724 C C . GLY B 1 8 ? 0.805 36.719 15.43 1 98.81 8 GLY B C 1
ATOM 2725 O O . GLY B 1 8 ? 0.406 35.625 15.844 1 98.81 8 GLY B O 1
ATOM 2726 N N . ILE B 1 9 ? 1.819 36.781 14.555 1 98.75 9 ILE B N 1
ATOM 2727 C CA . ILE B 1 9 ? 2.436 35.594 13.969 1 98.75 9 ILE B CA 1
ATOM 2728 C C . ILE B 1 9 ? 3.859 35.438 14.5 1 98.75 9 ILE B C 1
ATOM 2730 O O . ILE B 1 9 ? 4.641 36.406 14.484 1 98.75 9 ILE B O 1
ATOM 2734 N N . ILE B 1 10 ? 4.102 34.25 14.984 1 98.31 10 ILE B N 1
ATOM 2735 C CA . ILE B 1 10 ? 5.445 33.938 15.445 1 98.31 10 ILE B CA 1
ATOM 2736 C C . ILE B 1 10 ? 6.164 33.094 14.391 1 98.31 10 ILE B C 1
ATOM 2738 O O . ILE B 1 10 ? 5.695 32.031 14.023 1 98.31 10 ILE B O 1
ATOM 2742 N N . GLY B 1 11 ? 7.293 33.562 13.914 1 95.31 11 GLY B N 1
ATOM 2743 C CA . GLY B 1 11 ? 8.148 32.719 13.109 1 95.31 11 GLY B CA 1
ATOM 2744 C C . GLY B 1 11 ? 8.078 33.031 11.625 1 95.31 11 GLY B C 1
ATOM 2745 O O . GLY B 1 11 ? 8.203 32.156 10.781 1 95.31 11 GLY B O 1
ATOM 2746 N N . ILE B 1 12 ? 7.953 34.281 11.18 1 94.81 12 ILE B N 1
ATOM 2747 C CA . ILE B 1 12 ? 7.922 34.656 9.766 1 94.81 12 ILE B CA 1
ATOM 2748 C C . ILE B 1 12 ? 9.336 34.969 9.289 1 94.81 12 ILE B C 1
ATOM 2750 O O . ILE B 1 12 ? 10.008 35.812 9.875 1 94.81 12 ILE B O 1
ATOM 2754 N N . GLN B 1 13 ? 9.781 34.25 8.414 1 92 13 GLN B N 1
ATOM 2755 C CA . GLN B 1 13 ? 10.922 34.594 7.57 1 92 13 GLN B CA 1
ATOM 2756 C C . GLN B 1 13 ? 10.492 34.812 6.125 1 92 13 GLN B C 1
ATOM 2758 O O . GLN B 1 13 ? 10.023 33.906 5.465 1 92 13 GLN B O 1
ATOM 2763 N N . PRO B 1 14 ? 10.719 36.062 5.668 1 90.5 14 PRO B N 1
ATOM 2764 C CA . PRO B 1 14 ? 10.172 36.406 4.352 1 90.5 14 PRO B CA 1
ATOM 2765 C C . PRO B 1 14 ? 10.547 35.375 3.283 1 90.5 14 PRO B C 1
ATOM 2767 O O . PRO B 1 14 ? 11.719 35.031 3.148 1 90.5 14 PRO B O 1
ATOM 2770 N N . ASP B 1 15 ? 9.539 34.812 2.576 1 84.81 15 ASP B N 1
ATOM 2771 C CA . ASP B 1 15 ? 9.562 33.969 1.386 1 84.81 15 ASP B CA 1
ATOM 2772 C C . ASP B 1 15 ? 10.188 32.625 1.69 1 84.81 15 ASP B C 1
ATOM 2774 O O . ASP B 1 15 ? 10.57 31.891 0.775 1 84.81 15 ASP B O 1
ATOM 2778 N N . ARG B 1 16 ? 10.344 32.281 2.934 1 87.06 16 ARG B N 1
ATOM 2779 C CA . ARG B 1 16 ? 11.031 31.047 3.266 1 87.06 16 ARG B CA 1
ATOM 2780 C C . ARG B 1 16 ? 10.234 30.234 4.289 1 87.06 16 ARG B C 1
ATOM 2782 O O . ARG B 1 16 ? 10.055 29.031 4.129 1 87.06 16 ARG B O 1
ATOM 2789 N N . SER B 1 17 ? 9.727 30.906 5.188 1 92.81 17 SER B N 1
ATOM 2790 C CA . SER B 1 17 ? 9.07 30.203 6.285 1 92.81 17 SER B CA 1
ATOM 2791 C C . SER B 1 17 ? 7.637 29.812 5.922 1 92.81 17 SER B C 1
ATOM 2793 O O . SER B 1 17 ? 7.035 30.422 5.031 1 92.81 17 SER B O 1
ATOM 2795 N N . TRP B 1 18 ? 7.129 28.781 6.574 1 94.69 18 TRP B N 1
ATOM 2796 C CA . TRP B 1 18 ? 5.738 28.359 6.406 1 94.69 18 TRP B CA 1
ATOM 2797 C C . TRP B 1 18 ? 4.781 29.5 6.715 1 94.69 18 TRP B C 1
ATOM 2799 O O . TRP B 1 18 ? 3.783 29.688 6.012 1 94.69 18 TRP B O 1
ATOM 2809 N N . GLY B 1 19 ? 5.09 30.281 7.762 1 96.19 19 GLY B N 1
ATOM 2810 C CA . GLY B 1 19 ? 4.297 31.469 8.062 1 96.19 19 GLY B CA 1
ATOM 2811 C C . GLY B 1 19 ? 4.184 32.438 6.895 1 96.19 19 GLY B C 1
ATOM 2812 O O . GLY B 1 19 ? 3.102 32.938 6.609 1 96.19 19 GLY B O 1
ATOM 2813 N N . ALA B 1 20 ? 5.285 32.594 6.238 1 95.75 20 ALA B N 1
ATOM 2814 C CA . ALA B 1 20 ? 5.355 33.531 5.121 1 95.75 20 ALA B CA 1
ATOM 2815 C C . ALA B 1 20 ? 4.633 33 3.895 1 95.75 20 ALA B C 1
ATOM 2817 O O . ALA B 1 20 ? 3.924 33.719 3.201 1 95.75 20 ALA B O 1
ATOM 2818 N N . ILE B 1 21 ? 4.699 31.688 3.68 1 95.19 21 ILE B N 1
ATOM 2819 C CA . ILE B 1 21 ? 4.277 31.094 2.414 1 95.19 21 ILE B CA 1
ATOM 2820 C C . ILE B 1 21 ? 2.797 30.734 2.48 1 95.19 21 ILE B C 1
ATOM 2822 O O . ILE B 1 21 ? 2.088 30.812 1.474 1 95.19 21 ILE B O 1
ATOM 2826 N N . ALA B 1 22 ? 2.346 30.438 3.684 1 96.62 22 ALA B N 1
ATOM 2827 C CA . ALA B 1 22 ? 0.988 29.906 3.783 1 96.62 22 ALA B CA 1
ATOM 2828 C C . ALA B 1 22 ? 0.111 30.812 4.648 1 96.62 22 ALA B C 1
ATOM 2830 O O . ALA B 1 22 ? -0.961 31.25 4.219 1 96.62 22 ALA B O 1
ATOM 2831 N N . HIS B 1 23 ? 0.578 31.266 5.793 1 98.06 23 HIS B N 1
ATOM 2832 C CA . HIS B 1 23 ? -0.27 31.953 6.758 1 98.06 23 HIS B CA 1
ATOM 2833 C C . HIS B 1 23 ? -0.538 33.406 6.328 1 98.06 23 HIS B C 1
ATOM 2835 O O . HIS B 1 23 ? -1.688 33.844 6.312 1 98.06 23 HIS B O 1
ATOM 2841 N N . VAL B 1 24 ? 0.523 34.125 5.961 1 97.94 24 VAL B N 1
ATOM 2842 C CA . VAL B 1 24 ? 0.359 35.531 5.598 1 97.94 24 VAL B CA 1
ATOM 2843 C C . VAL B 1 24 ? -0.586 35.656 4.406 1 97.94 24 VAL B C 1
ATOM 2845 O O . VAL B 1 24 ? -1.595 36.375 4.473 1 97.94 24 VAL B O 1
ATOM 2848 N N . PRO B 1 25 ? -0.354 34.844 3.32 1 96.5 25 PRO B N 1
ATOM 2849 C CA . PRO B 1 25 ? -1.282 34.969 2.193 1 96.5 25 PRO B CA 1
ATOM 2850 C C . PRO B 1 25 ? -2.705 34.531 2.557 1 96.5 25 PRO B C 1
ATOM 2852 O O . PRO B 1 25 ? -3.67 35.156 2.113 1 96.5 25 PRO B O 1
ATOM 2855 N N . ALA B 1 26 ? -2.902 33.531 3.314 1 96.75 26 ALA B N 1
ATOM 2856 C CA . ALA B 1 26 ? -4.227 33.062 3.709 1 96.75 26 ALA B CA 1
ATOM 2857 C C . ALA B 1 26 ? -4.98 34.125 4.492 1 96.75 26 ALA B C 1
ATOM 2859 O O . ALA B 1 26 ? -6.148 34.406 4.207 1 96.75 26 ALA B O 1
ATOM 2860 N N . LEU B 1 27 ? -4.32 34.781 5.434 1 98.06 27 LEU B N 1
ATOM 2861 C CA . LEU B 1 27 ? -4.934 35.781 6.285 1 98.06 27 LEU B CA 1
ATOM 2862 C C . LEU B 1 27 ? -5.301 37.031 5.469 1 98.06 27 LEU B C 1
ATOM 2864 O O . LEU B 1 27 ? -6.34 37.656 5.711 1 98.06 27 LEU B O 1
ATOM 2868 N N . ARG B 1 28 ? -4.496 37.344 4.527 1 97.06 28 ARG B N 1
ATOM 2869 C CA . ARG B 1 28 ? -4.73 38.531 3.703 1 97.06 28 ARG B CA 1
ATOM 2870 C C . ARG B 1 28 ? -5.941 38.344 2.797 1 97.06 28 ARG B C 1
ATOM 2872 O O . ARG B 1 28 ? -6.566 39.312 2.361 1 97.06 28 ARG B O 1
ATOM 2879 N N . LEU B 1 29 ? -6.254 37.094 2.533 1 94.81 29 LEU B N 1
ATOM 2880 C CA . LEU B 1 29 ? -7.426 36.781 1.724 1 94.81 29 LEU B CA 1
ATOM 2881 C C . LEU B 1 29 ? -8.703 36.875 2.553 1 94.81 29 LEU B C 1
ATOM 2883 O O . LEU B 1 29 ? -9.805 36.75 2.016 1 94.81 29 LEU B O 1
ATOM 2887 N N . LEU B 1 30 ? -8.547 37.156 3.857 1 96.19 30 LEU B N 1
ATOM 2888 C CA . LEU B 1 30 ? -9.688 37.25 4.762 1 96.19 30 LEU B CA 1
ATOM 2889 C C . LEU B 1 30 ? -9.672 38.562 5.508 1 96.19 30 LEU B C 1
ATOM 2891 O O . LEU B 1 30 ? -9.773 38.594 6.734 1 96.19 30 LEU B O 1
ATOM 2895 N N . PRO B 1 31 ? -9.727 39.719 4.812 1 95.62 31 PRO B N 1
ATOM 2896 C CA . PRO B 1 31 ? -9.539 41.031 5.453 1 95.62 31 PRO B CA 1
ATOM 2897 C C . PRO B 1 31 ? -10.711 41.406 6.348 1 95.62 31 PRO B C 1
ATOM 2899 O O . PRO B 1 31 ? -10.555 42.25 7.25 1 95.62 31 PRO B O 1
ATOM 2902 N N . ASP B 1 32 ? -11.836 40.781 6.059 1 96.25 32 ASP B N 1
ATOM 2903 C CA . ASP B 1 32 ? -13 41.125 6.871 1 96.25 32 ASP B CA 1
ATOM 2904 C C . ASP B 1 32 ? -12.961 40.375 8.211 1 96.25 32 ASP B C 1
ATOM 2906 O O . ASP B 1 32 ? -13.625 40.781 9.164 1 96.25 32 ASP B O 1
ATOM 2910 N N . GLN B 1 33 ? -12.117 39.375 8.242 1 97.62 33 GLN B N 1
ATOM 2911 C CA . GLN B 1 33 ? -12.125 38.531 9.43 1 97.62 33 GLN B CA 1
ATOM 2912 C C . GLN B 1 33 ? -10.836 38.688 10.234 1 97.62 33 GLN B C 1
ATOM 2914 O O . GLN B 1 33 ? -10.82 38.5 11.445 1 97.62 33 GLN B O 1
ATOM 2919 N N . TYR B 1 34 ? -9.789 39.062 9.469 1 98.5 34 TYR B N 1
ATOM 2920 C CA . TYR B 1 34 ? -8.5 39.094 10.148 1 98.5 34 TYR B CA 1
ATOM 2921 C C . TYR B 1 34 ? -7.734 40.375 9.797 1 98.5 34 TYR B C 1
ATOM 2923 O O . TYR B 1 34 ? -7.902 40.906 8.703 1 98.5 34 TYR B O 1
ATOM 2931 N N . ARG B 1 35 ? -6.875 40.812 10.742 1 98.31 35 ARG B N 1
ATOM 2932 C CA . ARG B 1 35 ? -5.824 41.812 10.547 1 98.31 35 ARG B CA 1
ATOM 2933 C C . ARG B 1 35 ? -4.508 41.344 11.164 1 98.31 35 ARG B C 1
ATOM 2935 O O . ARG B 1 35 ? -4.461 41 12.344 1 98.31 35 ARG B O 1
ATOM 2942 N N . ILE B 1 36 ? -3.496 41.25 10.352 1 98.69 36 ILE B N 1
ATOM 2943 C CA . ILE B 1 36 ? -2.188 40.938 10.914 1 98.69 36 ILE B CA 1
ATOM 2944 C C . ILE B 1 36 ? -1.646 42.156 11.656 1 98.69 36 ILE B C 1
ATOM 2946 O O . ILE B 1 36 ? -1.326 43.156 11.039 1 98.69 36 ILE B O 1
ATOM 2950 N N . GLU B 1 37 ? -1.472 42 12.953 1 98.56 37 GLU B N 1
ATOM 2951 C CA . GLU B 1 37 ? -1.196 43.156 13.781 1 98.56 37 GLU B CA 1
ATOM 2952 C C . GLU B 1 37 ? 0.255 43.188 14.258 1 98.56 37 GLU B C 1
ATOM 2954 O O . GLU B 1 37 ? 0.799 44.219 14.586 1 98.56 37 GLU B O 1
ATOM 2959 N N . ALA B 1 38 ? 0.814 41.969 14.281 1 98.62 38 ALA B N 1
ATOM 2960 C CA . ALA B 1 38 ? 2.146 41.906 14.875 1 98.62 38 ALA B CA 1
ATOM 2961 C C . ALA B 1 38 ? 2.896 40.656 14.391 1 98.62 38 ALA B C 1
ATOM 2963 O O . ALA B 1 38 ? 2.281 39.688 13.969 1 98.62 38 ALA B O 1
ATOM 2964 N N . VAL B 1 39 ? 4.258 40.719 14.43 1 98.44 39 VAL B N 1
ATOM 2965 C CA . VAL B 1 39 ? 5.141 39.594 14.172 1 98.44 39 VAL B CA 1
ATOM 2966 C C . VAL B 1 39 ? 6.211 39.531 15.258 1 98.44 39 VAL B C 1
ATOM 2968 O O . VAL B 1 39 ? 6.594 40.531 15.836 1 98.44 39 VAL B O 1
ATOM 2971 N N . SER B 1 40 ? 6.555 38.344 15.578 1 97.44 40 SER B N 1
ATOM 2972 C CA . SER B 1 40 ? 7.664 38.125 16.516 1 97.44 40 SER B CA 1
ATOM 2973 C C . SER B 1 40 ? 8.617 37.062 16 1 97.44 40 SER B C 1
ATOM 2975 O O . SER B 1 40 ? 8.188 36.062 15.422 1 97.44 40 SER B O 1
ATOM 2977 N N . THR B 1 41 ? 9.852 37.281 16.094 1 94 41 THR B N 1
ATOM 2978 C CA . THR B 1 41 ? 10.922 36.281 15.977 1 94 41 THR B CA 1
ATOM 2979 C C . THR B 1 41 ? 11.852 36.344 17.188 1 94 41 THR B C 1
ATOM 2981 O O . THR B 1 41 ? 11.625 37.125 18.109 1 94 41 THR B O 1
ATOM 2984 N N . THR B 1 42 ? 12.781 35.375 17.188 1 90.31 42 THR B N 1
ATOM 2985 C CA . THR B 1 42 ? 13.695 35.375 18.312 1 90.31 42 THR B CA 1
ATOM 2986 C C . THR B 1 42 ? 14.695 36.531 18.203 1 90.31 42 THR B C 1
ATOM 2988 O O . THR B 1 42 ? 15.414 36.844 19.156 1 90.31 42 THR B O 1
ATOM 2991 N N . ARG B 1 43 ? 14.852 37.25 16.969 1 90.56 43 ARG B N 1
ATOM 2992 C CA . ARG B 1 43 ? 15.742 38.406 16.75 1 90.56 43 ARG B CA 1
ATOM 2993 C C . ARG B 1 43 ? 14.961 39.625 16.297 1 90.56 43 ARG B C 1
ATOM 2995 O O . ARG B 1 43 ? 14.195 39.562 15.336 1 90.56 43 ARG B O 1
ATOM 3002 N N . ILE B 1 44 ? 15.125 40.688 16.969 1 95.31 44 ILE B N 1
ATOM 3003 C CA . ILE B 1 44 ? 14.383 41.906 16.688 1 95.31 44 ILE B CA 1
ATOM 3004 C C . ILE B 1 44 ? 14.609 42.312 15.227 1 95.31 44 ILE B C 1
ATOM 3006 O O . ILE B 1 44 ? 13.695 42.812 14.578 1 95.31 44 ILE B O 1
ATOM 3010 N N . GLU B 1 45 ? 15.773 42.094 14.727 1 96 45 GLU B N 1
ATOM 3011 C CA . GLU B 1 45 ? 16.094 42.5 13.359 1 96 45 GLU B CA 1
ATOM 3012 C C . GLU B 1 45 ? 15.258 41.719 12.352 1 96 45 GLU B C 1
ATOM 3014 O O . GLU B 1 45 ? 14.742 42.281 11.383 1 96 45 GLU B O 1
ATOM 3019 N N . SER B 1 46 ? 15.188 40.406 12.617 1 95 46 SER B N 1
ATOM 3020 C CA . SER B 1 46 ? 14.398 39.594 11.711 1 95 46 SER B CA 1
ATOM 3021 C C . SER B 1 46 ? 12.914 39.906 11.82 1 95 46 SER B C 1
ATOM 3023 O O . SER B 1 46 ? 12.188 39.875 10.82 1 95 46 SER B O 1
ATOM 3025 N N . ALA B 1 47 ? 12.477 40.25 13.055 1 96.81 47 ALA B N 1
ATOM 3026 C CA . ALA B 1 47 ? 11.086 40.656 13.25 1 96.81 47 ALA B CA 1
ATOM 3027 C C . ALA B 1 47 ? 10.789 41.938 12.492 1 96.81 47 ALA B C 1
ATOM 3029 O O . ALA B 1 47 ? 9.742 42.062 11.852 1 96.81 47 ALA B O 1
ATOM 3030 N N . ARG B 1 48 ? 11.68 42.844 12.578 1 97.19 48 ARG B N 1
ATOM 3031 C CA . ARG B 1 48 ? 11.531 44.125 11.883 1 97.19 48 ARG B CA 1
ATOM 3032 C C . ARG B 1 48 ? 11.5 43.938 10.375 1 97.19 48 ARG B C 1
ATOM 3034 O O . ARG B 1 48 ? 10.672 44.531 9.68 1 97.19 48 ARG B O 1
ATOM 3041 N N . ALA B 1 49 ? 12.383 43.156 9.875 1 96.5 49 ALA B N 1
ATOM 3042 C CA . ALA B 1 49 ? 12.445 42.875 8.445 1 96.5 49 ALA B CA 1
ATOM 3043 C C . ALA B 1 49 ? 11.125 42.25 7.953 1 96.5 49 ALA B C 1
ATOM 3045 O O . ALA B 1 49 ? 10.633 42.625 6.883 1 96.5 49 ALA B O 1
ATOM 3046 N N . ALA B 1 50 ? 10.633 41.312 8.719 1 96.94 50 ALA B N 1
ATOM 3047 C CA . ALA B 1 50 ? 9.359 40.719 8.367 1 96.94 50 ALA B CA 1
ATOM 3048 C C . ALA B 1 50 ? 8.227 41.719 8.391 1 96.94 50 ALA B C 1
ATOM 3050 O O . ALA B 1 50 ? 7.398 41.781 7.473 1 96.94 50 ALA B O 1
ATOM 3051 N N . ALA B 1 51 ? 8.195 42.562 9.406 1 97.88 51 ALA B N 1
ATOM 3052 C CA . ALA B 1 51 ? 7.164 43.562 9.539 1 97.88 51 ALA B CA 1
ATOM 3053 C C . ALA B 1 51 ? 7.199 44.531 8.359 1 97.88 51 ALA B C 1
ATOM 3055 O O . ALA B 1 51 ? 6.152 44.875 7.797 1 97.88 51 ALA B O 1
ATOM 3056 N N . GLU B 1 52 ? 8.383 44.938 8.008 1 97.62 52 GLU B N 1
ATOM 3057 C CA . GLU B 1 52 ? 8.555 45.875 6.891 1 97.62 52 GLU B CA 1
ATOM 3058 C C . GLU B 1 52 ? 8.141 45.219 5.574 1 97.62 52 GLU B C 1
ATOM 3060 O O . GLU B 1 52 ? 7.438 45.812 4.766 1 97.62 52 GLU B O 1
ATOM 3065 N N . HIS B 1 53 ? 8.594 44 5.406 1 97.31 53 HIS B N 1
ATOM 3066 C CA . HIS B 1 53 ? 8.336 43.281 4.164 1 97.31 53 HIS B CA 1
ATOM 3067 C C . HIS B 1 53 ? 6.844 43.094 3.936 1 97.31 53 HIS B C 1
ATOM 3069 O O . HIS B 1 53 ? 6.363 43.188 2.807 1 97.31 53 HIS B O 1
ATOM 3075 N N . TYR B 1 54 ? 6.105 42.812 5.027 1 97.38 54 TYR B N 1
ATOM 3076 C CA . TYR B 1 54 ? 4.699 42.469 4.879 1 97.38 54 TYR B CA 1
ATOM 3077 C C . TYR B 1 54 ? 3.787 43.562 5.355 1 97.38 54 TYR B C 1
ATOM 3079 O O . TYR B 1 54 ? 2.574 43.406 5.469 1 97.38 54 TYR B O 1
ATOM 3087 N N . ASP B 1 55 ? 4.324 44.688 5.656 1 97.31 55 ASP B N 1
ATOM 3088 C CA . ASP B 1 55 ? 3.572 45.875 6.121 1 97.31 55 ASP B CA 1
ATOM 3089 C C . ASP B 1 55 ? 2.76 45.531 7.371 1 97.31 55 ASP B C 1
ATOM 3091 O O . ASP B 1 55 ? 1.548 45.75 7.406 1 97.31 55 ASP B O 1
ATOM 3095 N N . ILE B 1 56 ? 3.377 44.938 8.312 1 98.25 56 ILE B N 1
ATOM 3096 C CA . ILE B 1 56 ? 2.799 44.625 9.617 1 98.25 56 ILE B CA 1
ATOM 3097 C C . ILE B 1 56 ? 3.156 45.75 10.617 1 98.25 56 ILE B C 1
ATOM 3099 O O . ILE B 1 56 ? 4.324 46.094 10.75 1 98.25 56 ILE B O 1
ATOM 3103 N N . PRO B 1 57 ? 2.236 46.281 11.289 1 98.06 57 PRO B N 1
ATOM 3104 C CA . PRO B 1 57 ? 2.438 47.531 12.031 1 98.06 57 PRO B CA 1
ATOM 3105 C C . PRO B 1 57 ? 3.359 47.375 13.234 1 98.06 57 PRO B C 1
ATOM 3107 O O . PRO B 1 57 ? 3.975 48.344 13.688 1 98.06 57 PRO B O 1
ATOM 3110 N N . ARG B 1 58 ? 3.471 46.094 13.852 1 98.56 58 ARG B N 1
ATOM 3111 C CA . ARG B 1 58 ? 4.23 45.906 15.086 1 98.56 58 ARG B CA 1
ATOM 3112 C C . ARG B 1 58 ? 5.168 44.719 14.977 1 98.56 58 ARG B C 1
ATOM 3114 O O . ARG B 1 58 ? 4.84 43.719 14.328 1 98.56 58 ARG B O 1
ATOM 3121 N N . HIS B 1 59 ? 6.305 44.812 15.5 1 98.12 59 HIS B N 1
ATOM 3122 C CA . HIS B 1 59 ? 7.281 43.719 15.57 1 98.12 59 HIS B CA 1
ATOM 3123 C C . HIS B 1 59 ? 7.891 43.625 16.969 1 98.12 59 HIS B C 1
ATOM 3125 O O . HIS B 1 59 ? 8.094 44.656 17.641 1 98.12 59 HIS B O 1
ATOM 3131 N N . PHE B 1 60 ? 8.055 42.438 17.438 1 97.94 60 PHE B N 1
ATOM 3132 C CA . PHE B 1 60 ? 8.555 42.188 18.781 1 97.94 60 PHE B CA 1
ATOM 3133 C C . PHE B 1 60 ? 9.695 41.156 18.766 1 97.94 60 PHE B C 1
ATOM 3135 O O . PHE B 1 60 ? 9.812 40.375 17.828 1 97.94 60 PHE B O 1
ATOM 3142 N N . ALA B 1 61 ? 10.461 41.125 19.797 1 94.31 61 ALA B N 1
ATOM 3143 C CA . ALA B 1 61 ? 11.586 40.219 19.891 1 94.31 61 ALA B CA 1
ATOM 3144 C C . ALA B 1 61 ? 11.258 39.031 20.828 1 94.31 61 ALA B C 1
ATOM 3146 O O . ALA B 1 61 ? 12.117 38.188 21.109 1 94.31 61 ALA B O 1
ATOM 3147 N N . SER B 1 62 ? 10.008 39.094 21.281 1 95.06 62 SER B N 1
ATOM 3148 C CA . SER B 1 62 ? 9.617 37.969 22.156 1 95.06 62 SER B CA 1
ATOM 3149 C C . SER B 1 62 ? 8.125 37.688 22.047 1 95.06 62 SER B C 1
ATOM 3151 O O . SER B 1 62 ? 7.34 38.594 21.719 1 95.06 62 SER B O 1
ATOM 3153 N N . VAL B 1 63 ? 7.863 36.438 22.391 1 97.12 63 VAL B N 1
ATOM 3154 C CA . VAL B 1 63 ? 6.465 36.031 22.406 1 97.12 63 VAL B CA 1
ATOM 3155 C C . VAL B 1 63 ? 5.719 36.719 23.516 1 97.12 63 VAL B C 1
ATOM 3157 O O . VAL B 1 63 ? 4.539 37.062 23.375 1 97.12 63 VAL B O 1
ATOM 3160 N N . GLU B 1 64 ? 6.363 37.031 24.609 1 97.75 64 GLU B N 1
ATOM 3161 C CA . GLU B 1 64 ? 5.742 37.75 25.734 1 97.75 64 GLU B CA 1
ATOM 3162 C C . GLU B 1 64 ? 5.242 39.125 25.328 1 97.75 64 GLU B C 1
ATOM 3164 O O . GLU B 1 64 ? 4.105 39.5 25.625 1 97.75 64 GLU B O 1
ATOM 3169 N N . ASP B 1 65 ? 6.133 39.812 24.625 1 97.75 65 ASP B N 1
ATOM 3170 C CA . ASP B 1 65 ? 5.762 41.156 24.172 1 97.75 65 ASP B CA 1
ATOM 3171 C C . ASP B 1 65 ? 4.617 41.094 23.156 1 97.75 65 ASP B C 1
ATOM 3173 O O . ASP B 1 65 ? 3.715 41.938 23.188 1 97.75 65 ASP B O 1
ATOM 3177 N N . LEU B 1 66 ? 4.727 40.156 22.281 1 98.44 66 LEU B N 1
ATOM 3178 C CA . LEU B 1 66 ? 3.658 40 21.297 1 98.44 66 LEU B CA 1
ATOM 3179 C C . LEU B 1 66 ? 2.33 39.719 21.984 1 98.44 66 LEU B C 1
ATOM 3181 O O . LEU B 1 66 ? 1.305 40.312 21.641 1 98.44 66 LEU B O 1
ATOM 3185 N N . CYS B 1 67 ? 2.334 38.844 23.031 1 98.31 67 CYS B N 1
ATOM 3186 C CA . CYS B 1 67 ? 1.123 38.438 23.734 1 98.31 67 CYS B CA 1
ATOM 3187 C C . CYS B 1 67 ? 0.579 39.562 24.609 1 98.31 67 CYS B C 1
ATOM 3189 O O . CYS B 1 67 ? -0.607 39.594 24.938 1 98.31 67 CYS B O 1
ATOM 3191 N N . ALA B 1 68 ? 1.418 40.5 24.984 1 97.94 68 ALA B N 1
ATOM 3192 C CA . ALA B 1 68 ? 1.004 41.625 25.812 1 97.94 68 ALA B CA 1
ATOM 3193 C C . ALA B 1 68 ? 0.335 42.688 24.969 1 97.94 68 ALA B C 1
ATOM 3195 O O . ALA B 1 68 ? -0.294 43.625 25.516 1 97.94 68 ALA B O 1
ATOM 3196 N N . CYS B 1 69 ? 0.492 42.594 23.703 1 97.88 69 CYS B N 1
ATOM 3197 C CA . CYS B 1 69 ? -0.076 43.594 22.797 1 97.88 69 CYS B CA 1
ATOM 3198 C C . CYS B 1 69 ? -1.596 43.469 22.75 1 97.88 69 CYS B C 1
ATOM 3200 O O . CYS B 1 69 ? -2.137 42.438 22.344 1 97.88 69 CYS B O 1
ATOM 3202 N N . ASP B 1 70 ? -2.328 44.594 22.969 1 97.62 70 ASP B N 1
ATOM 3203 C CA . ASP B 1 70 ? -3.785 44.625 23.031 1 97.62 70 ASP B CA 1
ATOM 3204 C C . ASP B 1 70 ? -4.41 44.375 21.656 1 97.62 70 ASP B C 1
ATOM 3206 O O . ASP B 1 70 ? -5.523 43.875 21.562 1 97.62 70 ASP B O 1
ATOM 3210 N N . ALA B 1 71 ? -3.652 44.688 20.672 1 97.94 71 ALA B N 1
ATOM 3211 C CA . ALA B 1 71 ? -4.172 44.594 19.312 1 97.94 71 ALA B CA 1
ATOM 3212 C C . ALA B 1 71 ? -4.184 43.125 18.859 1 97.94 71 ALA B C 1
ATOM 3214 O O . ALA B 1 71 ? -4.816 42.781 17.859 1 97.94 71 ALA B O 1
ATOM 3215 N N . VAL B 1 72 ? -3.52 42.219 19.609 1 98.69 72 VAL B N 1
ATOM 3216 C CA . VAL B 1 72 ? -3.418 40.812 19.25 1 98.69 72 VAL B CA 1
ATOM 3217 C C . VAL B 1 72 ? -4.469 40 20 1 98.69 72 VAL B C 1
ATOM 3219 O O . VAL B 1 72 ? -4.473 40 21.234 1 98.69 72 VAL B O 1
ATOM 3222 N N . ASP B 1 73 ? -5.336 39.344 19.25 1 98.56 73 ASP B N 1
ATOM 3223 C CA . ASP B 1 73 ? -6.355 38.469 19.812 1 98.56 73 ASP B CA 1
ATOM 3224 C C . ASP B 1 73 ? -5.965 37 19.641 1 98.56 73 ASP B C 1
ATOM 3226 O O . ASP B 1 73 ? -6.363 36.156 20.453 1 98.56 73 ASP B O 1
ATOM 3230 N N . LEU B 1 74 ? -5.324 36.688 18.547 1 98.81 74 LEU B N 1
ATOM 3231 C CA . LEU B 1 74 ? -4.938 35.344 18.125 1 98.81 74 LEU B CA 1
ATOM 3232 C C . LEU B 1 74 ? -3.436 35.281 17.859 1 98.81 74 LEU B C 1
ATOM 3234 O O . LEU B 1 74 ? -2.883 36.125 17.172 1 98.81 74 LEU B O 1
ATOM 3238 N N . VAL B 1 75 ? -2.791 34.281 18.422 1 98.88 75 VAL B N 1
ATOM 3239 C CA . VAL B 1 75 ? -1.371 34.062 18.156 1 98.88 75 VAL B CA 1
ATOM 3240 C C . VAL B 1 75 ? -1.193 32.844 17.266 1 98.88 75 VAL B C 1
ATOM 3242 O O . VAL B 1 75 ? -1.65 31.75 17.594 1 98.88 75 VAL B O 1
ATOM 3245 N N . ALA B 1 76 ? -0.597 33 16.109 1 98.88 76 ALA B N 1
ATOM 3246 C CA . ALA B 1 76 ? -0.227 31.906 15.219 1 98.88 76 ALA B CA 1
ATOM 3247 C C . ALA B 1 76 ? 1.224 31.484 15.438 1 98.88 76 ALA B C 1
ATOM 3249 O O . ALA B 1 76 ? 2.145 32.281 15.211 1 98.88 76 ALA B O 1
ATOM 3250 N N . VAL B 1 77 ? 1.394 30.281 15.898 1 98.75 77 VAL B N 1
ATOM 3251 C CA . VAL B 1 77 ? 2.717 29.719 16.141 1 98.75 77 VAL B CA 1
ATOM 3252 C C . VAL B 1 77 ? 3.15 28.875 14.945 1 98.75 77 VAL B C 1
ATOM 3254 O O . VAL B 1 77 ? 2.676 27.75 14.766 1 98.75 77 VAL B O 1
ATOM 3257 N N . THR B 1 78 ? 4.094 29.359 14.109 1 97.94 78 THR B N 1
ATOM 3258 C CA . THR B 1 78 ? 4.461 28.734 12.844 1 97.94 78 THR B CA 1
ATOM 3259 C C . THR B 1 78 ? 5.961 28.453 12.789 1 97.94 78 THR B C 1
ATOM 3261 O O . THR B 1 78 ? 6.605 28.734 11.773 1 97.94 78 THR B O 1
ATOM 3264 N N . VAL B 1 79 ? 6.531 27.984 13.891 1 96.88 79 VAL B N 1
ATOM 3265 C CA . VAL B 1 79 ? 7.957 27.719 14.023 1 96.88 79 VAL B CA 1
ATOM 3266 C C . VAL B 1 79 ? 8.188 26.203 14.117 1 96.88 79 VAL B C 1
ATOM 3268 O O . VAL B 1 79 ? 7.254 25.422 13.93 1 96.88 79 VAL B O 1
ATOM 3271 N N . LYS B 1 80 ? 9.422 25.844 14.328 1 96.44 80 LYS B N 1
ATOM 3272 C CA . LYS B 1 80 ? 9.789 24.438 14.438 1 96.44 80 LYS B CA 1
ATOM 3273 C C . LYS B 1 80 ? 9.211 23.812 15.711 1 96.44 80 LYS B C 1
ATOM 3275 O O . LYS B 1 80 ? 9.117 24.484 16.75 1 96.44 80 LYS B O 1
ATOM 3280 N N . VAL B 1 81 ? 8.953 22.516 15.711 1 97.94 81 VAL B N 1
ATOM 3281 C CA . VAL B 1 81 ? 8.148 21.75 16.656 1 97.94 81 VAL B CA 1
ATOM 3282 C C . VAL B 1 81 ? 8.711 21.922 18.062 1 97.94 81 VAL B C 1
ATOM 3284 O O . VAL B 1 81 ? 7.965 22.141 19.016 1 97.94 81 VAL B O 1
ATOM 3287 N N . PRO B 1 82 ? 10.016 21.938 18.281 1 97.75 82 PRO B N 1
ATOM 3288 C CA . PRO B 1 82 ? 10.539 21.922 19.656 1 97.75 82 PRO B CA 1
ATOM 3289 C C . PRO B 1 82 ? 10.203 23.203 20.422 1 97.75 82 PRO B C 1
ATOM 3291 O O . PRO B 1 82 ? 10.25 23.234 21.641 1 97.75 82 PRO B O 1
ATOM 3294 N N . ALA B 1 83 ? 9.82 24.25 19.688 1 97.62 83 ALA B N 1
ATOM 3295 C CA . ALA B 1 83 ? 9.555 25.531 20.328 1 97.62 83 ALA B CA 1
ATOM 3296 C C . ALA B 1 83 ? 8.07 25.672 20.656 1 97.62 83 ALA B C 1
ATOM 3298 O O . ALA B 1 83 ? 7.676 26.609 21.359 1 97.62 83 ALA B O 1
ATOM 3299 N N . HIS B 1 84 ? 7.203 24.75 20.219 1 98.75 84 HIS B N 1
ATOM 3300 C CA . HIS B 1 84 ? 5.758 24.922 20.266 1 98.75 84 HIS B CA 1
ATOM 3301 C C . HIS B 1 84 ? 5.27 25.062 21.703 1 98.75 84 HIS B C 1
ATOM 3303 O O . HIS B 1 84 ? 4.539 26 22.031 1 98.75 84 HIS B O 1
ATOM 3309 N N . LEU B 1 85 ? 5.734 24.172 22.562 1 98.75 85 LEU B N 1
ATOM 3310 C CA . LEU B 1 85 ? 5.191 24.109 23.906 1 98.75 85 LEU B CA 1
ATOM 3311 C C . LEU B 1 85 ? 5.367 25.438 24.625 1 98.75 85 LEU B C 1
ATOM 3313 O O . LEU B 1 85 ? 4.398 26 25.141 1 98.75 85 LEU B O 1
ATOM 3317 N N . ALA B 1 86 ? 6.57 25.938 24.641 1 98.38 86 ALA B N 1
ATOM 3318 C CA . ALA B 1 86 ? 6.879 27.156 25.359 1 98.38 86 ALA B CA 1
ATOM 3319 C C . ALA B 1 86 ? 6.09 28.344 24.812 1 98.38 86 ALA B C 1
ATOM 3321 O O . ALA B 1 86 ? 5.535 29.141 25.562 1 98.38 86 ALA B O 1
ATOM 3322 N N . LEU B 1 87 ? 5.996 28.453 23.516 1 98.69 87 LEU B N 1
ATOM 3323 C CA . LEU B 1 87 ? 5.332 29.578 22.859 1 98.69 87 LEU B CA 1
ATOM 3324 C C . LEU B 1 87 ? 3.824 29.516 23.078 1 98.69 87 LEU B C 1
ATOM 3326 O O . LEU B 1 87 ? 3.197 30.531 23.391 1 98.69 87 LEU B O 1
ATOM 3330 N N . VAL B 1 88 ? 3.262 28.328 22.906 1 98.81 88 VAL B N 1
ATOM 3331 C CA . VAL B 1 88 ? 1.825 28.141 23.062 1 98.81 88 VAL B CA 1
ATOM 3332 C C . VAL B 1 88 ? 1.428 28.406 24.516 1 98.81 88 VAL B C 1
ATOM 3334 O O . VAL B 1 88 ? 0.415 29.047 24.781 1 98.81 88 VAL B O 1
ATOM 3337 N N . ARG B 1 89 ? 2.232 27.922 25.438 1 98.38 89 ARG B N 1
ATOM 3338 C CA . ARG B 1 89 ? 1.975 28.156 26.859 1 98.38 89 ARG B CA 1
ATOM 3339 C C . ARG B 1 89 ? 1.887 29.656 27.156 1 98.38 89 ARG B C 1
ATOM 3341 O O . ARG B 1 89 ? 0.985 30.094 27.875 1 98.38 89 ARG B O 1
ATOM 3348 N N . THR B 1 90 ? 2.822 30.406 26.656 1 98.5 90 THR B N 1
ATOM 3349 C CA . THR B 1 90 ? 2.865 31.859 26.875 1 98.5 90 THR B CA 1
ATOM 3350 C C . THR B 1 90 ? 1.621 32.531 26.312 1 98.5 90 THR B C 1
ATOM 3352 O O . THR B 1 90 ? 1.016 33.375 26.969 1 98.5 90 THR B O 1
ATOM 3355 N N . ALA B 1 91 ? 1.221 32.125 25.109 1 98.81 91 ALA B N 1
ATOM 3356 C CA . ALA B 1 91 ? 0.046 32.719 24.453 1 98.81 91 ALA B CA 1
ATOM 3357 C C . ALA B 1 91 ? -1.224 32.406 25.25 1 98.81 91 ALA B C 1
ATOM 3359 O O . ALA B 1 91 ? -2.061 33.281 25.469 1 98.81 91 ALA B O 1
ATOM 3360 N N . LEU B 1 92 ? -1.342 31.188 25.703 1 98.62 92 LEU B N 1
ATOM 3361 C CA . LEU B 1 92 ? -2.523 30.766 26.438 1 98.62 92 LEU B CA 1
ATOM 3362 C C . LEU B 1 92 ? -2.598 31.453 27.797 1 98.62 92 LEU B C 1
ATOM 3364 O O . LEU B 1 92 ? -3.678 31.859 28.234 1 98.62 92 LEU B O 1
ATOM 3368 N N . ALA B 1 93 ? -1.462 31.562 28.438 1 98.06 93 ALA B N 1
ATOM 3369 C CA . ALA B 1 93 ? -1.41 32.25 29.734 1 98.06 93 ALA B CA 1
ATOM 3370 C C . ALA B 1 93 ? -1.868 33.688 29.609 1 98.06 93 ALA B C 1
ATOM 3372 O O . ALA B 1 93 ? -2.412 34.25 30.562 1 98.06 93 ALA B O 1
ATOM 3373 N N . ALA B 1 94 ? -1.659 34.281 28.484 1 98.31 94 ALA B N 1
ATOM 3374 C CA . ALA B 1 94 ? -2.041 35.688 28.219 1 98.31 94 ALA B CA 1
ATOM 3375 C C . ALA B 1 94 ? -3.498 35.781 27.781 1 98.31 94 ALA B C 1
ATOM 3377 O O . ALA B 1 94 ? -3.994 36.844 27.484 1 98.31 94 ALA B O 1
ATOM 3378 N N . GLY B 1 95 ? -4.164 34.656 27.672 1 98 95 GLY B N 1
ATOM 3379 C CA . GLY B 1 95 ? -5.574 34.625 27.312 1 98 95 GLY B CA 1
ATOM 3380 C C . GLY B 1 95 ? -5.82 34.812 25.828 1 98 95 GLY B C 1
ATOM 3381 O O . GLY B 1 95 ? -6.906 35.219 25.422 1 98 95 GLY B O 1
ATOM 3382 N N . LYS B 1 96 ? -4.832 34.562 25.016 1 98.69 96 LYS B N 1
ATOM 3383 C CA . LYS B 1 96 ? -4.977 34.719 23.578 1 98.69 96 LYS B CA 1
ATOM 3384 C C . LYS B 1 96 ? -5.523 33.438 22.953 1 98.69 96 LYS B C 1
ATOM 3386 O O . LYS B 1 96 ? -5.238 32.312 23.422 1 98.69 96 LYS B O 1
ATOM 3391 N N . HIS B 1 97 ? -6.387 33.5 21.875 1 98.56 97 HIS B N 1
ATOM 3392 C CA . HIS B 1 97 ? -6.605 32.375 21 1 98.56 97 HIS B CA 1
ATOM 3393 C C . HIS B 1 97 ? -5.301 31.922 20.359 1 98.56 97 HIS B C 1
ATOM 3395 O O . HIS B 1 97 ? -4.355 32.719 20.234 1 98.56 97 HIS B O 1
ATOM 3401 N N . VAL B 1 98 ? -5.266 30.641 19.984 1 98.88 98 VAL B N 1
ATOM 3402 C CA . VAL B 1 98 ? -4.008 30.141 19.438 1 98.88 98 VAL B CA 1
ATOM 3403 C C . VAL B 1 98 ? -4.273 29.312 18.188 1 98.88 98 VAL B C 1
ATOM 3405 O O . VAL B 1 98 ? -5.211 28.516 18.156 1 98.88 98 VAL B O 1
ATOM 3408 N N . TYR B 1 99 ? -3.547 29.516 17.125 1 98.81 99 TYR B N 1
ATOM 3409 C CA . TYR B 1 99 ? -3.295 28.609 16.016 1 98.81 99 TYR B CA 1
ATOM 3410 C C . TYR B 1 99 ? -1.876 28.047 16.062 1 98.81 99 TYR B C 1
ATOM 3412 O O . TYR B 1 99 ? -0.912 28.781 15.812 1 98.81 99 TYR B O 1
ATOM 3420 N N . CYS B 1 100 ? -1.729 26.812 16.406 1 98.88 100 CYS B N 1
ATOM 3421 C CA . CYS B 1 100 ? -0.408 26.188 16.422 1 98.88 100 CYS B CA 1
ATOM 3422 C C . CYS B 1 100 ? -0.259 25.188 15.289 1 98.88 100 CYS B C 1
ATOM 3424 O O . CYS B 1 100 ? -1.123 24.328 15.102 1 98.88 100 CYS B O 1
ATOM 3426 N N . GLU B 1 101 ? 0.78 25.25 14.664 1 98.31 101 GLU B N 1
ATOM 3427 C CA . GLU B 1 101 ? 1.052 24.312 13.578 1 98.31 101 GLU B CA 1
ATOM 3428 C C . GLU B 1 101 ? 1.189 22.875 14.102 1 98.31 101 GLU B C 1
ATOM 3430 O O . GLU B 1 101 ? 1.563 22.672 15.258 1 98.31 101 GLU B O 1
ATOM 3435 N N . TRP B 1 102 ? 0.82 21.984 13.211 1 98.5 102 TRP B N 1
ATOM 3436 C CA . TRP B 1 102 ? 1.083 20.562 13.43 1 98.5 102 TRP B CA 1
ATOM 3437 C C . TRP B 1 102 ? 2.547 20.234 13.156 1 98.5 102 TRP B C 1
ATOM 3439 O O . TRP B 1 102 ? 3.127 20.719 12.18 1 98.5 102 TRP B O 1
ATOM 3449 N N . PRO B 1 103 ? 3.115 19.328 13.984 1 98.44 103 PRO B N 1
ATOM 3450 C CA . PRO B 1 103 ? 2.604 18.672 15.195 1 98.44 103 PRO B CA 1
ATOM 3451 C C . PRO B 1 103 ? 2.396 19.656 16.344 1 98.44 103 PRO B C 1
ATOM 3453 O O . PRO B 1 103 ? 3.174 20.609 16.5 1 98.44 103 PRO B O 1
ATOM 3456 N N . LEU B 1 104 ? 1.364 19.344 17.156 1 98.75 104 LEU B N 1
ATOM 3457 C CA . LEU B 1 104 ? 1.064 20.266 18.234 1 98.75 104 LEU B CA 1
ATOM 3458 C C . LEU B 1 104 ? 2.244 20.391 19.188 1 98.75 104 LEU B C 1
ATOM 3460 O O . LEU B 1 104 ? 2.66 21.5 19.547 1 98.75 104 LEU B O 1
ATOM 3464 N N . GLY B 1 105 ? 2.727 19.328 19.656 1 98.44 105 GLY B N 1
ATOM 3465 C CA . GLY B 1 105 ? 3.893 19.25 20.516 1 98.44 105 GLY B CA 1
ATOM 3466 C C . GLY B 1 105 ? 4.902 18.203 20.078 1 98.44 105 GLY B C 1
ATOM 3467 O O . GLY B 1 105 ? 4.652 17.453 19.125 1 98.44 105 GLY B O 1
ATOM 3468 N N . ASN B 1 106 ? 6.047 18.297 20.703 1 98.25 106 ASN B N 1
ATOM 3469 C CA . ASN B 1 106 ? 7.027 17.234 20.5 1 98.25 106 ASN B CA 1
ATOM 3470 C C . ASN B 1 106 ? 6.664 15.977 21.281 1 98.25 106 ASN B C 1
ATOM 3472 O O . ASN B 1 106 ? 7.219 15.727 22.359 1 98.25 106 ASN B O 1
ATOM 3476 N N . GLY B 1 107 ? 5.715 15.25 20.734 1 97.94 107 GLY B N 1
ATOM 3477 C CA . GLY B 1 107 ? 5.227 14.031 21.359 1 97.94 107 GLY B CA 1
ATOM 3478 C C . GLY B 1 107 ? 3.887 14.211 22.047 1 97.94 107 GLY B C 1
ATOM 3479 O O . GLY B 1 107 ? 3.377 15.328 22.141 1 97.94 107 GLY B O 1
ATOM 3480 N N . LEU B 1 108 ? 3.393 13.094 22.531 1 98.19 108 LEU B N 1
ATOM 3481 C CA . LEU B 1 108 ? 2.051 13.008 23.109 1 98.19 108 LEU B CA 1
ATOM 3482 C C . LEU B 1 108 ? 1.96 13.797 24.406 1 98.19 108 LEU B C 1
ATOM 3484 O O . LEU B 1 108 ? 0.987 14.523 24.625 1 98.19 108 LEU B O 1
ATOM 3488 N N . ASP B 1 109 ? 2.949 13.719 25.234 1 98.44 109 ASP B N 1
ATOM 3489 C CA . ASP B 1 109 ? 2.91 14.375 26.547 1 98.44 109 ASP B CA 1
ATOM 3490 C C . ASP B 1 109 ? 2.766 15.891 26.391 1 98.44 109 ASP B C 1
ATOM 3492 O O . ASP B 1 109 ? 1.945 16.516 27.062 1 98.44 109 ASP B O 1
ATOM 3496 N N . GLU B 1 110 ? 3.543 16.469 25.5 1 98.81 110 GLU B N 1
ATOM 3497 C CA . GLU B 1 110 ? 3.451 17.906 25.281 1 98.81 110 GLU B CA 1
ATOM 3498 C C . GLU B 1 110 ? 2.092 18.297 24.703 1 98.81 110 GLU B C 1
ATOM 3500 O O . GLU B 1 110 ? 1.526 19.328 25.062 1 98.81 110 GLU B O 1
ATOM 3505 N N . ALA B 1 111 ? 1.611 17.484 23.781 1 98.75 111 ALA B N 1
ATOM 3506 C CA . ALA B 1 111 ? 0.303 17.75 23.188 1 98.75 111 ALA B CA 1
ATOM 3507 C C . ALA B 1 111 ? -0.787 17.781 24.25 1 98.75 111 ALA B C 1
ATOM 3509 O O . ALA B 1 111 ? -1.634 18.672 24.266 1 98.75 111 ALA B O 1
ATOM 3510 N N . ILE B 1 112 ? -0.75 16.812 25.156 1 98.56 112 ILE B N 1
ATOM 3511 C CA . ILE B 1 112 ? -1.733 16.719 26.219 1 98.56 112 ILE B CA 1
ATOM 3512 C C . ILE B 1 112 ? -1.631 17.969 27.109 1 98.56 112 ILE B C 1
ATOM 3514 O O . ILE B 1 112 ? -2.646 18.578 27.453 1 98.56 112 ILE B O 1
ATOM 3518 N N . GLU B 1 113 ? -0.437 18.312 27.438 1 98.69 113 GLU B N 1
ATOM 3519 C CA . GLU B 1 113 ? -0.22 19.5 28.266 1 98.69 113 GLU B CA 1
ATOM 3520 C C . GLU B 1 113 ? -0.811 20.75 27.625 1 98.69 113 GLU B C 1
ATOM 3522 O O . GLU B 1 113 ? -1.483 21.531 28.281 1 98.69 113 GLU B O 1
ATOM 3527 N N . MET B 1 114 ? -0.564 20.938 26.375 1 98.75 114 MET B N 1
ATOM 3528 C CA . MET B 1 114 ? -1.046 22.125 25.672 1 98.75 114 MET B CA 1
ATOM 3529 C C . MET B 1 114 ? -2.566 22.109 25.562 1 98.75 114 MET B C 1
ATOM 3531 O O . MET B 1 114 ? -3.213 23.156 25.672 1 98.75 114 MET B O 1
ATOM 3535 N N . ALA B 1 115 ? -3.135 20.938 25.312 1 98.56 115 ALA B N 1
ATOM 3536 C CA . ALA B 1 115 ? -4.59 20.828 25.25 1 98.56 115 ALA B CA 1
ATOM 3537 C C . ALA B 1 115 ? -5.223 21.172 26.594 1 98.56 115 ALA B C 1
ATOM 3539 O O . ALA B 1 115 ? -6.223 21.891 26.656 1 98.56 115 ALA B O 1
ATOM 3540 N N . ASP B 1 116 ? -4.652 20.688 27.656 1 98.38 116 ASP B N 1
ATOM 3541 C CA . ASP B 1 116 ? -5.133 21 29 1 98.38 116 ASP B CA 1
ATOM 3542 C C . ASP B 1 116 ? -5.062 22.5 29.281 1 98.38 116 ASP B C 1
ATOM 3544 O O . ASP B 1 116 ? -6 23.078 29.828 1 98.38 116 ASP B O 1
ATOM 3548 N N . ALA B 1 117 ? -3.947 23.094 28.906 1 98.44 117 ALA B N 1
ATOM 3549 C CA . ALA B 1 117 ? -3.764 24.531 29.094 1 98.44 117 ALA B CA 1
ATOM 3550 C C . ALA B 1 117 ? -4.801 25.328 28.312 1 98.44 117 ALA B C 1
ATOM 3552 O O . ALA B 1 117 ? -5.316 26.328 28.812 1 98.44 117 ALA B O 1
ATOM 3553 N N . ALA B 1 118 ? -5.07 24.906 27.109 1 98.19 118 ALA B N 1
ATOM 3554 C CA . ALA B 1 118 ? -6.066 25.594 26.281 1 98.19 118 ALA B CA 1
ATOM 3555 C C . ALA B 1 118 ? -7.449 25.516 26.922 1 98.19 118 ALA B C 1
ATOM 3557 O O . ALA B 1 118 ? -8.18 26.516 26.953 1 98.19 118 ALA B O 1
ATOM 3558 N N . ARG B 1 119 ? -7.828 24.344 27.406 1 97 119 ARG B N 1
ATOM 3559 C CA . ARG B 1 119 ? -9.109 24.172 28.078 1 97 119 ARG B CA 1
ATOM 3560 C C . ARG B 1 119 ? -9.211 25.094 29.297 1 97 119 ARG B C 1
ATOM 3562 O O . ARG B 1 119 ? -10.242 25.719 29.531 1 97 119 ARG B O 1
ATOM 3569 N N . ALA B 1 120 ? -8.172 25.156 30.031 1 97.44 120 ALA B N 1
ATOM 3570 C CA . ALA B 1 120 ? -8.141 25.969 31.234 1 97.44 120 ALA B CA 1
ATOM 3571 C C . ALA B 1 120 ? -8.281 27.453 30.922 1 97.44 120 ALA B C 1
ATOM 3573 O O . ALA B 1 120 ? -8.906 28.203 31.672 1 97.44 120 ALA B O 1
ATOM 3574 N N . ALA B 1 121 ? -7.672 27.891 29.828 1 97 121 ALA B N 1
ATOM 3575 C CA . ALA B 1 121 ? -7.68 29.312 29.438 1 97 121 ALA B CA 1
ATOM 3576 C C . ALA B 1 121 ? -9.047 29.703 28.875 1 97 121 ALA B C 1
ATOM 3578 O O . ALA B 1 121 ? -9.367 30.891 28.812 1 97 121 ALA B O 1
ATOM 3579 N N . GLY B 1 122 ? -9.836 28.719 28.391 1 96.06 122 GLY B N 1
ATOM 3580 C CA . GLY B 1 122 ? -11.164 28.984 27.875 1 96.06 122 GLY B CA 1
ATOM 3581 C C . GLY B 1 122 ? -11.141 29.719 26.547 1 96.06 122 GLY B C 1
ATOM 3582 O O . GLY B 1 122 ? -12.078 30.453 26.219 1 96.06 122 GLY B O 1
ATOM 3583 N N . VAL B 1 123 ? -10.102 29.641 25.828 1 96.69 123 VAL B N 1
ATOM 3584 C CA . VAL B 1 123 ? -9.953 30.297 24.531 1 96.69 123 VAL B CA 1
ATOM 3585 C C . VAL B 1 123 ? -10.125 29.266 23.406 1 96.69 123 VAL B C 1
ATOM 3587 O O . VAL B 1 123 ? -10.195 28.062 23.672 1 96.69 123 VAL B O 1
ATOM 3590 N N . VAL B 1 124 ? -10.234 29.719 22.172 1 98.06 124 VAL B N 1
ATOM 3591 C CA . VAL B 1 124 ? -10.266 28.844 21 1 98.06 124 VAL B CA 1
ATOM 3592 C C . VAL B 1 124 ? -8.844 28.547 20.547 1 98.06 124 VAL B C 1
ATOM 3594 O O . VAL B 1 124 ? -8.078 29.453 20.25 1 98.06 124 VAL B O 1
ATOM 3597 N N . ALA B 1 125 ? -8.469 27.281 20.625 1 98.19 125 ALA B N 1
ATOM 3598 C CA . ALA B 1 125 ? -7.145 26.828 20.203 1 98.19 125 ALA B CA 1
ATOM 3599 C C . ALA B 1 125 ? -7.254 25.781 19.094 1 98.19 125 ALA B C 1
ATOM 3601 O O . ALA B 1 125 ? -7.926 24.75 19.266 1 98.19 125 ALA B O 1
ATOM 3602 N N . THR B 1 126 ? -6.594 26.062 17.984 1 98.38 126 THR B N 1
ATOM 3603 C CA . THR B 1 126 ? -6.656 25.188 16.828 1 98.38 126 THR B CA 1
ATOM 3604 C C . THR B 1 126 ? -5.262 24.719 16.422 1 98.38 126 THR B C 1
ATOM 3606 O O . THR B 1 126 ? -4.273 25.406 16.656 1 98.38 126 THR B O 1
ATOM 3609 N N . CYS B 1 127 ? -5.156 23.484 15.93 1 98.69 127 CYS B N 1
ATOM 3610 C CA . CYS B 1 127 ? -3.918 22.938 15.391 1 98.69 127 CYS B CA 1
ATOM 3611 C C . CYS B 1 127 ? -3.963 22.891 13.867 1 98.69 127 CYS B C 1
ATOM 3613 O O . CYS B 1 127 ? -5 22.578 13.281 1 98.69 127 CYS B O 1
ATOM 3615 N N . GLY B 1 128 ? -2.824 23.188 13.258 1 98.19 128 GLY B N 1
ATOM 3616 C CA . GLY B 1 128 ? -2.723 23.297 11.812 1 98.19 128 GLY B CA 1
ATOM 3617 C C . GLY B 1 128 ? -2.799 21.953 11.117 1 98.19 128 GLY B C 1
ATOM 3618 O O . GLY B 1 128 ? -1.879 21.562 10.383 1 98.19 128 GLY B O 1
ATOM 3619 N N . MET B 1 129 ? -3.859 21.156 11.195 1 97.69 129 MET B N 1
ATOM 3620 C CA . MET B 1 129 ? -4.121 19.906 10.516 1 97.69 129 MET B CA 1
ATOM 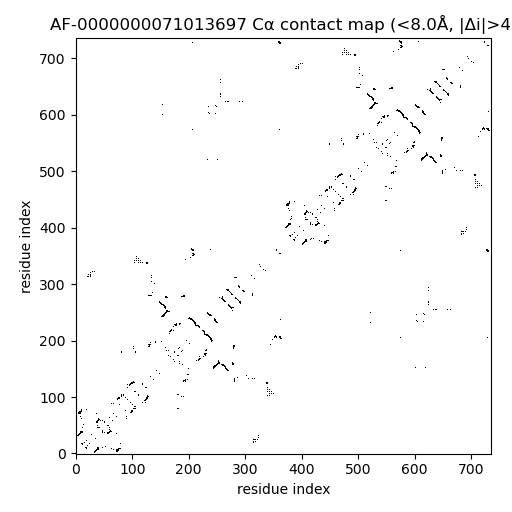3621 C C . MET B 1 129 ? -4.918 20.125 9.234 1 97.69 129 MET B C 1
ATOM 3623 O O . MET B 1 129 ? -6.02 19.594 9.078 1 97.69 129 MET B O 1
ATOM 3627 N N . GLN B 1 130 ? -4.262 20.828 8.297 1 95.38 130 GLN B N 1
ATOM 3628 C CA . GLN B 1 130 ? -4.977 21.484 7.207 1 95.38 130 GLN B CA 1
ATOM 3629 C C . GLN B 1 130 ? -5.32 20.484 6.102 1 95.38 130 GLN B C 1
ATOM 3631 O O . GLN B 1 130 ? -6.078 20.812 5.184 1 95.38 130 GLN B O 1
ATOM 3636 N N . ALA B 1 131 ? -4.859 19.188 6.191 1 96.56 131 ALA B N 1
ATOM 3637 C CA . ALA B 1 131 ? -5.242 18.203 5.184 1 96.56 131 ALA B CA 1
ATOM 3638 C C . ALA B 1 131 ? -6.754 18 5.152 1 96.56 131 ALA B C 1
ATOM 3640 O O . ALA B 1 131 ? -7.332 17.75 4.094 1 96.56 131 ALA B O 1
ATOM 3641 N N . ARG B 1 132 ? -7.371 18.078 6.273 1 94.12 132 ARG B N 1
ATOM 3642 C CA . ARG B 1 132 ? -8.805 17.828 6.379 1 94.12 132 ARG B CA 1
ATOM 3643 C C . ARG B 1 132 ? -9.602 18.859 5.59 1 94.12 132 ARG B C 1
ATOM 3645 O O . ARG B 1 132 ? -10.789 18.656 5.316 1 94.12 132 ARG B O 1
ATOM 3652 N N . PHE B 1 133 ? -8.914 20.016 5.191 1 94.56 133 PHE B N 1
ATOM 3653 C CA . PHE B 1 133 ? -9.594 21.062 4.457 1 94.56 133 PHE B CA 1
ATOM 3654 C C . PHE B 1 133 ? -9.312 20.953 2.961 1 94.56 133 PHE B C 1
ATOM 3656 O O . PHE B 1 133 ? -9.758 21.781 2.174 1 94.56 133 PHE B O 1
ATOM 3663 N N . ALA B 1 134 ? -8.492 19.938 2.557 1 96.38 134 ALA B N 1
ATOM 3664 C CA . ALA B 1 134 ? -8.359 19.688 1.126 1 96.38 134 ALA B CA 1
ATOM 3665 C C . ALA B 1 134 ? -9.711 19.391 0.492 1 96.38 134 ALA B C 1
ATOM 3667 O O . ALA B 1 134 ? -10.438 18.5 0.947 1 96.38 134 ALA B O 1
ATOM 3668 N N . PRO B 1 135 ? -10.07 20.078 -0.59 1 96.44 135 PRO B N 1
ATOM 3669 C CA . PRO B 1 135 ? -11.406 19.922 -1.166 1 96.44 135 PRO B CA 1
ATOM 3670 C C . PRO B 1 135 ? -11.719 18.484 -1.558 1 96.44 135 PRO B C 1
ATOM 3672 O O . PRO B 1 135 ? -12.852 18.016 -1.364 1 96.44 135 PRO B O 1
ATOM 3675 N N . GLU B 1 136 ? -10.773 17.797 -2.105 1 97.25 136 GLU B N 1
ATOM 3676 C CA . GLU B 1 136 ? -10.969 16.422 -2.545 1 97.25 136 GLU B CA 1
ATOM 3677 C C . GLU B 1 136 ? -11.25 15.492 -1.361 1 97.25 136 GLU B C 1
ATOM 3679 O O . GLU B 1 136 ? -12.086 14.594 -1.455 1 97.25 136 GLU B O 1
ATOM 3684 N N . LEU B 1 137 ? -10.562 15.695 -0.197 1 97.75 137 LEU B N 1
ATOM 3685 C CA . LEU B 1 137 ? -10.797 14.891 0.997 1 97.75 137 LEU B CA 1
ATOM 3686 C C . LEU B 1 137 ? -12.148 15.227 1.621 1 97.75 137 LEU B C 1
ATOM 3688 O O . LEU B 1 137 ? -12.891 14.328 2.023 1 97.75 137 LEU B O 1
ATOM 3692 N N . ALA B 1 138 ? -12.453 16.531 1.673 1 96.44 138 ALA B N 1
ATOM 3693 C CA . ALA B 1 138 ? -13.742 16.953 2.205 1 96.44 138 ALA B CA 1
ATOM 3694 C C . ALA B 1 138 ? -14.891 16.391 1.366 1 96.44 138 ALA B C 1
ATOM 3696 O O . ALA B 1 138 ? -15.891 15.922 1.908 1 96.44 138 ALA B O 1
ATOM 3697 N N . TYR B 1 139 ? -14.703 16.453 0.058 1 97.69 139 TYR B N 1
ATOM 3698 C CA . TYR B 1 139 ? -15.703 15.914 -0.852 1 97.69 139 TYR B CA 1
ATOM 3699 C C . TYR B 1 139 ? -15.844 14.406 -0.675 1 97.69 139 TYR B C 1
ATOM 3701 O O . TYR B 1 139 ? -16.969 13.883 -0.612 1 97.69 139 TYR B O 1
ATOM 3709 N N . ALA B 1 140 ? -14.773 13.703 -0.563 1 98.62 140 ALA B N 1
ATOM 3710 C CA . ALA B 1 140 ? -14.789 12.266 -0.334 1 98.62 140 ALA B CA 1
ATOM 3711 C C . ALA B 1 140 ? -15.547 11.922 0.942 1 98.62 140 ALA B C 1
ATOM 3713 O O . ALA B 1 140 ? -16.312 10.945 0.977 1 98.62 140 ALA B O 1
ATOM 3714 N N . ARG B 1 141 ? -15.305 12.688 1.989 1 98.12 141 ARG B N 1
ATOM 3715 C CA . ARG B 1 141 ? -16.016 12.477 3.244 1 98.12 141 ARG B CA 1
ATOM 3716 C C . ARG B 1 141 ? -17.531 12.477 3.023 1 98.12 141 ARG B C 1
ATOM 3718 O O . ARG B 1 141 ? -18.234 11.57 3.488 1 98.12 141 ARG B O 1
ATOM 3725 N N . ASP B 1 142 ? -17.984 13.461 2.324 1 98.25 142 ASP B N 1
ATOM 3726 C CA . ASP B 1 142 ? -19.422 13.586 2.1 1 98.25 142 ASP B CA 1
ATOM 3727 C C . ASP B 1 142 ? -19.922 12.492 1.169 1 98.25 142 ASP B C 1
ATOM 3729 O O . ASP B 1 142 ? -21.031 11.977 1.355 1 98.25 142 ASP B O 1
ATOM 3733 N N . LEU B 1 143 ? -19.141 12.133 0.118 1 98.5 143 LEU B N 1
ATOM 3734 C CA . LEU B 1 143 ? -19.516 11.047 -0.771 1 98.5 143 LEU B CA 1
ATOM 3735 C C . LEU B 1 143 ? -19.703 9.75 0.013 1 98.5 143 LEU B C 1
ATOM 3737 O O . LEU B 1 143 ? -20.672 9.023 -0.217 1 98.5 143 LEU B O 1
ATOM 3741 N N . ILE B 1 144 ? -18.844 9.461 0.907 1 98.38 144 ILE B N 1
ATOM 3742 C CA . ILE B 1 144 ? -18.906 8.242 1.702 1 98.38 144 ILE B CA 1
ATOM 3743 C C . ILE B 1 144 ? -20.094 8.297 2.65 1 98.38 144 ILE B C 1
ATOM 3745 O O . ILE B 1 144 ? -20.844 7.32 2.777 1 98.38 144 ILE B O 1
ATOM 3749 N N . ALA B 1 145 ? -20.281 9.414 3.289 1 97.69 145 ALA B N 1
ATOM 3750 C CA . ALA B 1 145 ? -21.422 9.586 4.188 1 97.69 145 ALA B CA 1
ATOM 3751 C C . ALA B 1 145 ? -22.734 9.414 3.443 1 97.69 145 ALA B C 1
ATOM 3753 O O . ALA B 1 145 ? -23.719 8.898 4.004 1 97.69 145 ALA B O 1
ATOM 3754 N N . ASP B 1 146 ? -22.75 9.828 2.189 1 97.88 146 ASP B N 1
ATOM 3755 C CA . ASP B 1 146 ? -23.953 9.773 1.369 1 97.88 146 ASP B CA 1
ATOM 3756 C C . ASP B 1 146 ? -24.141 8.383 0.762 1 97.88 146 ASP B C 1
ATOM 3758 O O . ASP B 1 146 ? -25.094 8.156 0.006 1 97.88 146 ASP B O 1
ATOM 3762 N N . GLY B 1 147 ? -23.219 7.512 1.029 1 97.88 147 GLY B N 1
ATOM 3763 C CA . GLY B 1 147 ? -23.391 6.125 0.625 1 97.88 147 GLY B CA 1
ATOM 3764 C C . GLY B 1 147 ? -22.797 5.824 -0.737 1 97.88 147 GLY B C 1
ATOM 3765 O O . GLY B 1 147 ? -23.109 4.805 -1.352 1 97.88 147 GLY B O 1
ATOM 3766 N N . TYR B 1 148 ? -21.953 6.691 -1.264 1 98.06 148 TYR B N 1
ATOM 3767 C CA . TYR B 1 148 ? -21.391 6.527 -2.598 1 98.06 148 TYR B CA 1
ATOM 3768 C C . TYR B 1 148 ? -20.688 5.18 -2.732 1 98.06 148 TYR B C 1
ATOM 3770 O O . TYR B 1 148 ? -20.781 4.527 -3.777 1 98.06 148 TYR B O 1
ATOM 3778 N N . VAL B 1 149 ? -20 4.711 -1.669 1 98.19 149 VAL B N 1
ATOM 3779 C CA . VAL B 1 149 ? -19.219 3.479 -1.769 1 98.19 149 VAL B CA 1
ATOM 3780 C C . VAL B 1 149 ? -19.891 2.381 -0.948 1 98.19 149 VAL B C 1
ATOM 3782 O O . VAL B 1 149 ? -19.344 1.287 -0.794 1 98.19 149 VAL B O 1
ATOM 3785 N N . GLY B 1 150 ? -21.047 2.562 -0.399 1 97.81 150 GLY B N 1
ATOM 3786 C CA . GLY B 1 150 ? -21.625 1.604 0.533 1 97.81 150 GLY B CA 1
ATOM 3787 C C . GLY B 1 150 ? -20.812 1.447 1.804 1 97.81 150 GLY B C 1
ATOM 3788 O O . GLY B 1 150 ? -20.344 2.436 2.369 1 97.81 150 GLY B O 1
ATOM 3789 N N . GLU B 1 151 ? -20.781 0.23 2.291 1 97.69 151 GLU B N 1
ATOM 3790 C CA . GLU B 1 151 ? -19.906 -0.049 3.426 1 97.69 151 GLU B CA 1
ATOM 3791 C C . GLU B 1 151 ? -18.453 -0.061 3.004 1 97.69 151 GLU B C 1
ATOM 3793 O O . GLU B 1 151 ? -18.078 -0.744 2.047 1 97.69 151 GLU B O 1
ATOM 3798 N N . VAL B 1 152 ? -17.641 0.717 3.697 1 98.56 152 VAL B N 1
ATOM 3799 C CA . VAL B 1 152 ? -16.219 0.712 3.393 1 98.56 152 VAL B CA 1
ATOM 3800 C C . VAL B 1 152 ? -15.594 -0.609 3.84 1 98.56 152 VAL B C 1
ATOM 3802 O O . VAL B 1 152 ? -15.719 -1.001 5.004 1 98.56 152 VAL B O 1
ATOM 3805 N N . LEU B 1 153 ? -14.922 -1.294 2.902 1 98.56 153 LEU B N 1
ATOM 3806 C CA . LEU B 1 153 ? -14.273 -2.572 3.191 1 98.56 153 LEU B CA 1
ATOM 3807 C C . LEU B 1 153 ? -12.828 -2.365 3.625 1 98.56 153 LEU B C 1
ATOM 3809 O O . LEU B 1 153 ? -12.383 -2.943 4.617 1 98.56 153 LEU B O 1
ATOM 3813 N N . SER B 1 154 ? -12.133 -1.598 2.881 1 98.75 154 SER B N 1
ATOM 3814 C CA . SER B 1 154 ? -10.719 -1.354 3.166 1 98.75 154 SER B CA 1
ATOM 3815 C C . SER B 1 154 ? -10.211 -0.113 2.438 1 98.75 154 SER B C 1
ATOM 3817 O O . SER B 1 154 ? -10.914 0.443 1.589 1 98.75 154 SER B O 1
ATOM 3819 N N . ALA B 1 155 ? -9.055 0.326 2.814 1 98.88 155 ALA B N 1
ATOM 3820 C CA . ALA B 1 155 ? -8.367 1.427 2.148 1 98.88 155 ALA B CA 1
ATOM 3821 C C . ALA B 1 155 ? -6.867 1.153 2.049 1 98.88 155 ALA B C 1
ATOM 3823 O O . ALA B 1 155 ? -6.293 0.485 2.912 1 98.88 155 ALA B O 1
ATOM 3824 N N . THR B 1 156 ? -6.234 1.606 0.967 1 98.88 156 THR B N 1
ATOM 3825 C CA . THR B 1 156 ? -4.801 1.564 0.71 1 98.88 156 THR B CA 1
ATOM 3826 C C . THR B 1 156 ? -4.23 2.975 0.592 1 98.88 156 THR B C 1
ATOM 3828 O O . THR B 1 156 ? -4.762 3.805 -0.148 1 98.88 156 THR B O 1
ATOM 3831 N N . LEU B 1 157 ? -3.184 3.207 1.352 1 98.88 157 LEU B N 1
ATOM 3832 C CA . LEU B 1 157 ? -2.539 4.516 1.338 1 98.88 157 LEU B CA 1
ATOM 3833 C C . LEU B 1 157 ? -1.052 4.387 1.026 1 98.88 157 LEU B C 1
ATOM 3835 O O . LEU B 1 157 ? -0.331 3.656 1.712 1 98.88 157 LEU B O 1
ATOM 3839 N N . ILE B 1 158 ? -0.555 5.047 -0.06 1 98.88 158 ILE B N 1
ATOM 3840 C CA . ILE B 1 158 ? 0.85 5.145 -0.441 1 98.88 158 ILE B CA 1
ATOM 3841 C C . ILE B 1 158 ? 1.26 6.613 -0.528 1 98.88 158 ILE B C 1
ATOM 3843 O O . ILE B 1 158 ? 0.509 7.445 -1.044 1 98.88 158 ILE B O 1
ATOM 3847 N N . GLY B 1 159 ? 2.373 6.938 0.001 1 98.69 159 GLY B N 1
ATOM 3848 C CA . GLY B 1 159 ? 2.873 8.297 -0.16 1 98.69 159 GLY B CA 1
ATOM 3849 C C . GLY B 1 159 ? 4.387 8.383 -0.125 1 98.69 159 GLY B C 1
ATOM 3850 O O . GLY B 1 159 ? 5.055 7.484 0.396 1 98.69 159 GLY B O 1
ATOM 3851 N N . ASN B 1 160 ? 4.973 9.438 -0.732 1 97.81 160 ASN B N 1
ATOM 3852 C CA . ASN B 1 160 ? 6.398 9.719 -0.582 1 97.81 160 ASN B CA 1
ATOM 3853 C C . ASN B 1 160 ? 6.648 10.758 0.504 1 97.81 160 ASN B C 1
ATOM 3855 O O . ASN B 1 160 ? 5.766 11.562 0.819 1 97.81 160 ASN B O 1
ATOM 3859 N N . GLY B 1 161 ? 7.848 10.758 1.019 1 97 161 GLY B N 1
ATOM 3860 C CA . GLY B 1 161 ? 8.164 11.531 2.209 1 97 161 GLY B CA 1
ATOM 3861 C C . GLY B 1 161 ? 8.914 12.812 1.908 1 97 161 GLY B C 1
ATOM 3862 O O . GLY B 1 161 ? 9.203 13.594 2.814 1 97 161 GLY B O 1
ATOM 3863 N N . GLY B 1 162 ? 9.242 13.039 0.625 1 96.06 162 GLY B N 1
ATOM 3864 C CA . GLY B 1 162 ? 9.938 14.266 0.258 1 96.06 162 GLY B CA 1
ATOM 3865 C C . GLY B 1 162 ? 11.336 14.344 0.829 1 96.06 162 GLY B C 1
ATOM 3866 O O . GLY B 1 162 ? 12.203 13.547 0.477 1 96.06 162 GLY B O 1
ATOM 3867 N N . VAL B 1 163 ? 11.5 15.148 1.866 1 96.88 163 VAL B N 1
ATOM 3868 C CA . VAL B 1 163 ? 12.828 15.562 2.32 1 96.88 163 VAL B CA 1
ATOM 3869 C C . VAL B 1 163 ? 13.461 14.438 3.137 1 96.88 163 VAL B C 1
ATOM 3871 O O . VAL B 1 163 ? 14.609 14.547 3.576 1 96.88 163 VAL B O 1
ATOM 3874 N N . TRP B 1 164 ? 12.789 13.367 3.34 1 98.25 164 TRP B N 1
ATOM 3875 C CA . TRP B 1 164 ? 13.359 12.242 4.066 1 98.25 164 TRP B CA 1
ATOM 3876 C C . TRP B 1 164 ? 13.984 11.234 3.105 1 98.25 164 TRP B C 1
ATOM 3878 O O . TRP B 1 164 ? 13.797 10.023 3.266 1 98.25 164 TRP B O 1
ATOM 3888 N N . GLY B 1 165 ? 14.562 11.75 2.025 1 97.19 165 GLY B N 1
ATOM 3889 C CA . GLY B 1 165 ? 15.336 11 1.043 1 97.19 165 GLY B CA 1
ATOM 3890 C C . GLY B 1 165 ? 16.828 11.188 1.188 1 97.19 165 GLY B C 1
ATOM 3891 O O . GLY B 1 165 ? 17.328 11.43 2.289 1 97.19 165 GLY B O 1
ATOM 3892 N N . PRO B 1 166 ? 17.547 11.023 0.095 1 96.56 166 PRO B N 1
ATOM 3893 C CA . PRO B 1 166 ? 19.016 11.055 0.169 1 96.56 166 PRO B CA 1
ATOM 3894 C C . PRO B 1 166 ? 19.547 12.469 0.395 1 96.56 166 PRO B C 1
ATOM 3896 O O . PRO B 1 166 ? 20.688 12.625 0.871 1 96.56 166 PRO B O 1
ATOM 3899 N N . VAL B 1 167 ? 18.75 13.477 0.028 1 96.62 167 VAL B N 1
ATOM 3900 C CA . VAL B 1 167 ? 19.188 14.867 0.105 1 96.62 167 VAL B CA 1
ATOM 3901 C C . VAL B 1 167 ? 18.156 15.703 0.849 1 96.62 167 VAL B C 1
ATOM 3903 O O . VAL B 1 167 ? 16.953 15.484 0.702 1 96.62 167 VAL B O 1
ATOM 3906 N N . VAL B 1 168 ? 18.672 16.656 1.68 1 97.38 168 VAL B N 1
ATOM 3907 C CA . VAL B 1 168 ? 17.766 17.516 2.438 1 97.38 168 VAL B CA 1
ATOM 3908 C C . VAL B 1 168 ? 18.219 18.969 2.324 1 97.38 168 VAL B C 1
ATOM 3910 O O . VAL B 1 168 ? 19.406 19.266 2.396 1 97.38 168 VAL B O 1
ATOM 3913 N N . PRO B 1 169 ? 17.281 19.891 2.033 1 95.81 169 PRO B N 1
ATOM 3914 C CA . PRO B 1 169 ? 17.641 21.297 2.123 1 95.81 169 PRO B CA 1
ATOM 3915 C C . PRO B 1 169 ? 18.125 21.688 3.518 1 95.81 169 PRO B C 1
ATOM 3917 O O . PRO B 1 169 ? 17.641 21.172 4.52 1 95.81 169 PRO B O 1
ATOM 3920 N N . PRO B 1 170 ? 19.016 22.672 3.586 1 95.06 170 PRO B N 1
ATOM 3921 C CA . PRO B 1 170 ? 19.562 23.078 4.883 1 95.06 170 PRO B CA 1
ATOM 3922 C C . PRO B 1 170 ? 18.484 23.438 5.898 1 95.06 170 PRO B C 1
ATOM 3924 O O . PRO B 1 170 ? 18.578 23.047 7.062 1 95.06 170 PRO B O 1
ATOM 3927 N N . ALA B 1 171 ? 17.484 24.109 5.496 1 92.19 171 ALA B N 1
ATOM 3928 C CA . ALA B 1 171 ? 16.422 24.578 6.391 1 92.19 171 ALA B CA 1
ATOM 3929 C C . ALA B 1 171 ? 15.633 23.422 6.969 1 92.19 171 ALA B C 1
ATOM 3931 O O . ALA B 1 171 ? 15.008 23.547 8.023 1 92.19 171 ALA B O 1
ATOM 3932 N N . ASP B 1 172 ? 15.656 22.234 6.305 1 95.5 172 ASP B N 1
ATOM 3933 C CA . ASP B 1 172 ? 14.859 21.078 6.703 1 95.5 172 ASP B CA 1
ATOM 3934 C C . ASP B 1 172 ? 15.727 20.016 7.395 1 95.5 172 ASP B C 1
ATOM 3936 O O . ASP B 1 172 ? 15.227 18.969 7.812 1 95.5 172 ASP B O 1
ATOM 3940 N N . ALA B 1 173 ? 16.984 20.297 7.574 1 96.25 173 ALA B N 1
ATOM 3941 C CA . ALA B 1 173 ? 17.938 19.328 8.102 1 96.25 173 ALA B CA 1
ATOM 3942 C C . ALA B 1 173 ? 17.547 18.875 9.516 1 96.25 173 ALA B C 1
ATOM 3944 O O . ALA B 1 173 ? 17.828 17.75 9.922 1 96.25 173 ALA B O 1
ATOM 3945 N N . TYR B 1 174 ? 16.828 19.766 10.203 1 95.94 174 TYR B N 1
ATOM 3946 C CA . TYR B 1 174 ? 16.438 19.438 11.562 1 95.94 174 TYR B CA 1
ATOM 3947 C C . TYR B 1 174 ? 15.461 18.25 11.57 1 95.94 174 TYR B C 1
ATOM 3949 O O . TYR B 1 174 ? 15.32 17.578 12.586 1 95.94 174 TYR B O 1
ATOM 3957 N N . ASN B 1 175 ? 14.805 17.969 10.43 1 97.31 175 ASN B N 1
ATOM 3958 C CA . ASN B 1 175 ? 13.828 16.875 10.32 1 97.31 175 ASN B CA 1
ATOM 3959 C C . ASN B 1 175 ? 14.508 15.516 10.367 1 97.31 175 ASN B C 1
ATOM 3961 O O . ASN B 1 175 ? 13.852 14.492 10.57 1 97.31 175 ASN B O 1
ATOM 3965 N N . ALA B 1 176 ? 15.789 15.484 10.141 1 98 176 ALA B N 1
ATOM 3966 C CA . ALA B 1 176 ? 16.531 14.227 10.109 1 98 176 ALA B CA 1
ATOM 3967 C C . ALA B 1 176 ? 16.609 13.602 11.5 1 98 176 ALA B C 1
ATOM 3969 O O . ALA B 1 176 ? 16.703 12.383 11.641 1 98 176 ALA B O 1
ATOM 3970 N N . ASP B 1 177 ? 16.609 14.43 12.477 1 98.25 177 ASP B N 1
ATOM 3971 C CA . ASP B 1 177 ? 16.75 14.008 13.867 1 98.25 177 ASP B CA 1
ATOM 3972 C C . ASP B 1 177 ? 15.398 13.688 14.484 1 98.25 177 ASP B C 1
ATOM 3974 O O . ASP B 1 177 ? 14.602 14.586 14.75 1 98.25 177 ASP B O 1
ATOM 3978 N N . VAL B 1 178 ? 15.188 12.445 14.852 1 98.19 178 VAL B N 1
ATOM 3979 C CA . VAL B 1 178 ? 13.898 11.945 15.312 1 98.19 178 VAL B CA 1
ATOM 3980 C C . VAL B 1 178 ? 13.492 12.664 16.594 1 98.19 178 VAL B C 1
ATOM 3982 O O . VAL B 1 178 ? 12.305 12.836 16.875 1 98.19 178 VAL B O 1
ATOM 3985 N N . THR B 1 179 ? 14.398 13.211 17.375 1 97.94 179 THR B N 1
ATOM 3986 C CA . THR B 1 179 ? 14.109 13.805 18.672 1 97.94 179 THR B CA 1
ATOM 3987 C C . THR B 1 179 ? 13.445 15.172 18.516 1 97.94 179 THR B C 1
ATOM 3989 O O . THR B 1 179 ? 12.898 15.719 19.469 1 97.94 179 THR B O 1
ATOM 3992 N N . ASN B 1 180 ? 13.391 15.695 17.297 1 98.06 180 ASN B N 1
ATOM 3993 C CA . ASN B 1 180 ? 12.789 17 17.031 1 98.06 180 ASN B CA 1
ATOM 3994 C C . ASN B 1 180 ? 11.281 16.891 16.844 1 98.06 180 ASN B C 1
ATOM 3996 O O . ASN B 1 180 ? 10.586 17.906 16.828 1 98.06 180 ASN B O 1
ATOM 4000 N N . GLY B 1 181 ? 10.75 15.727 16.688 1 98.06 181 GLY B N 1
ATOM 4001 C CA . GLY B 1 181 ? 9.32 15.508 16.609 1 98.06 181 GLY B CA 1
ATOM 4002 C C . GLY B 1 181 ? 8.734 15.82 15.242 1 98.06 181 GLY B C 1
ATOM 4003 O O . GLY B 1 181 ? 7.547 15.594 15 1 98.06 181 GLY B O 1
ATOM 4004 N N . ALA B 1 182 ? 9.578 16.375 14.359 1 98 182 ALA B N 1
ATOM 4005 C CA . ALA B 1 182 ? 9.219 16.609 12.961 1 98 182 ALA B CA 1
ATOM 4006 C C . ALA B 1 182 ? 9.773 15.508 12.062 1 98 182 ALA B C 1
ATOM 4008 O O . ALA B 1 182 ? 10.914 15.602 11.602 1 98 182 ALA B O 1
ATOM 4009 N N . THR B 1 183 ? 9 14.492 11.797 1 98.5 183 THR B N 1
ATOM 4010 C CA . THR B 1 183 ? 9.43 13.297 11.086 1 98.5 183 THR B CA 1
ATOM 4011 C C . THR B 1 183 ? 8.469 12.984 9.938 1 98.5 183 THR B C 1
ATOM 4013 O O . THR B 1 183 ? 7.402 13.594 9.828 1 98.5 183 THR B O 1
ATOM 4016 N N . MET B 1 184 ? 8.859 12.047 9.07 1 98.56 184 MET B N 1
ATOM 4017 C CA . MET B 1 184 ? 7.961 11.594 8.016 1 98.56 184 MET B CA 1
ATOM 4018 C C . MET B 1 184 ? 6.672 11.031 8.609 1 98.56 184 MET B C 1
ATOM 4020 O O . MET B 1 184 ? 5.598 11.188 8.023 1 98.56 184 MET B O 1
ATOM 4024 N N . LEU B 1 185 ? 6.73 10.422 9.766 1 98.75 185 LEU B N 1
ATOM 4025 C CA . LEU B 1 185 ? 5.562 9.867 10.438 1 98.75 185 LEU B CA 1
ATOM 4026 C C . LEU B 1 185 ? 4.629 10.984 10.906 1 98.75 185 LEU B C 1
ATOM 4028 O O . LEU B 1 185 ? 3.414 10.898 10.703 1 98.75 185 LEU B O 1
ATOM 4032 N N . THR B 1 186 ? 5.172 12.047 11.414 1 98.56 186 THR B N 1
ATOM 4033 C CA . THR B 1 186 ? 4.324 13.07 12.023 1 98.56 186 THR B CA 1
ATOM 4034 C C . THR B 1 186 ? 3.863 14.078 10.977 1 98.56 186 THR B C 1
ATOM 4036 O O . THR B 1 186 ? 2.727 14.555 11.016 1 98.56 186 THR B O 1
ATOM 4039 N N . ILE B 1 187 ? 4.699 14.375 10.031 1 98.12 187 ILE B N 1
ATOM 4040 C CA . ILE B 1 187 ? 4.371 15.523 9.195 1 98.12 187 ILE B CA 1
ATOM 4041 C C . ILE B 1 187 ? 3.572 15.055 7.977 1 98.12 187 ILE B C 1
ATOM 4043 O O . ILE B 1 187 ? 2.342 15.125 7.973 1 98.12 187 ILE B O 1
ATOM 4047 N N . PRO B 1 188 ? 4.25 14.453 6.926 1 98.06 188 PRO B N 1
ATOM 4048 C CA . PRO B 1 188 ? 3.393 14.102 5.793 1 98.06 188 PRO B CA 1
ATOM 4049 C C . PRO B 1 188 ? 2.373 13.016 6.129 1 98.06 188 PRO B C 1
ATOM 4051 O O . PRO B 1 188 ? 1.2 13.133 5.766 1 98.06 188 PRO B O 1
ATOM 4054 N N . LEU B 1 189 ? 2.756 11.953 6.816 1 98.69 189 LEU B N 1
ATOM 4055 C CA . LEU B 1 189 ? 1.817 10.875 7.117 1 98.69 189 LEU B CA 1
ATOM 4056 C C . LEU B 1 189 ? 0.838 11.297 8.211 1 98.69 189 LEU B C 1
ATOM 4058 O O . LEU B 1 189 ? -0.354 10.992 8.133 1 98.69 189 LEU B O 1
ATOM 4062 N N . GLY B 1 190 ? 1.326 11.961 9.219 1 98.5 190 GLY B N 1
ATOM 4063 C CA . GLY B 1 190 ? 0.441 12.422 10.273 1 98.5 190 GLY B CA 1
ATOM 4064 C C . GLY B 1 190 ? -0.68 13.312 9.766 1 98.5 190 GLY B C 1
ATOM 4065 O O . GLY B 1 190 ? -1.846 13.109 10.109 1 98.5 190 GLY B O 1
ATOM 4066 N N . HIS B 1 191 ? -0.326 14.344 8.938 1 98.38 191 HIS B N 1
ATOM 4067 C CA . HIS B 1 191 ? -1.345 15.164 8.297 1 98.38 191 HIS B CA 1
ATOM 4068 C C . HIS B 1 191 ? -2.326 14.305 7.5 1 98.38 191 HIS B C 1
ATOM 4070 O O . HIS B 1 191 ? -3.541 14.5 7.594 1 98.38 191 HIS B O 1
ATOM 4076 N N . THR B 1 192 ? -1.781 13.375 6.766 1 98.56 192 THR B N 1
ATOM 4077 C CA . THR B 1 192 ? -2.582 12.57 5.852 1 98.56 192 THR B CA 1
ATOM 4078 C C . THR B 1 192 ? -3.533 11.664 6.629 1 98.56 192 THR B C 1
ATOM 4080 O O . THR B 1 192 ? -4.715 11.562 6.293 1 98.56 192 THR B O 1
ATOM 4083 N N . LEU B 1 193 ? -3.01 11.07 7.676 1 98.44 193 LEU B N 1
ATOM 4084 C CA . LEU B 1 193 ? -3.844 10.164 8.461 1 98.44 193 LEU B CA 1
ATOM 4085 C C . LEU B 1 193 ? -4.953 10.922 9.172 1 98.44 193 LEU B C 1
ATOM 4087 O O . LEU B 1 193 ? -6.031 10.375 9.422 1 98.44 193 LEU B O 1
ATOM 4091 N N . ASP B 1 194 ? -4.738 12.188 9.539 1 98.12 194 ASP B N 1
ATOM 4092 C CA . ASP B 1 194 ? -5.824 13.016 10.062 1 98.12 194 ASP B CA 1
ATOM 4093 C C . ASP B 1 194 ? -6.93 13.195 9.023 1 98.12 194 ASP B C 1
ATOM 4095 O O . ASP B 1 194 ? -8.117 13.102 9.344 1 98.12 194 ASP B O 1
ATOM 4099 N N . GLY B 1 195 ? -6.512 13.508 7.797 1 97.44 195 GLY B N 1
ATOM 4100 C CA . GLY B 1 195 ? -7.48 13.562 6.715 1 97.44 195 GLY B CA 1
ATOM 4101 C C . GLY B 1 195 ? -8.242 12.266 6.52 1 97.44 195 GLY B C 1
ATOM 4102 O O . GLY B 1 195 ? -9.461 12.281 6.34 1 97.44 195 GLY B O 1
ATOM 4103 N N . VAL B 1 196 ? -7.531 11.148 6.582 1 97.75 196 VAL B N 1
ATOM 4104 C CA . VAL B 1 196 ? -8.133 9.828 6.426 1 97.75 196 VAL B CA 1
ATOM 4105 C C . VAL B 1 196 ? -9.133 9.578 7.555 1 97.75 196 VAL B C 1
ATOM 4107 O O . VAL B 1 196 ? -10.219 9.047 7.32 1 97.75 196 VAL B O 1
ATOM 4110 N N . ALA B 1 197 ? -8.766 9.945 8.766 1 97.25 197 ALA B N 1
ATOM 4111 C CA . ALA B 1 197 ? -9.648 9.758 9.914 1 97.25 197 ALA B CA 1
ATOM 4112 C C . ALA B 1 197 ? -10.953 10.531 9.734 1 97.25 197 ALA B C 1
ATOM 4114 O O . ALA B 1 197 ? -12.016 10.055 10.133 1 97.25 197 ALA B O 1
ATOM 4115 N N . GLN B 1 198 ? -10.859 11.68 9.172 1 94.88 198 GLN B N 1
ATOM 4116 C CA . GLN B 1 198 ? -12.055 12.484 8.938 1 94.88 198 GLN B CA 1
ATOM 4117 C C . GLN B 1 198 ? -12.984 11.805 7.941 1 94.88 198 GLN B C 1
ATOM 4119 O O . GLN B 1 198 ? -14.211 11.961 8.023 1 94.88 198 GLN B O 1
ATOM 4124 N N . ILE B 1 199 ? -12.391 11.07 7.02 1 96.75 199 ILE B N 1
ATOM 4125 C CA . ILE B 1 199 ? -13.141 10.438 5.941 1 96.75 199 ILE B CA 1
ATOM 4126 C C . ILE B 1 199 ? -13.641 9.07 6.395 1 96.75 199 ILE B C 1
ATOM 4128 O O . ILE B 1 199 ? -14.805 8.727 6.172 1 96.75 199 ILE B O 1
ATOM 4132 N N . LEU B 1 200 ? -12.797 8.305 7.051 1 98 200 LEU B N 1
ATOM 4133 C CA . LEU B 1 200 ? -13.055 6.883 7.246 1 98 200 LEU B CA 1
ATOM 4134 C C . LEU B 1 200 ? -13.219 6.562 8.727 1 98 200 LEU B C 1
ATOM 4136 O O . LEU B 1 200 ? -13.531 5.426 9.086 1 98 200 LEU B O 1
ATOM 4140 N N . GLY B 1 201 ? -13.039 7.52 9.586 1 97 201 GLY B N 1
ATOM 4141 C CA . GLY B 1 201 ? -13.016 7.262 11.016 1 97 201 GLY B CA 1
ATOM 4142 C C . GLY B 1 201 ? -11.617 7.008 11.547 1 97 201 GLY B C 1
ATOM 4143 O O . GLY B 1 201 ? -10.688 6.77 10.773 1 97 201 GLY B O 1
ATOM 4144 N N . ASP B 1 202 ? -11.508 7 12.836 1 97.62 202 ASP B N 1
ATOM 4145 C CA . ASP B 1 202 ? -10.211 6.875 13.5 1 97.62 202 ASP B CA 1
ATOM 4146 C C . ASP B 1 202 ? -9.664 5.457 13.375 1 97.62 202 ASP B C 1
ATOM 4148 O O . ASP B 1 202 ? -10.422 4.488 13.367 1 97.62 202 ASP B O 1
ATOM 4152 N N . LEU B 1 203 ? -8.359 5.371 13.172 1 97.94 203 LEU B N 1
ATOM 4153 C CA . LEU B 1 203 ? -7.66 4.109 13.375 1 97.94 203 LEU B CA 1
ATOM 4154 C C . LEU B 1 203 ? -7.781 3.641 14.82 1 97.94 203 LEU B C 1
ATOM 4156 O O . LEU B 1 203 ? -7.461 4.391 15.75 1 97.94 203 LEU B O 1
ATOM 4160 N N . VAL B 1 204 ? -8.273 2.4 15.086 1 97.94 204 VAL B N 1
ATOM 4161 C CA . VAL B 1 204 ? -8.531 1.974 16.469 1 97.94 204 VAL B CA 1
ATOM 4162 C C . VAL B 1 204 ? -7.535 0.885 16.859 1 97.94 204 VAL B C 1
ATOM 4164 O O . VAL B 1 204 ? -7.371 0.588 18.047 1 97.94 204 VAL B O 1
ATOM 4167 N N . GLN B 1 205 ? -6.934 0.226 15.922 1 98.19 205 GLN B N 1
ATOM 4168 C CA . GLN B 1 205 ? -5.891 -0.771 16.125 1 98.19 205 GLN B CA 1
ATOM 4169 C C . GLN B 1 205 ? -4.832 -0.694 15.031 1 98.19 205 GLN B C 1
ATOM 4171 O O . GLN B 1 205 ? -5.164 -0.488 13.859 1 98.19 205 GLN B O 1
ATOM 4176 N N . VAL B 1 206 ? -3.498 -0.914 15.438 1 98.5 206 VAL B N 1
ATOM 4177 C CA . VAL B 1 206 ? -2.457 -0.722 14.43 1 98.5 206 VAL B CA 1
ATOM 4178 C C . VAL B 1 206 ? -1.312 -1.7 14.68 1 98.5 206 VAL B C 1
ATOM 4180 O O . VAL B 1 206 ? -0.99 -2.008 15.836 1 98.5 206 VAL B O 1
ATOM 4183 N N . SER B 1 207 ? -0.773 -2.307 13.648 1 98.56 207 SER B N 1
ATOM 4184 C CA . SER B 1 207 ? 0.508 -3 13.57 1 98.56 207 SER B CA 1
ATOM 4185 C C . SER B 1 207 ? 1.464 -2.289 12.617 1 98.56 207 SER B C 1
ATOM 4187 O O . SER B 1 207 ? 1.133 -2.062 11.453 1 98.56 207 SER B O 1
ATOM 4189 N N . ALA B 1 208 ? 2.666 -1.914 13.164 1 98.69 208 ALA B N 1
ATOM 4190 C CA . ALA B 1 208 ? 3.5 -1.011 12.383 1 98.69 208 ALA B CA 1
ATOM 4191 C C . ALA B 1 208 ? 4.941 -1.506 12.32 1 98.69 208 ALA B C 1
ATOM 4193 O O . ALA B 1 208 ? 5.375 -2.275 13.18 1 98.69 208 ALA B O 1
ATOM 4194 N N . ARG B 1 209 ? 5.605 -1.127 11.273 1 98.56 209 ARG B N 1
ATOM 4195 C CA . ARG B 1 209 ? 7.047 -1.27 11.094 1 98.56 209 ARG B CA 1
ATOM 4196 C C . ARG B 1 209 ? 7.668 0.042 10.625 1 98.56 209 ARG B C 1
ATOM 4198 O O . ARG B 1 209 ? 7.219 0.638 9.648 1 98.56 209 ARG B O 1
ATOM 4205 N N . LEU B 1 210 ? 8.609 0.483 11.398 1 98.56 210 LEU B N 1
ATOM 4206 C CA . LEU B 1 210 ? 9.406 1.652 11.055 1 98.56 210 LEU B CA 1
ATOM 4207 C C . LEU B 1 210 ? 10.844 1.253 10.734 1 98.56 210 LEU B C 1
ATOM 4209 O O . LEU B 1 210 ? 11.406 0.378 11.391 1 98.56 210 LEU B O 1
ATOM 4213 N N . GLY B 1 211 ? 11.367 1.842 9.656 1 97.88 211 GLY B N 1
ATOM 4214 C CA . GLY B 1 211 ? 12.727 1.475 9.305 1 97.88 211 GLY B CA 1
ATOM 4215 C C . GLY B 1 211 ? 13.531 2.631 8.734 1 97.88 211 GLY B C 1
ATOM 4216 O O . GLY B 1 211 ? 12.961 3.605 8.242 1 97.88 211 GLY B O 1
ATOM 4217 N N . ASN B 1 212 ? 14.867 2.592 8.906 1 98.12 212 ASN B N 1
ATOM 4218 C CA . ASN B 1 212 ? 15.836 3.461 8.25 1 98.12 212 ASN B CA 1
ATOM 4219 C C . ASN B 1 212 ? 16.688 2.693 7.246 1 98.12 212 ASN B C 1
ATOM 4221 O O . ASN B 1 212 ? 17.625 1.993 7.629 1 98.12 212 ASN B O 1
ATOM 4225 N N . ARG B 1 213 ? 16.312 2.867 5.988 1 98.19 213 ARG B N 1
ATOM 4226 C CA . ARG B 1 213 ? 17.125 2.266 4.938 1 98.19 213 ARG B CA 1
ATOM 4227 C C . ARG B 1 213 ? 18.266 3.193 4.523 1 98.19 213 ARG B C 1
ATOM 4229 O O . ARG B 1 213 ? 19.234 2.76 3.891 1 98.19 213 ARG B O 1
ATOM 4236 N N . ARG B 1 214 ? 18.062 4.484 4.871 1 97.44 214 ARG B N 1
ATOM 4237 C CA . ARG B 1 214 ? 19.141 5.477 4.816 1 97.44 214 ARG B CA 1
ATOM 4238 C C . ARG B 1 214 ? 19.562 5.902 6.215 1 97.44 214 ARG B C 1
ATOM 4240 O O . ARG B 1 214 ? 18.719 6.09 7.094 1 97.44 214 ARG B O 1
ATOM 4247 N N . THR B 1 215 ? 20.859 6.086 6.391 1 97.12 215 THR B N 1
ATOM 4248 C CA . THR B 1 215 ? 21.328 6.441 7.727 1 97.12 215 THR B CA 1
ATOM 4249 C C . THR B 1 215 ? 21.828 7.879 7.762 1 97.12 215 THR B C 1
ATOM 4251 O O . THR B 1 215 ? 22.078 8.43 8.836 1 97.12 215 THR B O 1
ATOM 4254 N N . GLU B 1 216 ? 21.984 8.461 6.609 1 98.06 216 GLU B N 1
ATOM 4255 C CA . GLU B 1 216 ? 22.422 9.844 6.484 1 98.06 216 GLU B CA 1
ATOM 4256 C C . GLU B 1 216 ? 21.781 10.523 5.281 1 98.06 216 GLU B C 1
ATOM 4258 O O . GLU B 1 216 ? 21.281 9.859 4.379 1 98.06 216 GLU B O 1
ATOM 4263 N N . GLN B 1 217 ? 21.797 11.797 5.309 1 98.12 217 GLN B N 1
ATOM 4264 C CA . GLN B 1 217 ? 21.359 12.625 4.195 1 98.12 217 GLN B CA 1
ATOM 4265 C C . GLN B 1 217 ? 22.406 13.656 3.82 1 98.12 217 GLN B C 1
ATOM 4267 O O . GLN B 1 217 ? 23.078 14.211 4.695 1 98.12 217 GLN B O 1
ATOM 4272 N N . LEU B 1 218 ? 22.531 13.859 2.58 1 97.94 218 LEU B N 1
ATOM 4273 C CA . LEU B 1 218 ? 23.344 14.969 2.1 1 97.94 218 LEU B CA 1
ATOM 4274 C C . LEU B 1 218 ? 22.609 16.297 2.246 1 97.94 218 LEU B C 1
ATOM 4276 O O . LEU B 1 218 ? 21.422 16.406 1.881 1 97.94 218 LEU B O 1
ATOM 4280 N N . VAL B 1 219 ? 23.281 17.328 2.875 1 98.06 219 VAL B N 1
ATOM 4281 C CA . VAL B 1 219 ? 22.688 18.656 2.953 1 98.06 219 VAL B CA 1
ATOM 4282 C C . VAL B 1 219 ? 22.938 19.406 1.648 1 98.06 219 VAL B C 1
ATOM 4284 O O . VAL B 1 219 ? 24.078 19.625 1.26 1 98.06 219 VAL B O 1
ATOM 4287 N N . LEU B 1 220 ? 21.844 19.734 0.969 1 96.44 220 LEU B N 1
ATOM 4288 C CA . LEU B 1 220 ? 21.922 20.359 -0.346 1 96.44 220 LEU B CA 1
ATOM 4289 C C . LEU B 1 220 ? 22.781 21.609 -0.31 1 96.44 220 LEU B C 1
ATOM 4291 O O . LEU B 1 220 ? 22.594 22.484 0.543 1 96.44 220 LEU B O 1
ATOM 4295 N N . GLY B 1 221 ? 23.688 21.641 -1.241 1 95.75 221 GLY B N 1
ATOM 4296 C CA . GLY B 1 221 ? 24.531 22.812 -1.386 1 95.75 221 GLY B CA 1
ATOM 4297 C C . GLY B 1 221 ? 25.656 22.859 -0.371 1 95.75 221 GLY B C 1
ATOM 4298 O O . GLY B 1 221 ? 26.438 23.812 -0.35 1 95.75 221 GLY B O 1
ATOM 4299 N N . GLU B 1 222 ? 25.688 21.891 0.472 1 94.19 222 GLU B N 1
ATOM 4300 C CA . GLU B 1 222 ? 26.734 21.812 1.482 1 94.19 222 GLU B CA 1
ATOM 4301 C C . GLU B 1 222 ? 27.531 20.516 1.359 1 94.19 222 GLU B C 1
ATOM 4303 O O . GLU B 1 222 ? 27.047 19.531 0.802 1 94.19 222 GLU B O 1
ATOM 4308 N N . ASN B 1 223 ? 28.719 20.422 1.59 1 92.44 223 ASN B N 1
ATOM 4309 C CA . ASN B 1 223 ? 29.578 19.234 1.525 1 92.44 223 ASN B CA 1
ATOM 4310 C C . ASN B 1 223 ? 29.578 18.484 2.852 1 92.44 223 ASN B C 1
ATOM 4312 O O . ASN B 1 223 ? 30.656 18.156 3.381 1 92.44 223 ASN B O 1
ATOM 4316 N N . ARG B 1 224 ? 28.359 18.312 3.371 1 96.31 224 ARG B N 1
ATOM 4317 C CA . ARG B 1 224 ? 28.266 17.547 4.617 1 96.31 224 ARG B CA 1
ATOM 4318 C C . ARG B 1 224 ? 26.984 16.734 4.664 1 96.31 224 ARG B C 1
ATOM 4320 O O . ARG B 1 224 ? 26.031 17.031 3.947 1 96.31 224 ARG B O 1
ATOM 4327 N N . THR B 1 225 ? 27.031 15.719 5.508 1 97.69 225 THR B N 1
ATOM 4328 C CA . THR B 1 225 ? 25.859 14.891 5.762 1 97.69 225 THR B CA 1
ATOM 4329 C C . THR B 1 225 ? 25.359 15.086 7.188 1 97.69 225 THR B C 1
ATOM 4331 O O . THR B 1 225 ? 26.078 15.633 8.031 1 97.69 225 THR B O 1
ATOM 4334 N N . VAL B 1 226 ? 24.141 14.828 7.359 1 98.19 226 VAL B N 1
ATOM 4335 C CA . VAL B 1 226 ? 23.562 14.734 8.695 1 98.19 226 VAL B CA 1
ATOM 4336 C C . VAL B 1 226 ? 23.016 13.328 8.93 1 98.19 226 VAL B C 1
ATOM 4338 O O . VAL B 1 226 ? 22.531 12.68 8 1 98.19 226 VAL B O 1
ATOM 4341 N N . PRO B 1 227 ? 23.172 12.859 10.211 1 98.31 227 PRO B N 1
ATOM 4342 C CA . PRO B 1 227 ? 22.562 11.562 10.5 1 98.31 227 PRO B CA 1
ATOM 4343 C C . PRO B 1 227 ? 21.047 11.586 10.344 1 98.31 227 PRO B C 1
ATOM 4345 O O . PRO B 1 227 ? 20.391 12.555 10.727 1 98.31 227 PRO B O 1
ATOM 4348 N N . LEU B 1 228 ? 20.516 10.602 9.672 1 98.56 228 LEU B N 1
ATOM 4349 C CA . LEU B 1 228 ? 19.062 10.438 9.586 1 98.56 228 LEU B CA 1
ATOM 4350 C C . LEU B 1 228 ? 18.562 9.414 10.602 1 98.56 228 LEU B C 1
ATOM 4352 O O . LEU B 1 228 ? 18.672 8.211 10.375 1 98.56 228 LEU B O 1
ATOM 4356 N N . THR B 1 229 ? 18.016 9.883 11.703 1 98.56 229 THR B N 1
ATOM 4357 C CA . THR B 1 229 ? 17.516 9 12.742 1 98.56 229 THR B CA 1
ATOM 4358 C C . THR B 1 229 ? 15.992 8.867 12.648 1 98.56 229 THR B C 1
ATOM 4360 O O . THR B 1 229 ? 15.406 7.938 13.203 1 98.56 229 THR B O 1
ATOM 4363 N N . ALA B 1 230 ? 15.328 9.812 11.945 1 98.44 230 ALA B N 1
ATOM 4364 C CA . ALA B 1 230 ? 13.906 9.664 11.648 1 98.44 230 ALA B CA 1
ATOM 4365 C C . ALA B 1 230 ? 13.68 8.562 10.609 1 98.44 230 ALA B C 1
ATOM 4367 O O . ALA B 1 230 ? 14.406 8.477 9.625 1 98.44 230 ALA B O 1
ATOM 4368 N N . PRO B 1 231 ? 12.688 7.711 10.828 1 98.62 231 PRO B N 1
ATOM 4369 C CA . PRO B 1 231 ? 12.438 6.637 9.867 1 98.62 231 PRO B CA 1
ATOM 4370 C C . PRO B 1 231 ? 12.148 7.16 8.461 1 98.62 231 PRO B C 1
ATOM 4372 O O . PRO B 1 231 ? 11.398 8.125 8.305 1 98.62 231 PRO B O 1
ATOM 4375 N N . ASP B 1 232 ? 12.805 6.516 7.453 1 98.75 232 ASP B N 1
ATOM 4376 C CA . ASP B 1 232 ? 12.539 6.879 6.066 1 98.75 232 ASP B CA 1
ATOM 4377 C C . ASP B 1 232 ? 11.633 5.848 5.395 1 98.75 232 ASP B C 1
ATOM 4379 O O . ASP B 1 232 ? 11.336 5.953 4.199 1 98.75 232 ASP B O 1
ATOM 4383 N N . GLN B 1 233 ? 11.242 4.812 6.125 1 98.81 233 GLN B N 1
ATOM 4384 C CA . GLN B 1 233 ? 10.25 3.822 5.73 1 98.81 233 GLN B CA 1
ATOM 4385 C C . GLN B 1 233 ? 9.203 3.631 6.82 1 98.81 233 GLN B C 1
ATOM 4387 O O . GLN B 1 233 ? 9.539 3.312 7.965 1 98.81 233 GLN B O 1
ATOM 4392 N N . ILE B 1 234 ? 7.965 3.83 6.438 1 98.94 234 ILE B N 1
ATOM 4393 C CA . ILE B 1 234 ? 6.871 3.643 7.383 1 98.94 234 ILE B CA 1
ATOM 4394 C C . ILE B 1 234 ? 5.812 2.727 6.773 1 98.94 234 ILE B C 1
ATOM 4396 O O . ILE B 1 234 ? 5.254 3.031 5.719 1 98.94 234 ILE B O 1
ATOM 4400 N N . MET B 1 235 ? 5.559 1.637 7.402 1 98.81 235 MET B N 1
ATOM 4401 C CA . MET B 1 235 ? 4.508 0.704 7 1 98.81 235 MET B CA 1
ATOM 4402 C C . MET B 1 235 ? 3.59 0.38 8.172 1 98.81 235 MET B C 1
ATOM 4404 O O . MET B 1 235 ? 4.051 0.234 9.305 1 98.81 235 MET B O 1
ATOM 4408 N N . LEU B 1 236 ? 2.328 0.326 7.887 1 98.44 236 LEU B N 1
ATOM 4409 C CA . LEU B 1 236 ? 1.405 -0.145 8.914 1 98.44 236 LEU B CA 1
ATOM 4410 C C . LEU B 1 236 ? 0.138 -0.716 8.289 1 98.44 236 LEU B C 1
ATOM 4412 O O . LEU B 1 236 ? -0.157 -0.45 7.121 1 98.44 236 LEU B O 1
ATOM 4416 N N . HIS B 1 237 ? -0.499 -1.574 8.984 1 98.69 237 HIS B N 1
ATOM 4417 C CA . HIS B 1 237 ? -1.877 -1.987 8.742 1 98.69 237 HIS B CA 1
ATOM 4418 C C . HIS B 1 237 ? -2.691 -1.979 10.031 1 98.69 237 HIS B C 1
ATOM 4420 O O . HIS B 1 237 ? -2.127 -2.027 11.125 1 98.69 237 HIS B O 1
ATOM 4426 N N . GLY B 1 238 ? -3.953 -1.727 9.852 1 98.12 238 GLY B N 1
ATOM 4427 C CA . GLY B 1 238 ? -4.777 -1.644 11.047 1 98.12 238 GLY B CA 1
ATOM 4428 C C . GLY B 1 238 ? -6.266 -1.646 10.742 1 98.12 238 GLY B C 1
ATOM 4429 O O . GLY B 1 238 ? -6.68 -1.988 9.633 1 98.12 238 GLY B O 1
ATOM 4430 N N . VAL B 1 239 ? -7.027 -1.381 11.852 1 98.44 239 VAL B N 1
ATOM 4431 C CA . VAL B 1 239 ? -8.484 -1.386 11.797 1 98.44 239 VAL B CA 1
ATOM 4432 C C . VAL B 1 239 ? -9.016 0.018 12.078 1 98.44 239 VAL B C 1
ATOM 4434 O O . VAL B 1 239 ? -8.578 0.68 13.016 1 98.44 239 VAL B O 1
ATOM 4437 N N . LEU B 1 240 ? -9.812 0.555 11.156 1 98.06 240 LEU B N 1
ATOM 4438 C CA . LEU B 1 240 ? -10.5 1.828 11.352 1 98.06 240 LEU B CA 1
ATOM 4439 C C . LEU B 1 240 ? -11.773 1.639 12.164 1 98.06 240 LEU B C 1
ATOM 4441 O O . LEU B 1 240 ? -12.297 0.526 12.25 1 98.06 240 LEU B O 1
ATOM 4445 N N . LYS B 1 241 ? -12.211 2.855 12.625 1 95.44 241 LYS B N 1
ATOM 4446 C CA . LYS B 1 241 ? -13.508 2.824 13.297 1 95.44 241 LYS B CA 1
ATOM 4447 C C . LYS B 1 241 ? -14.602 2.322 12.352 1 95.44 241 LYS B C 1
ATOM 4449 O O . LYS B 1 241 ? -14.695 2.771 11.211 1 95.44 241 LYS B O 1
ATOM 4454 N N . GLY B 1 242 ? -15.32 1.459 12.477 1 94.19 242 GLY B N 1
ATOM 4455 C CA . GLY B 1 242 ? -16.328 0.857 11.633 1 94.19 242 GLY B CA 1
ATOM 4456 C C . GLY B 1 242 ? -15.945 -0.511 11.109 1 94.19 242 GLY B C 1
ATOM 4457 O O . GLY B 1 242 ? -16.766 -1.206 10.5 1 94.19 242 GLY B O 1
ATOM 4458 N N . GLY B 1 243 ? -14.672 -0.801 11.227 1 97.06 243 GLY B N 1
ATOM 4459 C CA . GLY B 1 243 ? -14.258 -2.16 10.922 1 97.06 243 GLY B CA 1
ATOM 4460 C C . GLY B 1 243 ? -13.43 -2.26 9.656 1 97.06 243 GLY B C 1
ATOM 4461 O O . GLY B 1 243 ? -12.758 -3.27 9.422 1 97.06 243 GLY B O 1
ATOM 4462 N N . ALA B 1 244 ? -13.406 -1.239 8.812 1 98.44 244 ALA B N 1
ATOM 4463 C CA . ALA B 1 244 ? -12.617 -1.253 7.578 1 98.44 244 ALA B CA 1
ATOM 4464 C C . ALA B 1 244 ? -11.133 -1.403 7.879 1 98.44 244 ALA B C 1
ATOM 4466 O O . ALA B 1 244 ? -10.656 -0.97 8.93 1 98.44 244 ALA B O 1
ATOM 4467 N N . LEU B 1 245 ? -10.43 -2.023 6.984 1 98.75 245 LEU B N 1
ATOM 4468 C CA . LEU B 1 245 ? -9 -2.244 7.168 1 98.75 245 LEU B CA 1
ATOM 4469 C C . LEU B 1 245 ? -8.188 -1.223 6.379 1 98.75 245 LEU B C 1
ATOM 4471 O O . LEU B 1 245 ? -8.602 -0.789 5.301 1 98.75 245 LEU B O 1
ATOM 4475 N N . LEU B 1 246 ? -7.047 -0.806 6.934 1 98.81 246 LEU B N 1
ATOM 4476 C CA . LEU B 1 246 ? -6.195 0.208 6.32 1 98.81 246 LEU B CA 1
ATOM 4477 C C . LEU B 1 246 ? -4.762 -0.301 6.176 1 98.81 246 LEU B C 1
ATOM 4479 O O . LEU B 1 246 ? -4.191 -0.836 7.125 1 98.81 246 LEU B O 1
ATOM 4483 N N . SER B 1 247 ? -4.211 -0.238 4.969 1 98.88 247 SER B N 1
ATOM 4484 C CA . SER B 1 247 ? -2.805 -0.507 4.676 1 98.88 247 SER B CA 1
ATOM 4485 C C . SER B 1 247 ? -2.076 0.763 4.25 1 98.88 247 SER B C 1
ATOM 4487 O O . SER B 1 247 ? -2.566 1.512 3.402 1 98.88 247 SER B O 1
ATOM 4489 N N . VAL B 1 248 ? -0.89 0.995 4.84 1 98.94 248 VAL B N 1
ATOM 4490 C CA . VAL B 1 248 ? -0.154 2.227 4.574 1 98.94 248 VAL B CA 1
ATOM 4491 C C . VAL B 1 248 ? 1.306 1.901 4.266 1 98.94 248 VAL B C 1
ATOM 4493 O O . VAL B 1 248 ? 1.916 1.062 4.93 1 98.94 248 VAL B O 1
ATOM 4496 N N . HIS B 1 249 ? 1.907 2.596 3.25 1 98.94 249 HIS B N 1
ATOM 4497 C CA . HIS B 1 249 ? 3.348 2.594 3.016 1 98.94 249 HIS B CA 1
ATOM 4498 C C . HIS B 1 249 ? 3.842 3.979 2.609 1 98.94 249 HIS B C 1
ATOM 4500 O O . HIS B 1 249 ? 3.479 4.484 1.545 1 98.94 249 HIS B O 1
ATOM 4506 N N . TYR B 1 250 ? 4.613 4.602 3.439 1 98.94 250 TYR B N 1
ATOM 4507 C CA . TYR B 1 250 ? 5.281 5.855 3.121 1 98.94 250 TYR B CA 1
ATOM 4508 C C . TYR B 1 250 ? 6.781 5.645 2.936 1 98.94 250 TYR B C 1
ATOM 4510 O O . TYR B 1 250 ? 7.43 5.008 3.768 1 98.94 250 TYR B O 1
ATOM 4518 N N . ARG B 1 251 ? 7.34 6.23 1.845 1 98.56 251 ARG B N 1
ATOM 4519 C CA . ARG B 1 251 ? 8.734 6.062 1.458 1 98.56 251 ARG B CA 1
ATOM 4520 C C . ARG B 1 251 ? 9.461 7.402 1.436 1 98.56 251 ARG B C 1
ATOM 4522 O O . ARG B 1 251 ? 8.984 8.367 0.83 1 98.56 251 ARG B O 1
ATOM 4529 N N . GLY B 1 252 ? 10.594 7.426 2.037 1 98.25 252 GLY B N 1
ATOM 4530 C CA . GLY B 1 252 ? 11.383 8.648 2.049 1 98.25 252 GLY B CA 1
ATOM 4531 C C . GLY B 1 252 ? 11.852 9.07 0.67 1 98.25 252 GLY B C 1
ATOM 4532 O O . GLY B 1 252 ? 12.117 8.227 -0.189 1 98.25 252 GLY B O 1
ATOM 4533 N N . GLY B 1 253 ? 11.984 10.391 0.53 1 96.88 253 GLY B N 1
ATOM 4534 C CA . GLY B 1 253 ? 12.422 10.93 -0.747 1 96.88 253 GLY B CA 1
ATOM 4535 C C . GLY B 1 253 ? 11.281 11.125 -1.731 1 96.88 253 GLY B C 1
ATOM 4536 O O . GLY B 1 253 ? 10.141 11.359 -1.329 1 96.88 253 GLY B O 1
ATOM 4537 N N . MET B 1 254 ? 11.68 11.172 -2.951 1 95.75 254 MET B N 1
ATOM 4538 C CA . MET B 1 254 ? 10.742 11.359 -4.051 1 95.75 254 MET B CA 1
ATOM 4539 C C . MET B 1 254 ? 10.906 10.266 -5.102 1 95.75 254 MET B C 1
ATOM 4541 O O . MET B 1 254 ? 11.227 10.547 -6.258 1 95.75 254 MET B O 1
ATOM 4545 N N . PRO B 1 255 ? 10.68 8.961 -4.648 1 95.75 255 PRO B N 1
ATOM 4546 C CA . PRO B 1 255 ? 10.742 7.93 -5.684 1 95.75 255 PRO B CA 1
ATOM 4547 C C . PRO B 1 255 ? 9.852 8.242 -6.887 1 95.75 255 PRO B C 1
ATOM 4549 O O . PRO B 1 255 ? 8.844 8.938 -6.746 1 95.75 255 PRO B O 1
ATOM 4552 N N . ALA B 1 256 ? 10.375 7.602 -7.98 1 94.44 256 ALA B N 1
ATOM 4553 C CA . ALA B 1 256 ? 9.578 7.781 -9.195 1 94.44 256 ALA B CA 1
ATOM 4554 C C . ALA B 1 256 ? 8.312 6.93 -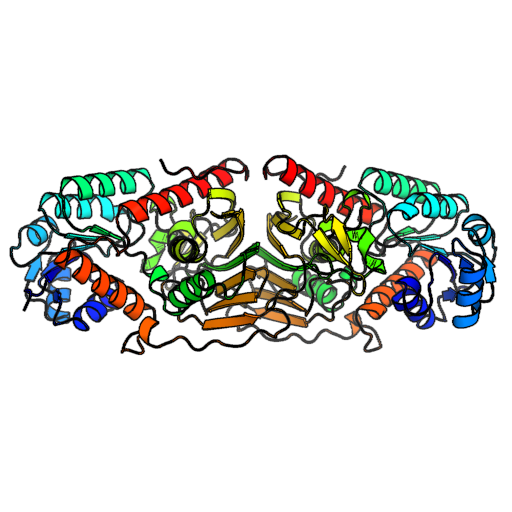9.148 1 94.44 256 ALA B C 1
ATOM 4556 O O . ALA B 1 256 ? 8.242 5.953 -8.398 1 94.44 256 ALA B O 1
ATOM 4557 N N . GLY B 1 257 ? 7.199 7.289 -9.664 1 92.94 257 GLY B N 1
ATOM 4558 C CA . GLY B 1 257 ? 5.949 6.547 -9.68 1 92.94 257 GLY B CA 1
ATOM 4559 C C . GLY B 1 257 ? 4.844 7.219 -8.891 1 92.94 257 GLY B C 1
ATOM 4560 O O . GLY B 1 257 ? 4.508 8.375 -9.148 1 92.94 257 GLY B O 1
ATOM 4561 N N . THR B 1 258 ? 4.484 6.387 -7.754 1 96.44 258 THR B N 1
ATOM 4562 C CA . THR B 1 258 ? 3.336 6.875 -6.996 1 96.44 258 THR B CA 1
ATOM 4563 C C . THR B 1 258 ? 3.754 7.984 -6.039 1 96.44 258 THR B C 1
ATOM 4565 O O . THR B 1 258 ? 4.605 7.777 -5.172 1 96.44 258 THR B O 1
ATOM 4568 N N . GLY B 1 259 ? 3.217 9.164 -6.238 1 97.44 259 GLY B N 1
ATOM 4569 C CA . GLY B 1 259 ? 3.414 10.25 -5.289 1 97.44 259 GLY B CA 1
ATOM 4570 C C . GLY B 1 259 ? 2.521 10.133 -4.066 1 97.44 259 GLY B C 1
ATOM 4571 O O . GLY B 1 259 ? 3.014 10.031 -2.939 1 97.44 259 GLY B O 1
ATOM 4572 N N . PHE B 1 260 ? 1.297 10.18 -4.32 1 98.56 260 PHE B N 1
ATOM 4573 C CA . PHE B 1 260 ? 0.247 10.008 -3.324 1 98.56 260 PHE B CA 1
ATOM 4574 C C . PHE B 1 260 ? -0.915 9.203 -3.9 1 98.56 260 PHE B C 1
ATOM 4576 O O . PHE B 1 260 ? -1.398 9.5 -4.992 1 98.56 260 PHE B O 1
ATOM 4583 N N . LEU B 1 261 ? -1.367 8.211 -3.129 1 98.75 261 LEU B N 1
ATOM 4584 C CA . LEU B 1 261 ? -2.533 7.414 -3.504 1 98.75 261 LEU B CA 1
ATOM 4585 C C . LEU B 1 261 ? -3.32 6.988 -2.27 1 98.75 261 LEU B C 1
ATOM 4587 O O . LEU B 1 261 ? -2.764 6.391 -1.347 1 98.75 261 LEU B O 1
ATOM 4591 N N . LEU B 1 262 ? -4.543 7.348 -2.201 1 98.81 262 LEU B N 1
ATOM 4592 C CA . LEU B 1 262 ? -5.531 6.809 -1.271 1 98.81 262 LEU B CA 1
ATOM 4593 C C . LEU B 1 262 ? -6.668 6.125 -2.021 1 98.81 262 LEU B C 1
ATOM 4595 O O . LEU B 1 262 ? -7.426 6.781 -2.738 1 98.81 262 LEU B O 1
ATOM 4599 N N . GLU B 1 263 ? -6.773 4.809 -1.911 1 98.81 263 GLU B N 1
ATOM 4600 C CA . GLU B 1 263 ? -7.867 4.055 -2.514 1 98.81 263 GLU B CA 1
ATOM 4601 C C . GLU B 1 263 ? -8.82 3.514 -1.449 1 98.81 263 GLU B C 1
ATOM 4603 O O . GLU B 1 263 ? -8.383 2.854 -0.501 1 98.81 263 GLU B O 1
ATOM 4608 N N . ILE B 1 264 ? -10.047 3.812 -1.648 1 98.81 264 ILE B N 1
ATOM 4609 C CA . ILE B 1 264 ? -11.102 3.385 -0.737 1 98.81 264 ILE B CA 1
ATOM 4610 C C . ILE B 1 264 ? -12.055 2.432 -1.459 1 98.81 264 ILE B C 1
ATOM 4612 O O . ILE B 1 264 ? -12.688 2.807 -2.449 1 98.81 264 ILE B O 1
ATOM 4616 N N . ASN B 1 265 ? -12.156 1.214 -0.969 1 98.38 265 ASN B N 1
ATOM 4617 C CA . ASN B 1 265 ? -13.008 0.195 -1.569 1 98.38 265 ASN B CA 1
ATOM 4618 C C . ASN B 1 265 ? -14.234 -0.093 -0.702 1 98.38 265 ASN B C 1
ATOM 4620 O O . ASN B 1 265 ? -14.102 -0.367 0.492 1 98.38 265 ASN B O 1
ATOM 4624 N N . GLY B 1 266 ? -15.344 -0.011 -1.32 1 98.12 266 GLY B N 1
ATOM 4625 C CA . GLY B 1 266 ? -16.594 -0.281 -0.615 1 98.12 266 GLY B CA 1
ATOM 4626 C C . GLY B 1 266 ? -17.469 -1.288 -1.327 1 98.12 266 GLY B C 1
ATOM 4627 O O . GLY B 1 266 ? -17.125 -1.773 -2.406 1 98.12 266 GLY B O 1
ATOM 4628 N N . THR B 1 267 ? -18.609 -1.624 -0.737 1 97.38 267 THR B N 1
ATOM 4629 C CA . THR B 1 267 ? -19.516 -2.652 -1.234 1 97.38 267 THR B CA 1
ATOM 4630 C C . THR B 1 267 ? -20.266 -2.16 -2.465 1 97.38 267 THR B C 1
ATOM 4632 O O . THR B 1 267 ? -20.766 -2.963 -3.258 1 97.38 267 THR B O 1
ATOM 4635 N N . ALA B 1 268 ? -20.312 -0.785 -2.623 1 97.56 268 ALA B N 1
ATOM 4636 C CA . ALA B 1 268 ? -21.141 -0.261 -3.699 1 97.56 268 ALA B CA 1
ATOM 4637 C C . ALA B 1 268 ? -20.328 0.633 -4.637 1 97.56 268 ALA B C 1
ATOM 4639 O O . ALA B 1 268 ? -20.875 1.196 -5.59 1 97.56 268 ALA B O 1
ATOM 4640 N N . GLY B 1 269 ? -19.062 0.773 -4.363 1 97.88 269 GLY B N 1
ATOM 4641 C CA . GLY B 1 269 ? -18.234 1.641 -5.184 1 97.88 269 GLY B CA 1
ATOM 4642 C C . GLY B 1 269 ? -16.844 1.838 -4.621 1 97.88 269 GLY B C 1
ATOM 4643 O O . GLY B 1 269 ? -16.484 1.254 -3.594 1 97.88 269 GLY B O 1
ATOM 4644 N N . ASP B 1 270 ? -16.078 2.635 -5.367 1 98.62 270 ASP B N 1
ATOM 4645 C CA . ASP B 1 270 ? -14.688 2.91 -5.023 1 98.62 270 ASP B CA 1
ATOM 4646 C C . ASP B 1 270 ? -14.359 4.391 -5.207 1 98.62 270 ASP B C 1
ATOM 4648 O O . ASP B 1 270 ? -14.961 5.066 -6.047 1 98.62 270 ASP B O 1
ATOM 4652 N N . LEU B 1 271 ? -13.484 4.863 -4.355 1 98.81 271 LEU B N 1
ATOM 4653 C CA . LEU B 1 271 ? -12.906 6.191 -4.512 1 98.81 271 LEU B CA 1
ATOM 4654 C C . LEU B 1 271 ? -11.383 6.121 -4.559 1 98.81 271 LEU B C 1
ATOM 4656 O O . LEU B 1 271 ? -10.781 5.297 -3.871 1 98.81 271 LEU B O 1
ATOM 4660 N N . GLN B 1 272 ? -10.828 6.926 -5.375 1 98.75 272 GLN B N 1
ATOM 4661 C CA . GLN B 1 272 ? -9.383 7.074 -5.461 1 98.75 272 GLN B CA 1
ATOM 4662 C C . GLN B 1 272 ? -8.969 8.539 -5.402 1 98.75 272 GLN B C 1
ATOM 4664 O O . GLN B 1 272 ? -9.477 9.367 -6.168 1 98.75 272 GLN B O 1
ATOM 4669 N N . ILE B 1 273 ? -8.148 8.891 -4.469 1 98.69 273 ILE B N 1
ATOM 4670 C CA . ILE B 1 273 ? -7.551 10.211 -4.363 1 98.69 273 ILE B CA 1
ATOM 4671 C C . ILE B 1 273 ? -6.047 10.117 -4.594 1 98.69 273 ILE B C 1
ATOM 4673 O O . ILE B 1 273 ? -5.371 9.281 -3.99 1 98.69 273 ILE B O 1
ATOM 4677 N N . SER B 1 274 ? -5.535 10.922 -5.5 1 98.38 274 SER B N 1
ATOM 4678 C CA . SER B 1 274 ? -4.121 10.859 -5.852 1 98.38 274 SER B CA 1
ATOM 4679 C C . SER B 1 274 ? -3.51 12.25 -5.926 1 98.38 274 SER B C 1
ATOM 4681 O O . SER B 1 274 ? -4.23 13.25 -5.961 1 98.38 274 SER B O 1
ATOM 4683 N N . GLY B 1 275 ? -2.236 12.375 -5.852 1 97.62 275 GLY B N 1
ATOM 4684 C CA . GLY B 1 275 ? -1.477 13.617 -5.945 1 97.62 275 GLY B CA 1
ATOM 4685 C C . GLY B 1 275 ? 0.002 13.391 -6.199 1 97.62 275 GLY B C 1
ATOM 4686 O O . GLY B 1 275 ? 0.477 12.25 -6.156 1 97.62 275 GLY B O 1
ATOM 4687 N N . PRO B 1 276 ? 0.703 14.461 -6.422 1 96.06 276 PRO B N 1
ATOM 4688 C CA . PRO B 1 276 ? 2.102 14.328 -6.84 1 96.06 276 PRO B CA 1
ATOM 4689 C C . PRO B 1 276 ? 3.035 14 -5.676 1 96.06 276 PRO B C 1
ATOM 4691 O O . PRO B 1 276 ? 4.137 13.484 -5.887 1 96.06 276 PRO B O 1
ATOM 4694 N N . VAL B 1 277 ? 2.66 14.352 -4.445 1 96.69 277 VAL B N 1
ATOM 4695 C CA . VAL B 1 277 ? 3.531 14.133 -3.295 1 96.69 277 VAL B CA 1
ATOM 4696 C C . VAL B 1 277 ? 2.705 13.633 -2.109 1 96.69 277 VAL B C 1
ATOM 4698 O O . VAL B 1 277 ? 1.502 13.891 -2.031 1 96.69 277 VAL B O 1
ATOM 4701 N N . GLY B 1 278 ? 3.357 12.961 -1.206 1 97.69 278 GLY B N 1
ATOM 4702 C CA . GLY B 1 278 ? 2.701 12.328 -0.071 1 97.69 278 GLY B CA 1
ATOM 4703 C C . GLY B 1 278 ? 2.219 13.328 0.967 1 97.69 278 GLY B C 1
ATOM 4704 O O . GLY B 1 278 ? 1.562 12.945 1.94 1 97.69 278 GLY B O 1
ATOM 4705 N N . HIS B 1 279 ? 2.465 14.609 0.784 1 97.44 279 HIS B N 1
ATOM 4706 C CA . HIS B 1 279 ? 1.962 15.695 1.619 1 97.44 279 HIS B CA 1
ATOM 4707 C C . HIS B 1 279 ? 0.545 16.094 1.216 1 97.44 279 HIS B C 1
ATOM 4709 O O . HIS B 1 279 ? 0.338 17.141 0.616 1 97.44 279 HIS B O 1
ATOM 4715 N N . ALA B 1 280 ? -0.422 15.297 1.692 1 97.25 280 ALA B N 1
ATOM 4716 C CA . ALA B 1 280 ? -1.802 15.547 1.283 1 97.25 280 ALA B CA 1
ATOM 4717 C C . ALA B 1 280 ? -2.244 16.953 1.667 1 97.25 280 ALA B C 1
ATOM 4719 O O . ALA B 1 280 ? -3.096 17.547 1 1 97.25 280 ALA B O 1
ATOM 4720 N N . GLN B 1 281 ? -1.63 17.531 2.713 1 96.44 281 GLN B N 1
ATOM 4721 C CA . GLN B 1 281 ? -2.008 18.844 3.23 1 96.44 281 GLN B CA 1
ATOM 4722 C C . GLN B 1 281 ? -1.503 19.953 2.322 1 96.44 281 GLN B C 1
ATOM 4724 O O . GLN B 1 281 ? -1.949 21.109 2.432 1 96.44 281 GLN B O 1
ATOM 4729 N N . LEU B 1 282 ? -0.519 19.641 1.438 1 95.62 282 LEU B N 1
ATOM 4730 C CA . LEU B 1 282 ? 0.116 20.656 0.609 1 95.62 282 LEU B CA 1
ATOM 4731 C C . LEU B 1 282 ? -0.139 20.391 -0.871 1 95.62 282 LEU B C 1
ATOM 4733 O O . LEU B 1 282 ? 0.069 21.266 -1.708 1 95.62 282 LEU B O 1
ATOM 4737 N N . ALA B 1 283 ? -0.581 19.172 -1.22 1 94.56 283 ALA B N 1
ATOM 4738 C CA . ALA B 1 283 ? -0.637 18.734 -2.615 1 94.56 283 ALA B CA 1
ATOM 4739 C C . ALA B 1 283 ? -1.985 19.078 -3.24 1 94.56 283 ALA B C 1
ATOM 4741 O O . ALA B 1 283 ? -3.023 19 -2.584 1 94.56 283 ALA B O 1
ATOM 4742 N N . ASP B 1 284 ? -1.903 19.469 -4.504 1 94.25 284 ASP B N 1
ATOM 4743 C CA . ASP B 1 284 ? -3.135 19.5 -5.285 1 94.25 284 ASP B CA 1
ATOM 4744 C C . ASP B 1 284 ? -3.6 18.094 -5.648 1 94.25 284 ASP B C 1
ATOM 4746 O O . ASP B 1 284 ? -3.051 17.469 -6.559 1 94.25 284 ASP B O 1
ATOM 4750 N N . LEU B 1 285 ? -4.676 17.672 -5.023 1 97 285 LEU B N 1
ATOM 4751 C CA . LEU B 1 285 ? -5.176 16.312 -5.148 1 97 285 LEU B CA 1
ATOM 4752 C C . LEU B 1 285 ? -6.207 16.203 -6.266 1 97 285 LEU B C 1
ATOM 4754 O O . LEU B 1 285 ? -6.758 17.219 -6.703 1 97 285 LEU B O 1
ATOM 4758 N N . GLN B 1 286 ? -6.359 15.055 -6.734 1 97.94 286 GLN B N 1
ATOM 4759 C C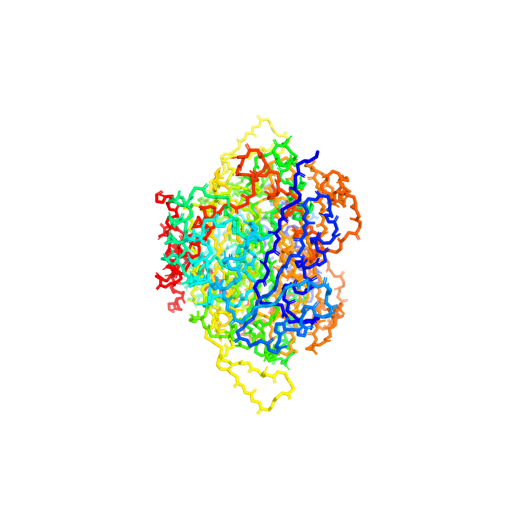A . GLN B 1 286 ? -7.422 14.688 -7.668 1 97.94 286 GLN B CA 1
ATOM 4760 C C . GLN B 1 286 ? -8.25 13.531 -7.121 1 97.94 286 GLN B C 1
ATOM 4762 O O . GLN B 1 286 ? -7.723 12.641 -6.445 1 97.94 286 GLN B O 1
ATOM 4767 N N . ILE B 1 287 ? -9.562 13.562 -7.395 1 98.31 287 ILE B N 1
ATOM 4768 C CA . ILE B 1 287 ? -10.445 12.5 -6.906 1 98.31 287 ILE B CA 1
ATOM 4769 C C . ILE B 1 287 ? -11.156 11.844 -8.086 1 98.31 287 ILE B C 1
ATOM 4771 O O . ILE B 1 287 ? -11.586 12.523 -9.016 1 98.31 287 ILE B O 1
ATOM 4775 N N . SER B 1 288 ? -11.156 10.547 -8.109 1 98.81 288 SER B N 1
ATOM 4776 C CA . SER B 1 288 ? -11.914 9.711 -9.039 1 98.81 288 SER B CA 1
ATOM 4777 C C . SER B 1 288 ? -12.836 8.75 -8.297 1 98.81 288 SER B C 1
ATOM 4779 O O . SER B 1 288 ? -12.641 8.484 -7.113 1 98.81 288 SER B O 1
ATOM 4781 N N . GLY B 1 289 ? -13.898 8.336 -8.945 1 98.69 289 GLY B N 1
ATOM 4782 C CA . GLY B 1 289 ? -14.852 7.414 -8.359 1 98.69 289 GLY B CA 1
ATOM 4783 C C . GLY B 1 289 ? -15.461 6.461 -9.367 1 98.69 289 GLY B C 1
ATOM 4784 O O . GLY B 1 289 ? -15.383 6.691 -10.57 1 98.69 289 GLY B O 1
ATOM 4785 N N . ALA B 1 290 ? -15.867 5.332 -8.859 1 98.38 290 ALA B N 1
ATOM 4786 C CA . ALA B 1 290 ? -16.609 4.332 -9.625 1 98.38 290 ALA B CA 1
ATOM 4787 C C . ALA B 1 290 ? -17.703 3.689 -8.766 1 98.38 290 ALA B C 1
ATOM 4789 O O . ALA B 1 290 ? -17.469 3.346 -7.609 1 98.38 290 ALA B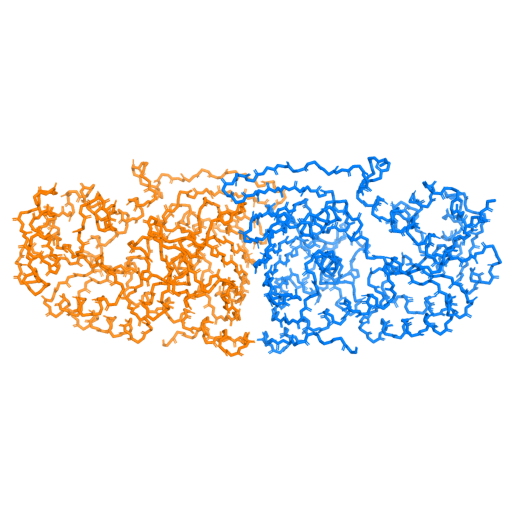 O 1
ATOM 4790 N N . ARG B 1 291 ? -18.875 3.574 -9.312 1 94.94 291 ARG B N 1
ATOM 4791 C CA . ARG B 1 291 ? -19.906 2.732 -8.711 1 94.94 291 ARG B CA 1
ATOM 4792 C C . ARG B 1 291 ? -19.797 1.298 -9.219 1 94.94 291 ARG B C 1
ATOM 4794 O O . ARG B 1 291 ? -19.156 1.034 -10.227 1 94.94 291 ARG B O 1
ATOM 4801 N N . SER B 1 292 ? -20.344 0.399 -8.445 1 83.81 292 SER B N 1
ATOM 4802 C CA . SER B 1 292 ? -20.203 -1.019 -8.766 1 83.81 292 SER B CA 1
ATOM 4803 C C . SER B 1 292 ? -20.484 -1.288 -10.234 1 83.81 292 SER B C 1
ATOM 4805 O O . SER B 1 292 ? -21.531 -0.874 -10.758 1 83.81 292 SER B O 1
ATOM 4807 N N . GLY B 1 293 ? -19.453 -1.899 -10.875 1 85.31 293 GLY B N 1
ATOM 4808 C CA . GLY B 1 293 ? -19.625 -2.271 -12.273 1 85.31 293 GLY B CA 1
ATOM 4809 C C . GLY B 1 293 ? -19.109 -1.223 -13.234 1 85.31 293 GLY B C 1
ATOM 4810 O O . GLY B 1 293 ? -19.016 -1.472 -14.438 1 85.31 293 GLY B O 1
ATOM 4811 N N . GLU B 1 294 ? -18.797 0.005 -12.734 1 93.38 294 GLU B N 1
ATOM 4812 C CA . GLU B 1 294 ? -18.312 1.073 -13.602 1 93.38 294 GLU B CA 1
ATOM 4813 C C . GLU B 1 294 ? -16.797 1.195 -13.523 1 93.38 294 GLU B C 1
ATOM 4815 O O . GLU B 1 294 ? -16.172 0.728 -12.57 1 93.38 294 GLU B O 1
ATOM 4820 N N . ALA B 1 295 ? -16.266 1.783 -14.57 1 95.44 295 ALA B N 1
ATOM 4821 C CA . ALA B 1 295 ? -14.844 2.105 -14.57 1 95.44 295 ALA B CA 1
ATOM 4822 C C . ALA B 1 295 ? -14.562 3.357 -13.742 1 95.44 295 ALA B C 1
ATOM 4824 O O . ALA B 1 295 ? -15.438 4.223 -13.602 1 95.44 295 ALA B O 1
ATOM 4825 N N . LEU B 1 296 ? -13.375 3.441 -13.211 1 97.5 296 LEU B N 1
ATOM 4826 C CA . LEU B 1 296 ? -12.953 4.629 -12.469 1 97.5 296 LEU B CA 1
ATOM 4827 C C . LEU B 1 296 ? -12.961 5.859 -13.375 1 97.5 296 LEU B C 1
ATOM 4829 O O . LEU B 1 296 ? -12.469 5.812 -14.5 1 97.5 296 LEU B O 1
ATOM 4833 N N . ALA B 1 297 ? -13.539 6.949 -12.922 1 98.19 297 ALA B N 1
ATOM 4834 C CA . ALA B 1 297 ? -13.594 8.195 -13.672 1 98.19 297 ALA B CA 1
ATOM 4835 C C . ALA B 1 297 ? -13.367 9.398 -12.766 1 98.19 297 ALA B C 1
ATOM 4837 O O . ALA B 1 297 ? -13.75 9.383 -11.594 1 98.19 297 ALA B O 1
ATOM 4838 N N . PRO B 1 298 ? -12.758 10.461 -13.344 1 98.19 298 PRO B N 1
ATOM 4839 C CA . PRO B 1 298 ? -12.57 11.672 -12.539 1 98.19 298 PRO B CA 1
ATOM 4840 C C . PRO B 1 298 ? -13.891 12.25 -12.039 1 98.19 298 PRO B C 1
ATOM 4842 O O . PRO B 1 298 ? -14.891 12.242 -12.766 1 98.19 298 PRO B O 1
ATOM 4845 N N . LEU B 1 299 ? -13.867 12.633 -10.789 1 97.88 299 LEU B N 1
ATOM 4846 C CA . LEU B 1 299 ? -15.008 13.352 -10.227 1 97.88 299 LEU B CA 1
ATOM 4847 C C . LEU B 1 299 ? -14.719 14.844 -10.141 1 97.88 299 LEU B C 1
ATOM 4849 O O . LEU B 1 299 ? -13.625 15.25 -9.75 1 97.88 299 LEU B O 1
ATOM 4853 N N . SER B 1 300 ? -15.68 15.68 -10.555 1 96.12 300 SER B N 1
ATOM 4854 C CA . SER B 1 300 ? -15.562 17.125 -10.375 1 96.12 300 SER B CA 1
ATOM 4855 C C . SER B 1 300 ? -15.906 17.531 -8.938 1 96.12 300 SER B C 1
ATOM 4857 O O . SER B 1 300 ? -17 17.234 -8.453 1 96.12 300 SER B O 1
ATOM 4859 N N . VAL B 1 301 ? -14.969 18.172 -8.336 1 96 301 VAL B N 1
ATOM 4860 C CA . VAL B 1 301 ? -15.203 18.625 -6.969 1 96 301 VAL B CA 1
ATOM 4861 C C . VAL B 1 301 ? -16.109 19.859 -6.984 1 96 301 VAL B C 1
ATOM 4863 O O . VAL B 1 301 ? -15.781 20.875 -7.602 1 96 301 VAL B O 1
ATOM 4866 N N . PRO B 1 302 ? -17.234 19.828 -6.273 1 95.06 302 PRO B N 1
ATOM 4867 C CA . PRO B 1 302 ? -18.125 20.984 -6.223 1 95.06 302 PRO B CA 1
ATOM 4868 C C . PRO B 1 302 ? -17.453 22.219 -5.613 1 95.06 302 PRO B C 1
ATOM 4870 O O . PRO B 1 302 ? -16.625 22.094 -4.703 1 95.06 302 PRO B O 1
ATOM 4873 N N . ALA B 1 303 ? -17.875 23.359 -5.945 1 92.25 303 ALA B N 1
ATOM 4874 C CA . ALA B 1 303 ? -17.25 24.641 -5.578 1 92.25 303 ALA B CA 1
ATOM 4875 C C . ALA B 1 303 ? -17.359 24.875 -4.074 1 92.25 303 ALA B C 1
ATOM 4877 O O . ALA B 1 303 ? -16.5 25.531 -3.482 1 92.25 303 ALA B O 1
ATOM 4878 N N . LYS B 1 304 ? -18.359 24.344 -3.486 1 91.94 304 LYS B N 1
ATOM 4879 C CA . LYS B 1 304 ? -18.562 24.578 -2.062 1 91.94 304 LYS B CA 1
ATOM 4880 C C . LYS B 1 304 ? -17.406 24.062 -1.234 1 91.94 304 LYS B C 1
ATOM 4882 O O . LYS B 1 304 ? -17.172 24.516 -0.116 1 91.94 304 LYS B O 1
ATOM 4887 N N . TYR B 1 305 ? -16.719 23.062 -1.821 1 92.75 305 TYR B N 1
ATOM 4888 C CA . TYR B 1 305 ? -15.586 22.5 -1.102 1 92.75 305 TYR B CA 1
ATOM 4889 C C . TYR B 1 305 ? -14.32 23.312 -1.381 1 92.75 305 TYR B C 1
ATOM 4891 O O . TYR B 1 305 ? -13.43 23.406 -0.527 1 92.75 305 TYR B O 1
ATOM 4899 N N . SER B 1 306 ? -14.164 23.812 -2.539 1 82.88 306 SER B N 1
ATOM 4900 C CA . SER B 1 306 ? -12.961 24.547 -2.936 1 82.88 306 SER B CA 1
ATOM 4901 C C . SER B 1 306 ? -13.086 26.031 -2.631 1 82.88 306 SER B C 1
ATOM 4903 O O . SER B 1 306 ? -12.078 26.719 -2.439 1 82.88 306 SER B O 1
ATOM 4905 N N . GLY B 1 307 ? -14.242 26.484 -2.287 1 69.88 307 GLY B N 1
ATOM 4906 C CA . GLY B 1 307 ? -14.5 27.906 -2.111 1 69.88 307 GLY B CA 1
ATOM 4907 C C . GLY B 1 307 ? -14.344 28.703 -3.391 1 69.88 307 GLY B C 1
ATOM 4908 O O . GLY B 1 307 ? -14.367 28.141 -4.488 1 69.88 307 GLY B O 1
ATOM 4909 N N . ASP B 1 308 ? -14.438 30.031 -3.27 1 61.25 308 ASP B N 1
ATOM 4910 C CA . ASP B 1 308 ? -14.531 30.953 -4.398 1 61.25 308 ASP B CA 1
ATOM 4911 C C . ASP B 1 308 ? -13.203 31.031 -5.152 1 61.25 308 ASP B C 1
ATOM 4913 O O . ASP B 1 308 ? -13.148 31.578 -6.258 1 61.25 308 ASP B O 1
ATOM 4917 N N . ALA B 1 309 ? -12.086 30.594 -4.371 1 62.34 309 ALA B N 1
ATOM 4918 C CA . ALA B 1 309 ? -10.812 30.922 -5.008 1 62.34 309 ALA B CA 1
ATOM 4919 C C . ALA B 1 309 ? -10.062 29.641 -5.398 1 62.34 309 ALA B C 1
ATOM 4921 O O . ALA B 1 309 ? -10.172 28.625 -4.723 1 62.34 309 ALA B O 1
ATOM 4922 N N . ASP B 1 310 ? -9.75 29.438 -6.707 1 78 310 ASP B N 1
ATOM 4923 C CA . ASP B 1 310 ? -8.797 28.453 -7.223 1 78 310 ASP B CA 1
ATOM 4924 C C . ASP B 1 310 ? -7.418 28.641 -6.598 1 78 310 ASP B C 1
ATOM 4926 O O . ASP B 1 310 ? -6.512 29.188 -7.234 1 78 310 ASP B O 1
ATOM 4930 N N . LEU B 1 311 ? -7.312 28.375 -5.258 1 89.19 311 LEU B N 1
ATOM 4931 C CA . LEU B 1 311 ? -6.055 28.547 -4.535 1 89.19 311 LEU B CA 1
ATOM 4932 C C . LEU B 1 311 ? -5.254 27.25 -4.527 1 89.19 311 LEU B C 1
ATOM 4934 O O . LEU B 1 311 ? -5.816 26.172 -4.363 1 89.19 311 LEU B O 1
ATOM 4938 N N . PRO B 1 312 ? -3.953 27.453 -4.703 1 91.69 312 PRO B N 1
ATOM 4939 C CA . PRO B 1 312 ? -3.117 26.266 -4.484 1 91.69 312 PRO B CA 1
ATOM 4940 C C . PRO B 1 312 ? -3.281 25.672 -3.086 1 91.69 312 PRO B C 1
ATOM 4942 O O . PRO B 1 312 ? -3.561 26.406 -2.133 1 91.69 312 PRO B O 1
ATOM 4945 N N . ALA B 1 313 ? -3.137 24.359 -3.006 1 93 313 ALA B N 1
ATOM 4946 C CA . ALA B 1 313 ? -3.387 23.656 -1.758 1 93 313 ALA B CA 1
ATOM 4947 C C . ALA B 1 313 ? -2.607 24.281 -0.603 1 93 313 ALA B C 1
ATOM 4949 O O . ALA B 1 313 ? -3.123 24.391 0.51 1 93 313 ALA B O 1
ATOM 4950 N N . VAL B 1 314 ? -1.414 24.766 -0.783 1 94.12 314 VAL B N 1
ATOM 4951 C CA . VAL B 1 314 ? -0.518 25.312 0.233 1 94.12 314 VAL B CA 1
ATOM 4952 C C . VAL B 1 314 ? -1.19 26.484 0.944 1 94.12 314 VAL B C 1
ATOM 4954 O O . VAL B 1 314 ? -1.168 26.562 2.174 1 94.12 314 VAL B O 1
ATOM 4957 N N . ILE B 1 315 ? -1.828 27.328 0.194 1 95.56 315 ILE B N 1
ATOM 4958 C CA . ILE B 1 315 ? -2.488 28.5 0.75 1 95.56 315 ILE B CA 1
ATOM 4959 C C . ILE B 1 315 ? -3.949 28.188 1.054 1 95.56 315 ILE B C 1
ATOM 4961 O O . ILE B 1 315 ? -4.469 28.547 2.109 1 95.56 315 ILE B O 1
ATOM 4965 N N . GLY B 1 316 ? -4.535 27.422 0.128 1 95.62 316 GLY B N 1
ATOM 4966 C CA . GLY B 1 316 ? -5.973 27.188 0.189 1 95.62 316 GLY B CA 1
ATOM 4967 C C . GLY B 1 316 ? -6.402 26.438 1.433 1 95.62 316 GLY B C 1
ATOM 4968 O O . GLY B 1 316 ? -7.41 26.781 2.055 1 95.62 316 GLY B O 1
ATOM 4969 N N . ASN B 1 317 ? -5.723 25.375 1.784 1 96.44 317 ASN B N 1
ATOM 4970 C CA . ASN B 1 317 ? -6.09 24.594 2.955 1 96.44 317 ASN B CA 1
ATOM 4971 C C . ASN B 1 317 ? -5.934 25.391 4.242 1 96.44 317 ASN B C 1
ATOM 4973 O O . ASN B 1 317 ? -6.75 25.266 5.16 1 96.44 317 ASN B O 1
ATOM 4977 N N . VAL B 1 318 ? -4.91 26.25 4.336 1 97 318 VAL B N 1
ATOM 4978 C CA . VAL B 1 318 ? -4.691 27.109 5.492 1 97 318 VAL B CA 1
ATOM 4979 C C . VAL B 1 318 ? -5.77 28.188 5.539 1 97 318 VAL B C 1
ATOM 4981 O O . VAL B 1 318 ? -6.301 28.5 6.609 1 97 318 VAL B O 1
ATOM 4984 N N . TYR B 1 319 ? -6.117 28.734 4.375 1 96.19 319 TYR B N 1
ATOM 4985 C CA . TYR B 1 319 ? -7.18 29.719 4.242 1 96.19 319 TYR B CA 1
ATOM 4986 C C . TYR B 1 319 ? -8.492 29.188 4.801 1 96.19 319 TYR B C 1
ATOM 4988 O O . TYR B 1 319 ? -9.148 29.859 5.602 1 96.19 319 TYR B O 1
ATOM 4996 N N . ARG B 1 320 ? -8.805 28.016 4.426 1 95.5 320 ARG B N 1
ATOM 4997 C CA . ARG B 1 320 ? -10.062 27.406 4.871 1 95.5 320 ARG B CA 1
ATOM 4998 C C . ARG B 1 320 ? -10.016 27.094 6.367 1 95.5 320 ARG B C 1
ATOM 5000 O O . ARG B 1 320 ? -11.039 27.188 7.051 1 95.5 320 ARG B O 1
ATOM 5007 N N . SER B 1 321 ? -8.875 26.75 6.859 1 96.12 321 SER B N 1
ATOM 5008 C CA . SER B 1 321 ? -8.703 26.547 8.289 1 96.12 321 SER B CA 1
ATOM 5009 C C . SER B 1 321 ? -8.945 27.828 9.078 1 96.12 321 SER B C 1
ATOM 5011 O O . SER B 1 321 ? -9.672 27.828 10.07 1 96.12 321 SER B O 1
ATOM 5013 N N . TYR B 1 322 ? -8.367 28.953 8.586 1 97.31 322 TYR B N 1
ATOM 5014 C CA . TYR B 1 322 ? -8.547 30.234 9.25 1 97.31 322 TYR B CA 1
ATOM 5015 C C . TYR B 1 322 ? -10.008 30.672 9.188 1 97.31 322 TYR B C 1
ATOM 5017 O O . TYR B 1 322 ? -10.531 31.25 10.148 1 97.31 322 TYR B O 1
ATOM 5025 N N . ARG B 1 323 ? -10.602 30.438 8.062 1 95.56 323 ARG B N 1
ATOM 5026 C CA . ARG B 1 323 ? -12.008 30.797 7.934 1 95.56 323 ARG B CA 1
ATOM 5027 C C . ARG B 1 323 ? -12.859 30.094 8.984 1 95.56 323 ARG B C 1
ATOM 5029 O O . ARG B 1 323 ? -13.703 30.719 9.633 1 95.56 323 ARG B O 1
ATOM 5036 N N . GLN B 1 324 ? -12.602 28.828 9.141 1 96.06 324 GLN B N 1
ATOM 5037 C CA . GLN B 1 324 ? -13.328 28.062 10.148 1 96.06 324 GLN B CA 1
ATOM 5038 C C . GLN B 1 324 ? -12.992 28.547 11.555 1 96.06 324 GLN B C 1
ATOM 5040 O O . GLN B 1 324 ? -13.867 28.625 12.414 1 96.06 324 GLN B O 1
ATOM 5045 N N . LEU B 1 325 ? -11.734 28.859 11.789 1 97.88 325 LEU B N 1
ATOM 5046 C CA . LEU B 1 325 ? -11.297 29.344 13.094 1 97.88 325 LEU B CA 1
ATOM 5047 C C . LEU B 1 325 ? -12 30.641 13.461 1 97.88 325 LEU B C 1
ATOM 5049 O O . LEU B 1 325 ? -12.43 30.828 14.602 1 97.88 325 LEU B O 1
ATOM 5053 N N . ALA B 1 326 ? -12.125 31.562 12.508 1 97.88 326 ALA B N 1
ATOM 5054 C CA . ALA B 1 326 ? -12.828 32.812 12.75 1 97.88 326 ALA B CA 1
ATOM 5055 C C . ALA B 1 326 ? -14.273 32.562 13.18 1 97.88 326 ALA B C 1
ATOM 5057 O O . ALA B 1 326 ? -14.773 33.219 14.102 1 97.88 326 ALA B O 1
ATOM 5058 N N . ASN B 1 327 ? -14.852 31.641 12.484 1 96.56 327 ASN B N 1
ATOM 5059 C CA . ASN B 1 327 ? -16.219 31.281 12.844 1 96.56 327 ASN B CA 1
ATOM 5060 C C . ASN B 1 327 ? -16.297 30.703 14.258 1 96.56 327 ASN B C 1
ATOM 5062 O O . ASN B 1 327 ? -17.219 31 15.008 1 96.56 327 ASN B O 1
ATOM 5066 N N . ASP B 1 328 ? -15.344 29.875 14.586 1 97.56 328 ASP B N 1
ATOM 5067 C CA . ASP B 1 328 ? -15.297 29.281 15.922 1 97.56 328 ASP B CA 1
ATOM 5068 C C . ASP B 1 328 ? -15.125 30.359 17 1 97.56 328 ASP B C 1
ATOM 5070 O O . ASP B 1 328 ? -15.758 30.297 18.047 1 97.56 328 ASP B O 1
ATOM 5074 N N . ILE B 1 329 ? -14.297 31.344 16.75 1 97.5 329 ILE B N 1
ATOM 5075 C CA . ILE B 1 329 ? -14.062 32.406 17.703 1 97.5 329 ILE B CA 1
ATOM 5076 C C . ILE B 1 329 ? -15.328 33.25 17.844 1 97.5 329 ILE B C 1
ATOM 5078 O O . ILE B 1 329 ? -15.68 33.656 18.969 1 97.5 329 ILE B O 1
ATOM 5082 N N . ALA B 1 330 ? -16.031 33.469 16.812 1 96.25 330 ALA B N 1
ATOM 5083 C CA . ALA B 1 330 ? -17.219 34.312 16.812 1 96.25 330 ALA B CA 1
ATOM 5084 C C . ALA B 1 330 ? -18.406 33.625 17.469 1 96.25 330 ALA B C 1
ATOM 5086 O O . ALA B 1 330 ? -19.219 34.281 18.141 1 96.25 330 ALA B O 1
ATOM 5087 N N . THR B 1 331 ? -18.484 32.312 17.328 1 95.5 331 THR B N 1
ATOM 5088 C CA . THR B 1 331 ? -19.719 31.625 17.719 1 95.5 331 THR B CA 1
ATOM 5089 C C . THR B 1 331 ? -19.5 30.766 18.953 1 95.5 331 THR B C 1
ATOM 5091 O O . THR B 1 331 ? -20.469 30.328 19.594 1 95.5 331 THR B O 1
ATOM 5094 N N . GLY B 1 332 ? -18.297 30.453 19.172 1 92.56 332 GLY B N 1
ATOM 5095 C CA . GLY B 1 332 ? -18 29.547 20.266 1 92.56 332 GLY B CA 1
ATOM 5096 C C . GLY B 1 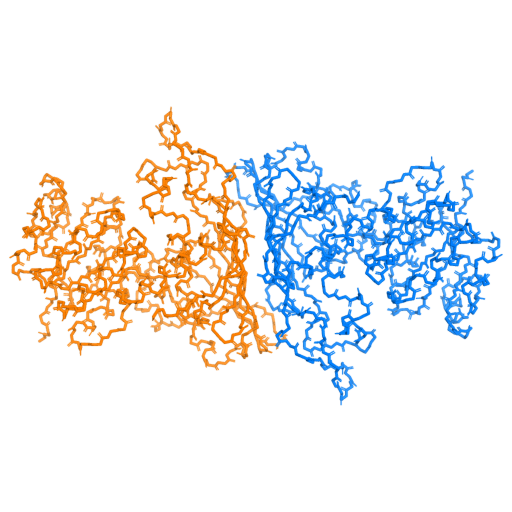332 ? -17.984 28.094 19.844 1 92.56 332 GLY B C 1
ATOM 5097 O O . GLY B 1 332 ? -17.688 27.203 20.641 1 92.56 332 GLY B O 1
ATOM 5098 N N . SER B 1 333 ? -18.25 27.828 18.547 1 93.5 333 SER B N 1
ATOM 5099 C CA . SER B 1 333 ? -18.156 26.453 18.031 1 93.5 333 SER B CA 1
ATOM 5100 C C . SER B 1 333 ? -16.719 25.969 18.031 1 93.5 333 SER B C 1
ATOM 5102 O O . SER B 1 333 ? -15.797 26.719 18.328 1 93.5 333 SER B O 1
ATOM 5104 N N . ARG B 1 334 ? -16.516 24.719 17.906 1 92.88 334 ARG B N 1
ATOM 5105 C CA . ARG B 1 334 ? -15.195 24.078 17.875 1 92.88 334 ARG B CA 1
ATOM 5106 C C . ARG B 1 334 ? -15.078 23.125 16.688 1 92.88 334 ARG B C 1
ATOM 5108 O O . ARG B 1 334 ? -14.789 21.938 16.859 1 92.88 334 ARG B O 1
ATOM 5115 N N . LEU B 1 335 ? -15.234 23.719 15.523 1 94.06 335 LEU B N 1
ATOM 5116 C CA . LEU B 1 335 ? -15.281 22.906 14.312 1 94.06 335 LEU B CA 1
ATOM 5117 C C . LEU B 1 335 ? -13.914 22.844 13.641 1 94.06 335 LEU B C 1
ATOM 5119 O O . LEU B 1 335 ? -13.641 21.938 12.852 1 94.06 335 LEU B O 1
ATOM 5123 N N . ALA B 1 336 ? -13.078 23.844 13.93 1 96.06 336 ALA B N 1
ATOM 5124 C CA . ALA B 1 336 ? -11.68 23.719 13.516 1 96.06 336 ALA B CA 1
ATOM 5125 C C . ALA B 1 336 ? -10.945 22.688 14.359 1 96.06 336 ALA B C 1
ATOM 5127 O O . ALA B 1 336 ? -11.344 22.391 15.484 1 96.06 336 ALA B O 1
ATOM 5128 N N . PRO B 1 337 ? -9.93 22.078 13.758 1 97.25 337 PRO B N 1
ATOM 5129 C CA . PRO B 1 337 ? -9.219 21.062 14.539 1 97.25 337 PRO B CA 1
ATOM 5130 C C . PRO B 1 337 ? -8.688 21.609 15.867 1 97.25 337 PRO B C 1
ATOM 5132 O O . PRO B 1 337 ? -7.734 22.406 15.875 1 97.25 337 PRO B O 1
ATOM 5135 N N . SER B 1 338 ? -9.242 21.156 16.953 1 97.69 338 SER B N 1
ATOM 5136 C CA . SER B 1 338 ? -8.883 21.609 18.297 1 97.69 338 SER B CA 1
ATOM 5137 C C . SER B 1 338 ? -7.594 20.953 18.781 1 97.69 338 SER B C 1
ATOM 5139 O O . SER B 1 338 ? -7.09 20.016 18.141 1 97.69 338 SER B O 1
ATOM 5141 N N . PHE B 1 339 ? -7.059 21.453 19.859 1 98.56 339 PHE B N 1
ATOM 5142 C CA . PHE B 1 339 ? -5.91 20.812 20.5 1 98.56 339 PHE B CA 1
ATOM 5143 C C . PHE B 1 339 ? -6.258 19.406 20.953 1 98.56 339 PHE B C 1
ATOM 5145 O O . PHE B 1 339 ? -5.406 18.516 20.938 1 98.56 339 PHE B O 1
ATOM 5152 N N . ASP B 1 340 ? -7.555 19.172 21.281 1 97.38 340 ASP B N 1
ATOM 5153 C CA . ASP B 1 340 ? -7.98 17.828 21.625 1 97.38 340 ASP B CA 1
ATOM 5154 C C . ASP B 1 340 ? -7.91 16.891 20.406 1 97.38 340 ASP B C 1
ATOM 5156 O O . ASP B 1 340 ? -7.516 15.734 20.531 1 97.38 340 ASP B O 1
ATOM 5160 N N . ALA B 1 341 ? -8.344 17.391 19.297 1 96.81 341 ALA B N 1
ATOM 5161 C CA . ALA B 1 341 ? -8.219 16.609 18.062 1 96.81 341 ALA B CA 1
ATOM 5162 C C . ALA B 1 341 ? -6.754 16.281 17.781 1 96.81 341 ALA B C 1
ATOM 5164 O O . ALA B 1 341 ? -6.434 15.18 17.328 1 96.81 341 ALA B O 1
ATOM 5165 N N . ALA B 1 342 ? -5.902 17.234 18.047 1 98.44 342 ALA B N 1
ATOM 5166 C CA . ALA B 1 342 ? -4.473 17.016 17.859 1 98.44 342 ALA B CA 1
ATOM 5167 C C . ALA B 1 342 ? -3.949 15.945 18.812 1 98.44 342 ALA B C 1
ATOM 5169 O O . ALA B 1 342 ? -3.107 15.125 18.422 1 98.44 342 ALA B O 1
ATOM 5170 N N . VAL B 1 343 ? -4.426 15.961 20.047 1 98.31 343 VAL B N 1
ATOM 5171 C CA . VAL B 1 343 ? -4.027 14.945 21.016 1 98.31 343 VAL B CA 1
ATOM 5172 C C . VAL B 1 343 ? -4.398 13.562 20.5 1 98.31 343 VAL B C 1
ATOM 5174 O O . VAL B 1 343 ? -3.615 12.617 20.609 1 98.31 343 VAL B O 1
ATOM 5177 N N . ALA B 1 344 ? -5.582 13.422 19.906 1 97.75 344 ALA B N 1
ATOM 5178 C CA . ALA B 1 344 ? -6.012 12.141 19.359 1 97.75 344 ALA B CA 1
ATOM 5179 C C . ALA B 1 344 ? -5.047 11.664 18.281 1 97.75 344 ALA B C 1
ATOM 5181 O O . ALA B 1 344 ? -4.73 10.477 18.203 1 97.75 344 ALA B O 1
ATOM 5182 N N . ARG B 1 345 ? -4.574 12.547 17.469 1 98.19 345 ARG B N 1
ATOM 5183 C CA . ARG B 1 345 ? -3.619 12.188 16.422 1 98.19 345 ARG B CA 1
ATOM 5184 C C . ARG B 1 345 ? -2.264 11.828 17.016 1 98.19 345 ARG B C 1
ATOM 5186 O O . ARG B 1 345 ? -1.591 10.914 16.531 1 98.19 345 ARG B O 1
ATOM 5193 N N . HIS B 1 346 ? -1.851 12.57 18.078 1 98.5 346 HIS B N 1
ATOM 5194 C CA . HIS B 1 346 ? -0.612 12.203 18.75 1 98.5 346 HIS B CA 1
ATOM 5195 C C . HIS B 1 346 ? -0.723 10.82 19.391 1 98.5 346 HIS B C 1
ATOM 5197 O O . HIS B 1 346 ? 0.255 10.07 19.422 1 98.5 346 HIS B O 1
ATOM 5203 N N . ARG B 1 347 ? -1.895 10.484 19.922 1 98.44 347 ARG B N 1
ATOM 5204 C CA . ARG B 1 347 ? -2.109 9.148 20.453 1 98.44 347 ARG B CA 1
ATOM 5205 C C . ARG B 1 347 ? -1.964 8.086 19.375 1 98.44 347 ARG B C 1
ATOM 5207 O O . ARG B 1 347 ? -1.378 7.027 19.609 1 98.44 347 ARG B O 1
ATOM 5214 N N . MET B 1 348 ? -2.51 8.328 18.25 1 98.25 348 MET B N 1
ATOM 5215 C CA . MET B 1 348 ? -2.371 7.445 17.094 1 98.25 348 MET B CA 1
ATOM 5216 C C . MET B 1 348 ? -0.902 7.23 16.734 1 98.25 348 MET B C 1
ATOM 5218 O O . MET B 1 348 ? -0.46 6.094 16.562 1 98.25 348 MET B O 1
ATOM 5222 N N . ILE B 1 349 ? -0.127 8.336 16.688 1 98.5 349 ILE B N 1
ATOM 5223 C CA . ILE B 1 349 ? 1.291 8.273 16.359 1 98.5 349 ILE B CA 1
ATOM 5224 C C . ILE B 1 349 ? 2.039 7.473 17.422 1 98.5 349 ILE B C 1
ATOM 5226 O O . ILE B 1 349 ? 2.875 6.629 17.094 1 98.5 349 ILE B O 1
ATOM 5230 N N . ALA B 1 350 ? 1.714 7.746 18.656 1 98.25 350 ALA B N 1
ATOM 5231 C CA . ALA B 1 350 ? 2.352 7.02 19.75 1 98.25 350 ALA B CA 1
ATOM 5232 C C . ALA B 1 350 ? 2.086 5.52 19.641 1 98.25 350 ALA B C 1
ATOM 5234 O O . ALA B 1 350 ? 2.977 4.707 19.906 1 98.25 350 ALA B O 1
ATOM 5235 N N . ALA B 1 351 ? 0.878 5.141 19.281 1 98.5 351 ALA B N 1
ATOM 5236 C CA . ALA B 1 351 ? 0.524 3.73 19.125 1 98.5 351 ALA B CA 1
ATOM 5237 C C . ALA B 1 351 ? 1.308 3.1 17.984 1 98.5 351 ALA B C 1
ATOM 5239 O O . ALA B 1 351 ? 1.745 1.949 18.078 1 98.5 351 ALA B O 1
ATOM 5240 N N . ILE B 1 352 ? 1.481 3.811 16.906 1 98.56 352 ILE B N 1
ATOM 5241 C CA . ILE B 1 352 ? 2.25 3.336 15.758 1 98.56 352 ILE B CA 1
ATOM 5242 C C . ILE B 1 352 ? 3.691 3.064 16.188 1 98.56 352 ILE B C 1
ATOM 5244 O O . ILE B 1 352 ? 4.238 1.995 15.898 1 98.56 352 ILE B O 1
ATOM 5248 N N . GLU B 1 353 ? 4.27 4.027 16.891 1 98.38 353 GLU B N 1
ATOM 5249 C CA . GLU B 1 353 ? 5.645 3.879 17.359 1 98.38 353 GLU B CA 1
ATOM 5250 C C . GLU B 1 353 ? 5.77 2.719 18.344 1 98.38 353 GLU B C 1
ATOM 5252 O O . GLU B 1 353 ? 6.738 1.956 18.297 1 98.38 353 GLU B O 1
ATOM 5257 N N . ALA B 1 354 ? 4.797 2.623 19.219 1 97.94 354 ALA B N 1
ATOM 5258 C CA . ALA B 1 354 ? 4.82 1.552 20.219 1 97.94 354 ALA B CA 1
ATOM 5259 C C . ALA B 1 354 ? 4.727 0.183 19.547 1 97.94 354 ALA B C 1
ATOM 5261 O O . ALA B 1 354 ? 5.422 -0.755 19.938 1 97.94 354 ALA B O 1
ATOM 5262 N N . SER B 1 355 ? 3.848 0.055 18.578 1 98.19 355 SER B N 1
ATOM 5263 C CA . SER B 1 355 ? 3.713 -1.197 17.828 1 98.19 355 SER B CA 1
ATOM 5264 C C . SER B 1 355 ? 5.02 -1.58 17.156 1 98.19 355 SER B C 1
ATOM 5266 O O . SER B 1 355 ? 5.473 -2.723 17.25 1 98.19 355 SER B O 1
ATOM 5268 N N . ALA B 1 356 ? 5.625 -0.628 16.438 1 98 356 ALA B N 1
ATOM 5269 C CA . ALA B 1 356 ? 6.895 -0.883 15.758 1 98 356 ALA B CA 1
ATOM 5270 C C . ALA B 1 356 ? 7.965 -1.33 16.75 1 98 356 ALA B C 1
ATOM 5272 O O . ALA B 1 356 ? 8.695 -2.287 16.484 1 98 356 ALA B O 1
ATOM 5273 N N . ALA B 1 357 ? 8.055 -0.654 17.891 1 97.44 357 ALA B N 1
ATOM 5274 C CA . ALA B 1 357 ? 9.039 -0.974 18.906 1 97.44 357 ALA B CA 1
ATOM 5275 C C . ALA B 1 357 ? 8.797 -2.367 19.484 1 97.44 357 ALA B C 1
ATOM 5277 O O . ALA B 1 357 ? 9.742 -3.043 19.906 1 97.44 357 ALA B O 1
ATOM 5278 N N . ALA B 1 358 ? 7.559 -2.773 19.453 1 96.38 358 ALA B N 1
ATOM 5279 C CA . ALA B 1 358 ? 7.188 -4.07 20.016 1 96.38 358 ALA B CA 1
ATOM 5280 C C . ALA B 1 358 ? 7.219 -5.16 18.938 1 96.38 358 ALA B C 1
ATOM 5282 O O . ALA B 1 358 ? 6.617 -6.223 19.109 1 96.38 358 ALA B O 1
ATOM 5283 N N . GLY B 1 359 ? 7.828 -4.965 17.812 1 94.62 359 GLY B N 1
ATOM 5284 C CA . GLY B 1 359 ? 7.984 -5.973 16.766 1 94.62 359 GLY B CA 1
ATOM 5285 C C . GLY B 1 359 ? 6.73 -6.164 15.938 1 94.62 359 GLY B C 1
ATOM 5286 O O . GLY B 1 359 ? 6.418 -7.285 15.531 1 94.62 359 GLY B O 1
ATOM 5287 N N . GLY B 1 360 ? 5.961 -5.086 15.836 1 96.06 360 GLY B N 1
ATOM 5288 C CA . GLY B 1 360 ? 4.801 -5.113 14.953 1 96.06 360 GLY B CA 1
ATOM 5289 C C . GLY B 1 360 ? 3.553 -5.645 15.633 1 96.06 360 GLY B C 1
ATOM 5290 O O . GLY B 1 360 ? 2.531 -5.867 14.977 1 96.06 360 GLY B O 1
ATOM 5291 N N . ARG B 1 361 ? 3.576 -5.902 16.906 1 95.75 361 ARG B N 1
ATOM 5292 C CA . ARG B 1 361 ? 2.389 -6.352 17.625 1 95.75 361 ARG B CA 1
ATOM 5293 C C . ARG B 1 361 ? 1.271 -5.32 17.531 1 95.75 361 ARG B C 1
ATOM 5295 O O . ARG B 1 361 ? 1.52 -4.117 17.625 1 95.75 361 ARG B O 1
ATOM 5302 N N . SER B 1 362 ? 0.052 -5.84 17.375 1 97.19 362 SER B N 1
ATOM 5303 C CA . SER B 1 362 ? -1.085 -4.93 17.281 1 97.19 362 SER B CA 1
ATOM 5304 C C . SER B 1 362 ? -1.314 -4.184 18.594 1 97.19 362 SER B C 1
ATOM 5306 O O . SER B 1 362 ? -1.297 -4.789 19.656 1 97.19 362 SER B O 1
ATOM 5308 N N . ILE B 1 363 ? -1.481 -2.912 18.484 1 97.56 363 ILE B N 1
ATOM 5309 C CA . ILE B 1 363 ? -1.762 -2.051 19.625 1 97.56 363 ILE B CA 1
ATOM 5310 C C . ILE B 1 363 ? -3.113 -1.365 19.438 1 97.56 363 ILE B C 1
ATOM 5312 O O . ILE B 1 363 ? -3.396 -0.824 18.375 1 97.56 363 ILE B O 1
ATOM 5316 N N . ASP B 1 364 ? -3.967 -1.395 20.469 1 97.31 364 ASP B N 1
ATOM 5317 C CA . ASP B 1 364 ? -5.23 -0.663 20.469 1 97.31 364 ASP B CA 1
ATOM 5318 C C . ASP B 1 364 ? -5.008 0.82 20.75 1 97.31 364 ASP B C 1
ATOM 5320 O O . ASP B 1 364 ? -4.219 1.178 21.625 1 97.31 364 ASP B O 1
ATOM 5324 N N . ILE B 1 365 ? -5.648 1.604 19.859 1 96.31 365 ILE B N 1
ATOM 5325 C CA . ILE B 1 365 ? -5.57 3.047 20.047 1 96.31 365 ILE B CA 1
ATOM 5326 C C . ILE B 1 365 ? -6.781 3.529 20.844 1 96.31 365 ILE B C 1
ATOM 5328 O O . ILE B 1 365 ? -7.914 3.475 20.359 1 96.31 365 ILE B O 1
ATOM 5332 N N . THR B 1 366 ? -6.77 3.482 22.141 1 80.81 366 THR B N 1
ATOM 5333 C CA . THR B 1 366 ? -7.898 3.832 23 1 80.81 366 THR B CA 1
ATOM 5334 C C . THR B 1 366 ? -7.957 5.34 23.234 1 80.81 366 THR B C 1
ATOM 5336 O O . THR B 1 366 ? -6.922 6.012 23.234 1 80.81 366 THR B O 1
ATOM 5339 N N . ASP B 1 367 ? -9.234 5.828 23.109 1 65.69 367 ASP B N 1
ATOM 5340 C CA . ASP B 1 367 ? -9.461 7.219 23.484 1 65.69 367 ASP B CA 1
ATOM 5341 C C . ASP B 1 367 ? -9.133 7.441 24.969 1 65.69 367 ASP B C 1
ATOM 5343 O O . ASP B 1 367 ? -9.367 6.562 25.797 1 65.69 367 ASP B O 1
ATOM 5347 N N . GLY B 1 368 ? -7.922 7.727 25.422 1 46.41 368 GLY B N 1
ATOM 5348 C CA . GLY B 1 368 ? -7.891 8.094 26.828 1 46.41 368 GLY B CA 1
ATOM 5349 C C . GLY B 1 368 ? -9.164 8.766 27.297 1 46.41 368 GLY B C 1
ATOM 5350 O O . GLY B 1 368 ? -9.953 9.258 26.484 1 46.41 368 GLY B O 1
#

pLDDT: mean 96.26, std 5.9, range [45.66, 98.94]

InterPro domains:
  IPR000683 Gfo/Idh/MocA-like oxidoreductase, N-terminal [PF01408] (7-127)
  IPR036291 NAD(P)-binding domain superfamily [SSF51735] (3-178)
  IPR050463 Gfo/Idh/MocA family oxidoreductases and glycosidases [PTHR43818] (3-360)
  IPR055080 Gal80p-like, C-terminal domain [PF22685] (135-275)

Secondary structure (DSSP, 8-state):
-PPPEEEEEE---TTTSHIIIIIHHHHHT-TTTEEEEEEE-SSHHHHHHHHHHHT-SEEESSHHHHHH-TT-SEEEE-S-GGGHHHHHHHHHHTT-EEEEESS-SSSHHHHHHHHHHHHHHTS-EEEE-GGGG-HHHHHHHHHHHTTTTSSEEEEEEEEE-TTSSSEE-GGGGGGGSGGGS--TIIIIIHHHHHHHHHHH--EEEEEEEEE-S-SEEEETTSS-EEE--S-SEEEEEEEETTS-EEEEEEESS--SS-SEEEEEEESSEEEEEEESSS-TTTS--EEEEEETTSPPEEPPPPHHHH-SS---HHHHHHHHHHHHHHHHHHH----S-BHHHHHHHHHHHHHHHHHHHTTS--EE----/-PPPEEEEEE---TTTSHIIIIIHHHHHT-TTTEEEEEEE-SSHHHHHHHHHHHT-SEEESSHHHHHH-TT-SEEEE-S-GGGHHHHHHHHHHTT-EEEEESS-SSSHHHHHHHHHHHHHHTS-EEEE-GGGG-HHHHHHHHHHHTTTTSSEEEEEEEEE-TTSSSEE-GGGGGGGSGGGS--TIIIIIHHHHHHHHHHH--EEEEEEEEE-S--EEEETTSS-EEE--S-SEEEEEEEETTS-EEEEEEESS--SS-SEEEEEEESSEEEEEEESSS-TTTS--EEEEEETTSPPEEPPPPHHHH-SS---HHHHHHHHHHHHHHHHHHH----S-BHHHHHHHHHHHHHHHHHHHTTS--EE----

Organism: NCBI:txid2759526

Foldseek 3Di:
DPDAAEEEEEDDQDPPFLCNQAVLVLQVVPVVHHDHAEYEYCDQVRQVVRCVVSVHNYYDNDLLVVLPDPSHQEYEYRDFQACQLVSLLSNLVSLHEYEYEPPNHLFLVSLVVSQVSNVVSLHFYFYRLLLLLQLQLVQLLVCVVVCVQPAWAAKEKEAEQAQQDQEHEPVCLVQQDVSSSNYSCGALVLSVQLSVCSRFNHFFKKFKAFAAPDQWHHHPPDPDIDGRPGGQWIWMWGAGDRGHIYTYIYGYHQDPDFHIWMWIHHPFWIKIKGFRGSRSQQTNIWIWMDTPPGDIDTDDRDCVSQPDDPDGSSHRSSSVLVVVSSVCRVPVDRPHHGSLNSSLSSLVSVQNVVNNVVVRDMDGSDDD/DPDAAEEEEEDDQDPPFLCNQAVLVLQVVVVVHHDHAEYEYCDQVRQVVRCVVSVHNYYDNDLLVVLPDPSHQEYEYRDFQACQLVSLLSNLVSLHEYEYEPPNHLFLVSLVVSQVSNVVSLHFYFYRLLLLLQLQLVQLLVCVVVCVQPAWAAKEKEAEQAQQDQEHEPVCLVQQDVSSSNASCGALVLSVQLSVCSRFNHFFKKFKAFAAPDQWHHHPPDPDIDGRPGTQWIWMWGAGDRGHIYTYIYGYHQDPDFHIWMWIHHPFWIKIKGFRGSRSQQTNIWMWMDTPPGDIDTDDRDCVSQDPDPDGSSHRSSSVLVVVSSVCRVPVDRPHHGSLNSSLSSLVSVQNVVNNVVVRDMDGSDDD

Solvent-accessible surface area (backbone atoms only — not comparable to full-atom values): 35222 Å² total; per-residue (Å²): 126,79,77,50,44,17,28,26,38,35,34,52,38,79,86,68,24,62,28,37,63,20,48,50,55,23,44,65,75,32,63,74,54,29,41,70,41,30,30,22,27,88,42,50,67,53,9,43,51,34,17,64,75,68,70,30,84,31,56,23,49,32,70,66,60,49,49,67,33,85,65,39,47,32,38,34,44,38,62,64,35,75,51,32,56,66,54,51,49,54,34,30,75,58,61,28,24,36,41,33,38,61,52,61,20,58,46,49,70,46,22,47,52,52,28,52,48,35,63,72,50,69,46,60,42,32,33,53,59,32,16,51,48,29,35,55,53,44,46,48,26,51,40,47,74,72,44,53,20,45,57,63,45,33,34,43,37,41,23,24,40,46,62,47,28,66,50,20,50,66,92,53,48,64,35,27,36,48,90,38,44,46,27,46,64,48,45,34,46,37,30,33,50,51,28,44,26,72,49,56,35,48,67,38,31,32,26,17,47,69,37,62,80,51,62,49,23,38,28,56,98,49,98,47,70,45,65,28,66,25,49,30,30,42,38,36,39,34,32,26,48,90,64,22,34,38,36,38,40,38,36,32,9,76,62,53,73,74,15,20,39,39,38,38,38,28,80,36,11,22,39,37,37,35,28,77,40,20,35,48,38,49,32,69,63,45,39,30,38,20,44,70,93,44,70,63,38,81,51,84,78,61,54,84,53,57,49,75,69,98,52,57,27,52,30,36,10,47,28,52,44,51,54,40,40,53,51,18,68,74,70,67,53,79,81,38,50,28,36,62,57,46,33,54,50,33,47,49,51,51,34,40,53,49,8,28,74,59,47,13,27,54,32,74,45,68,81,126,126,79,78,49,44,16,27,25,38,35,34,52,36,80,86,69,24,62,28,37,64,19,48,50,56,22,45,65,74,33,62,74,54,29,39,70,40,30,30,22,27,89,41,52,67,56,9,43,49,34,17,63,75,67,71,29,86,32,56,24,50,32,69,66,59,48,51,67,34,84,65,37,46,32,38,35,43,38,62,65,37,76,53,32,56,67,55,50,51,53,34,31,74,60,62,28,24,35,40,33,36,63,53,62,21,57,47,50,70,47,20,48,52,50,28,52,47,34,62,73,51,68,48,60,43,32,33,54,60,31,16,50,48,30,34,56,53,44,48,48,26,52,40,47,75,72,44,54,21,44,58,62,44,34,35,44,37,41,24,24,40,46,62,47,27,64,50,22,51,67,91,52,48,64,36,26,37,47,90,38,44,45,27,47,64,48,45,35,47,36,29,33,50,51,28,44,25,70,50,56,35,48,68,36,31,34,25,16,46,69,36,60,80,51,62,48,23,37,28,56,98,49,98,47,70,44,65,29,68,24,49,28,31,41,37,36,39,34,31,25,46,90,65,21,34,39,35,39,39,37,37,32,9,75,60,54,72,75,15,19,38,39,39,39,37,29,78,35,11,24,39,37,38,35,28,77,39,20,34,49,38,49,32,68,62,46,38,29,37,19,44,70,94,44,68,63,38,80,51,84,77,60,53,86,54,53,49,95,54,98,53,58,28,52,30,36,12,47,28,52,45,51,53,40,41,52,49,19,66,75,68,67,53,80,80,38,51,28,35,62,55,46,33,54,52,32,45,48,51,51,36,39,53,51,8,28,74,60,48,13,26,54,34,74,45,70,81,125

Nearest PDB structures (foldseek):
  5yab-assembly1_A  TM=8.628E-01  e=1.875E-27  Paracoccus laeviglucosivorans
  6ktk-assembly1_A  TM=8.634E-01  e=1.991E-27  Paracoccus laeviglucosivorans
  4gqa-assembly2_C-3  TM=8.674E-01  e=7.480E-27  Klebsiella pneumoniae 342
  6a3j-assembly1_C  TM=8.623E-01  e=1.285E-26  Pseudarthrobacter phenanthrenivorans Sphe3
  4gqa-assembly1_A-2  TM=8.649E-01  e=2.209E-26  Klebsiella pneumoniae 342